Protein AF-A0A936U7F1-F1 (afdb_monomer)

Secondary structure (DSSP, 8-state):
-TTHHHHHHHHTT-EEEEEEE-SS-EEEEEE--GGGHHHHHHHHHHHHH----TTHHHHHHHHHHHHHHHHT-HHHHHHHHHHHHHSTTSGGGS-TT--HHHHHH--HHHHHHHHHHHSSGGG------SS--HHHHHHHHHHTTTT------PPPPPPPPPPPPPSEEEEEEEESSS-EEEEEEEEPPTT-TTHHHHHHHHHHH--SSS-TTHHHHHTTSSSEEEEEEEEETTEEEEEEEEEPPTT--HHHHHHHHHHHHHHHHHT-S-HHHHHHHHHHHHHHHHHHTTSHHHHHHHHHHHHHHT--HHHHHTHHHHHHT--HHHHHHHHHHHHTSPEEEEEEEES----------PPPPP---SS--HHHHHHHTS--PPPPP----BTTTBEEEEETTEEEEE---SS-TTEEEEEEEES--TTT-TTHHHHHHHHHT-EETTB-HHHHHHHHHHTT-EEEEEE-SS-EEEEEEEEGGGHHHHHHHHHHHHHSEE--HHHHHHHHHHHHHHHHHHHHHHHTT-PPP-----S----PPPPPP-PPP---PPPP-----------

Foldseek 3Di:
DPPLLVVLQVLQPKDPFDWDDDLQDIDTDIDGDQLCLLVVLQSVLVVLQDDPCPQVLVVLLVLLVVVVVLLQDPVSVLVLLLQCQQFPPWSSSADRSGDSVVSVVDDDVVVRVVSLAQSDPVNDDDFFFDPDPPVVSVVSNCVRNVPDPSDDYDPDDDIDPGDAHDQEAEAEFAHDDAKKKKKKFKAAAFPDPCPLLVVLLQLLQDVVQDHLVVVCCVVVQFVDKGWDWAHALRTTMIMIMTGGDPPDDPVNVVCSRCVSLVCLLVLVDDQLSSQLSLQLVVLVLLVQCVDRVSVSVLVVSCVRNVHDVCCSVCSSVVSNVDGSVSSSVSSCVGVSGRMYMYIYDHDHGDDDPDDDDRDDRDDDDPDDDPSSVVSSPDDRDDDDDDDDDDPPQWDWDQDPLGIDIGGDDPRDDFKDKDKDKAQDACQVPVCVVVVVLQLCQWAFDPGGNSNLSNVCSSQSKDWDWDGDNGIIMIMIIGGPVCVVVNVVRSVRSVVGTHDDPVSVVVSVVVVVVVVVVVVVCVVVVPDDPPDDDPDDDDDDDDDDDDDDDDDDDDDDDDDDDDDDDDD

Sequence (567 aa):
MPNELKQALAAVGARGVNALTSHDLTAYVADLPSRALPVWAELEADRLTGPSFRAMSTELDTITEEKLRAMDNGDRCLAQATTAALYPDHPYGRDVLGSLEDVLRLHAEPIEAFHSRWYRPPHLAVILAGDVAVGPTIRLLERTIGALELGPSDPRPEPPPPAPLPPLTEVTLAHHGDPEQRIAWRGVPWGHPDHEAILLADMALNNRGGGLLDRLVQRQALRAAGSSPSFRAFGGAFLVWARPRPDQDAEALTRLLLEPIEALCAGDFTEDDLAAAALNFELGERARLERNDAQVQAMSTAFLSGRGWEFSAGWLNRLRQLSKADVVAAAQRLFAGPQVRVQRISGEPTRATLSF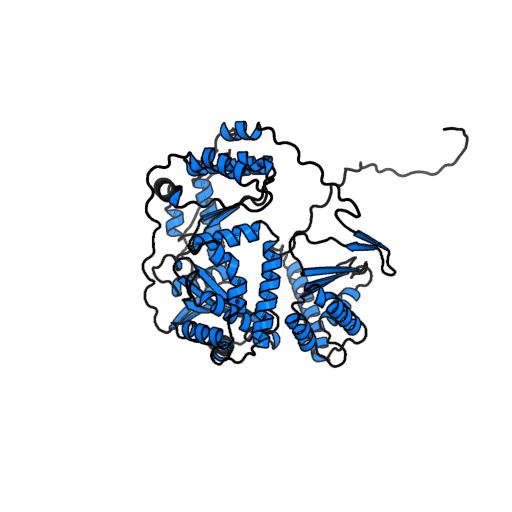TKGEPTANGAGHSPLFESLAALPLEEAPLQVLVEGVHYQRAEGLSGVHYAVPSPYNNGLSRLTLNLERGGGHDPTFGLAIRLWERSGVGEKRLEDVEDALYRKGVSFGVSSGRWATRLTWAGPEEAIPWAVDLARERLRRPTLDDTTHRQVIEDVITRRRERRRRRSAGWRPCAARRSGDRDLPRAHRAPQRRGSARPDLSRPALKARRAR

Radius of gyration: 28.77 Å; Cα contacts (8 Å, |Δi|>4): 712; chains: 1; bounding box: 74×72×75 Å

Mean predicted aligned error: 9.95 Å

Solvent-accessible surface area (backbone atoms only — not comparable to full-atom values): 33562 Å² total; per-residue (Å²): 76,83,67,51,69,63,51,55,42,42,76,60,59,34,40,77,74,45,74,52,76,54,93,86,51,75,50,79,45,68,48,60,51,63,89,38,48,68,61,51,41,50,55,54,29,53,60,56,75,63,72,80,65,84,58,45,72,61,49,50,47,48,52,48,53,49,51,52,55,44,68,73,29,42,70,55,45,52,50,46,52,44,36,25,69,71,21,55,98,31,78,72,22,54,58,85,81,54,51,75,69,55,60,75,65,66,58,68,67,68,53,54,51,48,44,72,50,56,60,33,75,97,71,61,82,90,75,83,59,71,83,68,62,61,70,65,50,50,57,49,42,46,68,38,55,63,58,57,86,68,74,86,66,76,77,85,84,77,78,76,81,69,66,88,73,60,69,67,43,81,45,80,43,46,22,59,61,80,48,35,43,35,42,34,28,71,41,55,25,46,86,42,90,52,48,55,28,47,54,50,45,30,35,51,30,40,59,92,69,68,13,54,48,41,46,38,37,76,71,58,71,27,71,41,64,50,56,45,74,44,68,35,72,92,28,31,31,36,39,38,38,40,26,64,43,90,95,56,53,73,68,60,49,51,51,65,62,44,50,39,51,51,35,45,50,70,52,77,68,53,63,66,59,50,52,26,41,53,47,38,52,50,56,50,47,59,62,44,53,74,36,43,70,44,42,34,48,53,53,48,51,20,60,59,40,76,48,58,64,66,62,60,70,44,44,68,63,54,49,72,70,60,49,64,67,52,24,24,53,36,42,44,61,43,68,70,46,42,38,34,37,35,33,42,41,67,38,75,62,89,69,86,91,74,89,83,78,79,74,81,81,77,84,65,60,94,55,80,54,72,66,51,55,55,56,71,66,53,89,72,80,78,78,78,83,84,76,84,42,78,81,77,59,32,43,77,46,84,52,100,88,46,81,44,76,49,65,82,66,94,82,50,90,59,58,39,74,51,75,49,78,41,87,46,19,32,70,80,38,74,59,47,56,50,52,52,55,52,54,76,63,25,10,38,68,90,40,49,39,66,58,52,50,46,55,30,39,64,54,36,38,48,75,50,78,49,73,40,51,60,34,25,37,40,38,39,38,26,40,45,86,44,47,65,59,53,53,50,51,51,53,46,27,72,75,37,59,28,73,55,74,64,61,53,50,50,55,52,51,51,52,52,50,54,50,51,51,53,50,51,39,62,75,65,70,60,70,78,73,83,71,80,76,78,88,83,83,83,77,84,82,78,86,78,80,88,80,80,89,80,90,80,85,88,82,90,78,87,86,86,84,88,79,82,87,85,133

Structure (mmCIF, N/CA/C/O backbone):
data_AF-A0A936U7F1-F1
#
_entry.id   AF-A0A936U7F1-F1
#
loop_
_atom_site.group_PDB
_atom_site.id
_atom_site.type_symbol
_atom_site.label_atom_id
_atom_site.label_alt_id
_atom_site.label_comp_id
_atom_site.label_asym_id
_atom_site.label_entity_id
_atom_site.label_seq_id
_atom_site.pdbx_PDB_ins_code
_atom_site.Cartn_x
_atom_site.Cartn_y
_atom_site.Cartn_z
_atom_site.occupancy
_atom_site.B_iso_or_equiv
_atom_site.auth_seq_id
_atom_site.auth_comp_id
_atom_site.auth_asym_id
_atom_site.auth_atom_id
_atom_site.pdbx_PDB_model_num
ATOM 1 N N . MET A 1 1 ? 18.452 12.760 -28.807 1.00 73.69 1 MET A N 1
ATOM 2 C CA . MET A 1 1 ? 17.212 13.237 -28.144 1.00 73.69 1 MET A CA 1
ATOM 3 C C . MET A 1 1 ? 17.017 12.607 -26.756 1.00 73.69 1 MET A C 1
ATOM 5 O O . MET A 1 1 ? 17.160 11.396 -26.649 1.00 73.69 1 MET A O 1
ATOM 9 N N . PRO A 1 2 ? 16.710 13.374 -25.687 1.00 76.50 2 PRO A N 1
ATOM 10 C CA . PRO A 1 2 ? 16.395 12.826 -24.356 1.00 76.50 2 PRO A CA 1
ATOM 11 C C . PRO A 1 2 ? 15.019 12.144 -24.280 1.00 76.50 2 PRO A C 1
ATOM 13 O O . PRO A 1 2 ? 14.084 12.552 -24.969 1.00 76.50 2 PRO A O 1
ATOM 16 N N . ASN A 1 3 ? 14.855 11.175 -23.370 1.00 81.88 3 ASN A N 1
ATOM 17 C CA . ASN A 1 3 ? 13.569 10.521 -23.060 1.00 81.88 3 ASN A CA 1
ATOM 18 C C . ASN A 1 3 ? 12.845 9.894 -24.265 1.00 81.88 3 ASN A C 1
ATOM 20 O O . ASN A 1 3 ? 11.616 9.829 -24.290 1.00 81.88 3 ASN A O 1
ATOM 24 N N . GLU A 1 4 ? 13.596 9.431 -25.261 1.00 86.94 4 GLU A N 1
ATOM 25 C CA . GLU A 1 4 ? 13.049 8.943 -26.527 1.00 86.94 4 GLU A CA 1
ATOM 26 C C . GLU A 1 4 ? 12.088 7.758 -26.359 1.00 86.94 4 GLU A C 1
ATOM 28 O O . GLU A 1 4 ? 10.986 7.789 -26.900 1.00 86.94 4 GLU A O 1
ATOM 33 N N . LEU A 1 5 ? 12.429 6.784 -25.510 1.00 89.00 5 LEU A N 1
ATOM 34 C CA . LEU A 1 5 ? 11.556 5.646 -25.198 1.00 89.00 5 LEU A CA 1
ATOM 35 C C . LEU A 1 5 ? 10.181 6.094 -24.682 1.00 89.00 5 LEU A C 1
ATOM 37 O O . LEU A 1 5 ? 9.143 5.582 -25.098 1.00 89.00 5 LEU A O 1
ATOM 41 N N . LYS A 1 6 ? 10.150 7.093 -23.791 1.00 89.56 6 LYS A N 1
ATOM 42 C CA . LYS A 1 6 ? 8.894 7.627 -23.248 1.00 89.56 6 LYS A CA 1
ATOM 43 C C . LYS A 1 6 ? 8.084 8.356 -24.319 1.00 89.56 6 LYS A C 1
ATOM 45 O O . LYS A 1 6 ? 6.858 8.296 -24.282 1.00 89.56 6 LYS A O 1
ATOM 50 N N . GLN A 1 7 ? 8.750 9.037 -25.251 1.00 89.69 7 GLN A N 1
ATOM 51 C CA . GLN A 1 7 ? 8.095 9.691 -26.385 1.00 89.69 7 GLN A CA 1
ATOM 52 C C . GLN A 1 7 ? 7.493 8.660 -27.349 1.00 89.69 7 GLN A C 1
ATOM 54 O O . GLN A 1 7 ? 6.334 8.814 -27.725 1.00 89.69 7 GLN A O 1
ATOM 59 N N . ALA A 1 8 ? 8.226 7.588 -27.671 1.00 90.25 8 ALA A N 1
ATOM 60 C CA . ALA A 1 8 ? 7.745 6.503 -28.528 1.00 90.25 8 ALA A CA 1
ATOM 61 C C . ALA A 1 8 ? 6.510 5.817 -27.923 1.00 90.25 8 ALA A C 1
ATOM 63 O O . ALA A 1 8 ? 5.475 5.701 -28.576 1.00 90.25 8 ALA A O 1
ATOM 64 N N . LEU A 1 9 ? 6.569 5.463 -26.634 1.00 90.94 9 LEU A N 1
ATOM 65 C CA . LEU A 1 9 ? 5.426 4.889 -25.920 1.00 90.94 9 LEU A CA 1
ATOM 66 C C . LEU A 1 9 ? 4.231 5.859 -25.863 1.00 90.94 9 LEU A C 1
ATOM 68 O O . LEU A 1 9 ? 3.085 5.456 -26.062 1.00 90.94 9 LEU A O 1
ATOM 72 N N . ALA A 1 10 ? 4.466 7.153 -25.630 1.00 90.19 10 ALA A N 1
ATOM 73 C CA . ALA A 1 10 ? 3.390 8.144 -25.614 1.00 90.19 10 ALA A CA 1
ATOM 74 C C . ALA A 1 10 ? 2.721 8.313 -26.990 1.00 90.19 10 ALA A C 1
ATOM 76 O O . ALA A 1 10 ? 1.499 8.467 -27.049 1.00 90.19 10 ALA A O 1
ATOM 77 N N . ALA A 1 11 ? 3.489 8.247 -28.083 1.00 88.12 11 ALA A N 1
ATOM 78 C CA . ALA A 1 11 ? 2.973 8.346 -29.450 1.00 88.12 11 ALA A CA 1
ATOM 79 C C . ALA A 1 11 ? 1.988 7.214 -29.786 1.00 88.12 11 ALA A C 1
ATOM 81 O O . ALA A 1 11 ? 1.005 7.438 -30.489 1.00 88.12 11 ALA A O 1
ATOM 82 N N . VAL A 1 12 ? 2.187 6.028 -29.203 1.00 88.19 12 VAL A N 1
ATOM 83 C CA . VAL A 1 12 ? 1.289 4.871 -29.364 1.00 88.19 12 VAL A CA 1
ATOM 84 C C . VAL A 1 12 ? 0.140 4.827 -28.346 1.00 88.19 12 VAL A C 1
ATOM 86 O O . VAL A 1 12 ? -0.649 3.881 -28.310 1.00 88.19 12 VAL A O 1
ATOM 89 N N . GLY A 1 13 ? -0.005 5.883 -27.541 1.00 88.88 13 GLY A N 1
ATOM 90 C CA . GLY A 1 13 ? -1.090 6.046 -26.576 1.00 88.88 13 GLY A CA 1
ATOM 91 C C . GLY A 1 13 ? -0.807 5.464 -25.194 1.00 88.88 13 GLY A C 1
ATOM 92 O O . GLY A 1 13 ? -1.730 5.416 -24.377 1.00 88.88 13 GLY A O 1
ATOM 93 N N . ALA A 1 14 ? 0.433 5.054 -24.905 1.00 92.00 14 ALA A N 1
ATOM 94 C CA . ALA A 1 14 ? 0.791 4.585 -23.576 1.00 92.00 14 ALA A CA 1
ATOM 95 C C . ALA A 1 14 ? 0.696 5.715 -22.541 1.00 92.00 14 ALA A C 1
ATOM 97 O O . ALA A 1 14 ? 1.005 6.887 -22.786 1.00 92.00 14 ALA A O 1
ATOM 98 N N . ARG A 1 15 ? 0.279 5.343 -21.339 1.00 93.56 15 ARG A N 1
ATOM 99 C CA . ARG A 1 15 ? 0.124 6.197 -20.167 1.00 93.56 15 ARG A CA 1
ATOM 100 C C . ARG A 1 15 ? 0.820 5.543 -18.986 1.00 93.56 15 ARG A C 1
ATOM 102 O O . ARG A 1 15 ? 1.178 4.374 -19.009 1.00 93.56 15 ARG A O 1
ATOM 109 N N . GLY A 1 16 ? 1.066 6.334 -17.946 1.00 91.69 16 GLY A N 1
ATOM 110 C CA . GLY A 1 16 ? 1.665 5.808 -16.719 1.00 91.69 16 GLY A CA 1
ATOM 111 C C . GLY A 1 16 ? 3.085 5.249 -16.877 1.00 91.69 16 GLY A C 1
ATOM 112 O O . GLY A 1 16 ? 3.539 4.590 -15.952 1.00 91.69 16 GLY A O 1
ATOM 113 N N . VAL A 1 17 ? 3.779 5.534 -17.993 1.00 93.81 17 VAL A N 1
ATOM 114 C CA . VAL A 1 17 ? 5.163 5.096 -18.241 1.00 93.81 17 VAL A CA 1
ATOM 115 C C . VAL A 1 17 ? 6.063 5.571 -17.104 1.00 93.81 17 VAL A C 1
ATOM 117 O O . VAL A 1 17 ? 6.264 6.782 -16.928 1.00 93.81 17 VAL A O 1
ATOM 120 N N . ASN A 1 18 ? 6.572 4.623 -16.323 1.00 93.31 18 ASN A N 1
ATOM 121 C CA . ASN A 1 18 ? 7.365 4.884 -15.134 1.00 93.31 18 ASN A CA 1
ATOM 122 C C . ASN A 1 18 ? 8.311 3.715 -14.821 1.00 93.31 18 ASN A C 1
ATOM 124 O O . ASN A 1 18 ? 8.156 2.618 -15.353 1.00 93.31 18 ASN A O 1
ATOM 128 N N . ALA A 1 19 ? 9.257 3.951 -13.919 1.00 93.00 19 ALA A N 1
ATOM 129 C CA . ALA A 1 19 ? 10.081 2.915 -13.318 1.00 93.00 19 ALA A CA 1
ATOM 130 C C . ALA A 1 19 ? 10.057 3.046 -11.791 1.00 93.00 19 ALA A C 1
ATOM 132 O O . ALA A 1 19 ? 9.794 4.125 -11.250 1.00 93.00 19 ALA A O 1
ATOM 133 N N . LEU A 1 20 ? 10.308 1.945 -11.093 1.00 92.94 20 LEU A N 1
ATOM 134 C CA . LEU A 1 20 ? 10.499 1.934 -9.649 1.00 92.94 20 LEU A CA 1
ATOM 135 C C . LEU A 1 20 ? 11.573 0.927 -9.261 1.00 92.94 20 LEU A C 1
ATOM 137 O O . LEU A 1 20 ? 11.697 -0.128 -9.881 1.00 92.94 20 LEU A O 1
ATOM 141 N N . THR A 1 21 ? 12.283 1.248 -8.188 1.00 93.62 21 THR A N 1
ATOM 142 C CA . THR A 1 21 ? 13.265 0.367 -7.560 1.00 93.62 21 THR A CA 1
ATOM 143 C C . THR A 1 21 ? 12.833 0.119 -6.124 1.00 93.62 21 THR A C 1
ATOM 145 O O . THR A 1 21 ? 12.362 1.024 -5.430 1.00 93.62 21 THR A O 1
ATOM 148 N N . SER A 1 22 ? 12.963 -1.123 -5.682 1.00 91.81 22 SER A N 1
ATOM 149 C CA . SER A 1 22 ? 12.740 -1.550 -4.305 1.00 91.81 22 SER A CA 1
ATOM 150 C C . SER A 1 22 ? 13.911 -2.418 -3.842 1.00 91.81 22 SER A C 1
ATOM 152 O O . SER A 1 22 ? 14.907 -2.553 -4.545 1.00 91.81 22 SER A O 1
ATOM 154 N N . HIS A 1 23 ? 13.794 -3.022 -2.662 1.00 91.12 23 HIS A N 1
ATOM 155 C CA . HIS A 1 23 ? 14.835 -3.901 -2.136 1.00 91.12 23 HIS A CA 1
ATOM 156 C C . HIS A 1 23 ? 14.986 -5.210 -2.924 1.00 91.12 23 HIS A C 1
ATOM 158 O O . HIS A 1 23 ? 16.073 -5.775 -2.930 1.00 91.12 23 HIS A O 1
ATOM 164 N N . ASP A 1 24 ? 13.909 -5.688 -3.561 1.00 90.31 24 ASP A N 1
ATOM 165 C CA . ASP A 1 24 ? 13.875 -7.012 -4.198 1.00 90.31 24 ASP A CA 1
ATOM 166 C C . ASP A 1 24 ? 13.690 -6.957 -5.722 1.00 90.31 24 ASP A C 1
ATOM 168 O O . ASP A 1 24 ? 13.796 -7.992 -6.378 1.00 90.31 24 ASP A O 1
ATOM 172 N N . LEU A 1 25 ? 13.382 -5.786 -6.297 1.00 90.88 25 LEU A N 1
ATOM 173 C CA . LEU A 1 25 ? 13.138 -5.649 -7.737 1.00 90.88 25 LEU A CA 1
ATOM 174 C C . LEU A 1 25 ? 13.332 -4.228 -8.265 1.00 90.88 25 LEU A C 1
ATOM 176 O O . LEU A 1 25 ? 13.103 -3.249 -7.545 1.00 90.88 25 LEU A O 1
ATOM 180 N N . THR A 1 26 ? 13.598 -4.156 -9.569 1.00 93.94 26 THR A N 1
ATOM 181 C CA . THR A 1 26 ? 13.377 -2.980 -10.418 1.00 93.94 26 THR A CA 1
ATOM 182 C C . THR A 1 26 ? 12.254 -3.304 -11.402 1.00 93.94 26 THR A C 1
ATOM 184 O O . THR A 1 26 ? 12.302 -4.341 -12.058 1.00 93.94 26 THR A O 1
ATOM 187 N N . ALA A 1 27 ? 11.239 -2.445 -11.503 1.00 94.62 27 ALA A N 1
ATOM 188 C CA . ALA A 1 27 ? 10.113 -2.627 -12.420 1.00 94.62 27 ALA A CA 1
ATOM 189 C C . ALA A 1 27 ? 9.959 -1.432 -13.356 1.00 94.62 27 ALA A C 1
ATOM 191 O O . ALA A 1 27 ? 10.000 -0.279 -12.922 1.00 94.62 27 ALA A O 1
ATOM 192 N N . TYR A 1 28 ? 9.695 -1.733 -14.625 1.00 94.81 28 TYR A N 1
ATOM 193 C CA . TYR A 1 28 ? 9.276 -0.783 -15.650 1.00 94.81 28 TYR A CA 1
ATOM 194 C C . TYR A 1 28 ? 7.800 -1.024 -15.932 1.00 94.81 28 TYR A C 1
ATOM 196 O O . TYR A 1 28 ? 7.389 -2.152 -16.193 1.00 94.81 28 TYR A O 1
ATOM 204 N N . VAL A 1 29 ? 6.991 0.026 -15.824 1.00 95.25 29 VAL A N 1
ATOM 205 C CA . VAL A 1 29 ? 5.534 -0.076 -15.923 1.00 95.25 29 VAL A CA 1
ATOM 206 C C . VAL A 1 29 ? 5.008 0.878 -16.978 1.00 95.25 29 VAL A C 1
ATOM 208 O O . VAL A 1 29 ? 5.451 2.024 -17.080 1.00 95.25 29 VAL A O 1
ATOM 211 N N . ALA A 1 30 ? 4.035 0.407 -17.745 1.00 95.12 30 ALA A N 1
ATOM 212 C CA . ALA A 1 30 ? 3.279 1.199 -18.698 1.00 95.12 30 ALA A CA 1
ATOM 213 C C . ALA A 1 30 ? 1.861 0.627 -18.805 1.00 95.12 30 ALA A C 1
ATOM 215 O O . ALA A 1 30 ? 1.666 -0.582 -18.733 1.00 95.12 30 ALA A O 1
ATOM 216 N N . ASP A 1 31 ? 0.885 1.509 -18.981 1.00 95.56 31 ASP A N 1
ATOM 217 C CA . ASP A 1 31 ? -0.474 1.164 -19.389 1.00 95.56 31 ASP A CA 1
ATOM 218 C C . ASP A 1 31 ? -0.608 1.530 -20.865 1.00 95.56 31 ASP A C 1
ATOM 220 O O . ASP A 1 31 ? -0.348 2.676 -21.236 1.00 95.56 31 ASP A O 1
ATOM 224 N N . LEU A 1 32 ? -0.932 0.572 -21.726 1.00 92.50 32 LEU A N 1
ATOM 225 C CA . LEU A 1 32 ? -0.925 0.771 -23.173 1.00 92.50 32 LEU A CA 1
ATOM 226 C C . LEU A 1 32 ? -2.094 0.045 -23.847 1.00 92.50 32 LEU A C 1
ATOM 228 O O . LEU A 1 32 ? -2.488 -1.029 -23.395 1.00 92.50 32 LEU A O 1
ATOM 232 N N . PRO A 1 33 ? -2.649 0.599 -24.943 1.00 91.31 33 PRO A N 1
ATOM 233 C CA . PRO A 1 33 ? -3.622 -0.120 -25.763 1.00 91.31 33 PRO A CA 1
ATOM 234 C C . PRO A 1 33 ? -3.030 -1.445 -26.259 1.00 91.31 33 PRO A C 1
ATOM 236 O O . PRO A 1 33 ? -1.904 -1.435 -26.743 1.00 91.31 33 PRO A O 1
ATOM 239 N N . SER A 1 34 ? -3.773 -2.556 -26.226 1.00 90.75 34 SER A N 1
ATOM 240 C CA . SER A 1 34 ? -3.274 -3.897 -26.604 1.00 90.75 34 SER A CA 1
ATOM 241 C C . SER A 1 34 ? -2.592 -3.940 -27.984 1.00 90.75 34 SER A C 1
ATOM 243 O O . SER A 1 34 ? -1.557 -4.582 -28.151 1.00 90.75 34 SER A O 1
ATOM 245 N N . ARG A 1 35 ? -3.084 -3.152 -28.950 1.00 88.31 35 ARG A N 1
ATOM 246 C CA . ARG A 1 35 ? -2.468 -2.949 -30.280 1.00 88.31 35 ARG A CA 1
ATOM 247 C C . ARG A 1 35 ? -1.031 -2.398 -30.265 1.00 88.31 35 ARG A C 1
ATOM 249 O O . ARG A 1 35 ? -0.309 -2.567 -31.238 1.00 88.31 35 ARG A O 1
ATOM 256 N N . ALA A 1 36 ? -0.617 -1.721 -29.195 1.00 91.81 36 ALA A N 1
ATOM 257 C CA . ALA A 1 36 ? 0.716 -1.139 -29.039 1.00 91.81 36 ALA A CA 1
ATOM 258 C C . ALA A 1 36 ? 1.732 -2.126 -28.433 1.00 91.81 36 ALA A C 1
ATOM 260 O O . ALA A 1 36 ? 2.901 -1.777 -28.271 1.00 91.81 36 ALA A O 1
ATOM 261 N N . LEU A 1 37 ? 1.310 -3.356 -28.113 1.00 92.69 37 LEU A N 1
ATOM 262 C CA . LEU A 1 37 ? 2.172 -4.376 -27.524 1.00 92.69 37 LEU A CA 1
ATOM 263 C C . LEU A 1 37 ? 3.417 -4.702 -28.374 1.00 92.69 37 LEU A C 1
ATOM 265 O O . LEU A 1 37 ? 4.482 -4.834 -27.775 1.00 92.69 37 LEU A O 1
ATOM 269 N N . PRO A 1 38 ? 3.357 -4.766 -29.724 1.00 91.81 38 PRO A N 1
ATOM 270 C CA . PRO A 1 38 ? 4.557 -4.948 -30.544 1.00 91.81 38 PRO A CA 1
ATOM 271 C C . PRO A 1 38 ? 5.587 -3.833 -30.352 1.00 91.81 38 PRO A C 1
ATOM 273 O O . PRO A 1 38 ? 6.752 -4.116 -30.106 1.00 91.81 38 PRO A O 1
ATOM 276 N N . VAL A 1 39 ? 5.145 -2.570 -30.368 1.00 92.44 39 VAL A N 1
ATOM 277 C CA . VAL A 1 39 ? 6.021 -1.404 -30.157 1.00 92.44 39 VAL A CA 1
ATOM 278 C C . VAL A 1 39 ? 6.656 -1.440 -28.771 1.00 92.44 39 VAL A C 1
ATOM 280 O O . VAL A 1 39 ? 7.848 -1.189 -28.625 1.00 92.44 39 VAL A O 1
ATOM 283 N N . TRP A 1 40 ? 5.866 -1.770 -27.749 1.00 94.06 40 TRP A N 1
ATOM 284 C CA . TRP A 1 40 ? 6.373 -1.920 -26.390 1.00 94.06 40 TRP A CA 1
ATOM 285 C C . TRP A 1 40 ? 7.421 -3.037 -26.292 1.00 94.06 40 TRP A C 1
ATOM 287 O O . TRP A 1 40 ? 8.477 -2.814 -25.709 1.00 94.06 40 TRP A O 1
ATOM 297 N N . ALA A 1 41 ? 7.172 -4.201 -26.896 1.00 93.94 41 ALA A N 1
ATOM 298 C CA . ALA A 1 41 ? 8.082 -5.339 -26.817 1.00 93.94 41 ALA A CA 1
ATOM 299 C C . ALA A 1 41 ? 9.437 -5.053 -27.490 1.00 93.94 41 ALA A C 1
ATOM 301 O O . ALA A 1 41 ? 10.467 -5.432 -26.942 1.00 93.94 41 ALA A O 1
ATOM 302 N N . GLU A 1 42 ? 9.444 -4.346 -28.624 1.00 92.44 42 GLU A N 1
ATOM 303 C CA . GLU A 1 42 ? 10.674 -3.893 -29.297 1.00 92.44 42 GLU A CA 1
ATOM 304 C C . GLU A 1 42 ? 11.457 -2.880 -28.443 1.00 92.44 42 GLU A C 1
ATOM 306 O O . GLU A 1 42 ? 12.669 -3.000 -28.277 1.00 92.44 42 GLU A O 1
ATOM 311 N N . LEU A 1 43 ? 10.770 -1.905 -27.834 1.00 92.56 43 LEU A N 1
ATOM 312 C CA . LEU A 1 43 ? 11.410 -0.907 -26.966 1.00 92.56 43 LEU A CA 1
ATOM 313 C C . LEU A 1 43 ? 11.985 -1.515 -25.684 1.00 92.56 43 LEU A C 1
ATOM 315 O O . LEU A 1 43 ? 13.039 -1.091 -25.213 1.00 92.56 43 LEU A O 1
ATOM 319 N N . GLU A 1 44 ? 11.291 -2.484 -25.091 1.00 93.06 44 GLU A N 1
ATOM 320 C CA . GLU A 1 44 ? 11.802 -3.186 -23.916 1.00 93.06 44 GLU A CA 1
ATOM 321 C C . GLU A 1 44 ? 12.939 -4.147 -24.284 1.00 93.06 44 GLU A C 1
ATOM 323 O O . GLU A 1 44 ? 13.879 -4.280 -23.505 1.00 93.06 44 GLU A O 1
ATOM 328 N N . ALA A 1 45 ? 12.928 -4.744 -25.481 1.00 91.88 45 ALA A N 1
ATOM 329 C CA . ALA A 1 45 ? 14.069 -5.505 -25.979 1.00 91.88 45 ALA A CA 1
ATOM 330 C C . ALA A 1 45 ? 15.316 -4.612 -26.149 1.00 91.88 45 ALA A C 1
ATOM 332 O O . ALA A 1 45 ? 16.387 -4.968 -25.659 1.00 91.88 45 ALA A O 1
ATOM 333 N N . ASP A 1 46 ? 15.173 -3.417 -26.735 1.00 90.81 46 ASP A N 1
ATOM 334 C CA . ASP A 1 46 ? 16.258 -2.426 -26.864 1.00 90.81 46 ASP A CA 1
ATOM 335 C C . ASP A 1 46 ? 16.816 -1.975 -25.499 1.00 90.81 46 ASP A C 1
ATOM 337 O O . ASP A 1 46 ? 18.029 -1.867 -25.306 1.00 90.81 46 ASP A O 1
ATOM 341 N N . ARG A 1 47 ? 15.952 -1.806 -24.487 1.00 90.94 47 ARG A N 1
ATOM 342 C CA . ARG A 1 47 ? 16.387 -1.486 -23.113 1.00 90.94 47 ARG A CA 1
ATOM 343 C C . ARG A 1 47 ? 17.326 -2.553 -22.530 1.00 90.94 47 ARG A C 1
ATOM 345 O O . ARG A 1 47 ? 18.196 -2.227 -21.714 1.00 90.94 47 ARG A O 1
ATOM 352 N N . LEU A 1 48 ? 17.126 -3.819 -22.889 1.00 89.75 48 LEU A N 1
ATOM 353 C CA . LEU A 1 48 ? 17.869 -4.952 -22.335 1.00 89.75 48 LEU A CA 1
ATOM 354 C C . LEU A 1 48 ? 19.215 -5.197 -23.028 1.00 89.75 48 LEU A C 1
ATOM 356 O O . LEU A 1 48 ? 20.103 -5.775 -22.407 1.00 89.75 48 LEU A O 1
ATOM 360 N N . THR A 1 49 ? 19.398 -4.767 -24.278 1.00 86.44 49 THR A N 1
ATOM 361 C CA . THR A 1 49 ? 20.595 -5.101 -25.072 1.00 86.44 49 THR A CA 1
ATOM 362 C C . THR A 1 49 ? 21.777 -4.163 -24.852 1.00 86.44 49 THR A C 1
ATOM 364 O O . THR A 1 49 ? 22.919 -4.610 -24.950 1.00 86.44 49 THR A O 1
ATOM 367 N N . GLY A 1 50 ? 21.548 -2.887 -24.534 1.00 76.56 50 GLY A N 1
ATOM 368 C CA . GLY A 1 50 ? 22.656 -1.948 -24.339 1.00 76.56 50 GLY A CA 1
ATOM 369 C C . GLY A 1 50 ? 22.230 -0.485 -24.238 1.00 76.56 50 GLY A C 1
ATOM 370 O O . GLY A 1 50 ? 22.319 0.246 -25.227 1.00 76.56 50 GLY A O 1
ATOM 371 N N . PRO A 1 51 ? 21.800 -0.005 -23.058 1.00 82.88 51 PRO A N 1
ATOM 372 C CA . PRO A 1 51 ? 21.528 1.412 -22.855 1.00 82.88 51 PRO A CA 1
ATOM 373 C C . PRO A 1 51 ? 22.786 2.248 -23.120 1.00 82.88 51 PRO A C 1
ATOM 375 O O . PRO A 1 51 ? 23.866 1.963 -22.624 1.00 82.88 51 PRO A O 1
ATOM 378 N N . SER A 1 52 ? 22.643 3.326 -23.891 1.00 80.94 52 SER A N 1
ATOM 379 C CA . SER A 1 52 ? 23.802 4.106 -24.357 1.00 80.94 52 SER A CA 1
ATOM 380 C C . SER A 1 52 ? 24.406 5.082 -23.336 1.00 80.94 52 SER A C 1
ATOM 382 O O . SER A 1 52 ? 25.364 5.772 -23.671 1.00 80.94 52 SER A O 1
ATOM 384 N N . PHE A 1 53 ? 23.804 5.221 -22.147 1.00 80.12 53 PHE A N 1
ATOM 385 C CA . PHE A 1 53 ? 24.219 6.097 -21.032 1.00 80.12 53 PHE A CA 1
ATOM 386 C C . PHE A 1 53 ? 24.610 7.555 -21.389 1.00 80.12 53 PHE A C 1
ATOM 388 O O . PHE A 1 53 ? 25.188 8.271 -20.575 1.00 80.12 53 PHE A O 1
ATOM 395 N N . ARG A 1 54 ? 24.220 8.064 -22.568 1.00 78.75 54 ARG A N 1
ATOM 396 C CA . ARG A 1 54 ? 24.643 9.381 -23.099 1.00 78.75 54 ARG A CA 1
ATOM 397 C C . ARG A 1 54 ? 24.239 10.572 -22.224 1.00 78.75 54 ARG A C 1
ATOM 399 O O . ARG A 1 54 ? 24.910 11.594 -22.236 1.00 78.75 54 ARG A O 1
ATOM 406 N N . ALA A 1 55 ? 23.149 10.441 -21.466 1.00 80.00 55 ALA A N 1
ATOM 407 C CA . ALA A 1 55 ? 22.633 11.475 -20.567 1.00 80.00 55 ALA A CA 1
ATOM 408 C C . ALA A 1 55 ? 23.050 11.273 -19.096 1.00 80.00 55 ALA A C 1
ATOM 410 O O . ALA A 1 55 ? 22.459 11.885 -18.207 1.00 80.00 55 ALA A O 1
ATOM 411 N N . MET A 1 56 ? 24.047 10.422 -18.824 1.00 82.62 56 MET A N 1
ATOM 412 C CA . MET A 1 56 ? 24.392 9.999 -17.466 1.00 82.62 56 MET A CA 1
ATOM 413 C C . MET A 1 56 ? 24.674 11.162 -16.512 1.00 82.62 56 MET A C 1
ATOM 415 O O . MET A 1 56 ? 24.174 11.139 -15.396 1.00 82.62 56 MET A O 1
ATOM 419 N N . SER A 1 57 ? 25.416 12.191 -16.930 1.00 81.19 57 SER A N 1
ATOM 420 C CA . SER A 1 57 ? 25.708 13.334 -16.051 1.00 81.19 57 SER A CA 1
ATOM 421 C C . SER A 1 57 ? 24.440 14.068 -15.606 1.00 81.19 57 SER A C 1
ATOM 423 O O . SER A 1 57 ? 24.288 14.397 -14.436 1.00 81.19 57 SER A O 1
ATOM 425 N N . THR A 1 58 ? 23.478 14.248 -16.514 1.00 84.44 58 THR A N 1
ATOM 426 C CA . THR A 1 58 ? 22.184 14.872 -16.192 1.00 84.44 58 THR A CA 1
ATOM 427 C C . THR A 1 58 ? 21.321 13.982 -15.290 1.00 84.44 58 THR A C 1
ATOM 429 O O . THR A 1 58 ? 20.608 14.486 -14.416 1.00 84.44 58 THR A O 1
ATOM 432 N N . GLU A 1 59 ? 21.382 12.662 -15.473 1.00 86.38 59 GLU A N 1
ATOM 433 C CA . GLU A 1 59 ? 20.685 11.708 -14.603 1.00 86.38 59 GLU A CA 1
ATOM 434 C C . GLU A 1 59 ? 21.310 11.658 -13.202 1.00 86.38 59 GLU A C 1
ATOM 436 O O . GLU A 1 59 ? 20.578 11.693 -12.217 1.00 86.38 59 GLU A O 1
ATOM 441 N N . LEU A 1 60 ? 22.641 11.679 -13.080 1.00 87.50 60 LEU A N 1
ATOM 442 C CA . LEU A 1 60 ? 23.331 11.758 -11.787 1.00 87.50 60 LEU A CA 1
ATOM 443 C C . LEU A 1 60 ? 22.984 13.043 -11.030 1.00 87.50 60 LEU A C 1
ATOM 445 O O . LEU A 1 60 ? 22.728 12.990 -9.825 1.00 87.50 60 LEU A O 1
ATOM 449 N N . ASP A 1 61 ? 22.895 14.178 -11.726 1.00 87.56 61 ASP A N 1
ATOM 450 C CA . ASP A 1 61 ? 22.432 15.434 -11.131 1.00 87.56 61 ASP A CA 1
ATOM 451 C C . ASP A 1 61 ? 20.998 15.300 -10.592 1.00 87.56 61 ASP A C 1
ATOM 453 O O . ASP A 1 61 ? 20.683 15.750 -9.488 1.00 87.56 61 ASP A O 1
ATOM 457 N N . THR A 1 62 ? 20.125 14.633 -11.351 1.00 89.44 62 THR A N 1
ATOM 458 C CA . THR A 1 62 ? 18.723 14.406 -10.974 1.00 89.44 62 THR A CA 1
ATOM 459 C C . THR A 1 62 ? 18.599 13.460 -9.776 1.00 89.44 62 THR A C 1
ATOM 461 O O . THR A 1 62 ? 17.850 13.758 -8.844 1.00 89.44 62 THR A O 1
ATOM 464 N N . ILE A 1 63 ? 19.361 12.362 -9.755 1.00 90.19 63 ILE A N 1
ATOM 465 C CA . ILE A 1 63 ? 19.417 11.404 -8.639 1.00 90.19 63 ILE A CA 1
ATOM 466 C C . ILE A 1 63 ? 19.987 12.079 -7.390 1.00 90.19 63 ILE A C 1
ATOM 468 O O . ILE A 1 63 ? 19.473 11.879 -6.290 1.00 90.19 63 ILE A O 1
ATOM 472 N N . THR A 1 64 ? 21.002 12.932 -7.548 1.00 90.50 64 THR A N 1
ATOM 473 C CA . THR A 1 64 ? 21.558 13.712 -6.439 1.00 90.50 64 THR A CA 1
ATOM 474 C C . THR A 1 64 ? 20.496 14.651 -5.871 1.00 90.50 64 THR A C 1
ATOM 476 O O . THR A 1 64 ? 20.230 14.605 -4.673 1.00 90.50 64 THR A O 1
ATOM 479 N N . GLU A 1 65 ? 19.802 15.436 -6.703 1.00 90.62 65 GLU A N 1
ATOM 480 C CA . GLU A 1 65 ? 18.670 16.263 -6.257 1.00 90.62 65 GLU A CA 1
ATOM 481 C C . GLU A 1 65 ? 17.572 15.439 -5.560 1.00 90.62 65 GLU A C 1
ATOM 483 O O . GLU A 1 65 ? 17.003 15.884 -4.560 1.00 90.62 65 GLU A O 1
ATOM 488 N N . GLU A 1 66 ? 17.257 14.242 -6.061 1.00 91.31 66 GLU A N 1
ATOM 489 C CA . GLU A 1 66 ? 16.293 13.341 -5.428 1.00 91.31 66 GLU A CA 1
ATOM 490 C C . GLU A 1 66 ? 16.772 12.874 -4.050 1.00 91.31 66 GLU A C 1
ATOM 492 O O . GLU A 1 66 ? 16.003 12.949 -3.088 1.00 91.31 66 GLU A O 1
ATOM 497 N N . LYS A 1 67 ? 18.038 12.459 -3.925 1.00 91.94 67 LYS A N 1
ATOM 498 C CA . LYS A 1 67 ? 18.637 12.056 -2.649 1.00 91.94 67 LYS A CA 1
ATOM 499 C C . LYS A 1 67 ? 18.611 13.200 -1.642 1.00 91.94 67 LYS A C 1
ATOM 501 O O . LYS A 1 67 ? 18.220 12.987 -0.498 1.00 91.94 67 LYS A O 1
ATOM 506 N N . LEU A 1 68 ? 18.956 14.412 -2.071 1.00 90.12 68 LEU A N 1
ATOM 507 C CA . LEU A 1 68 ? 18.894 15.619 -1.245 1.00 90.12 68 LEU A CA 1
ATOM 508 C C . LEU A 1 68 ? 17.469 15.870 -0.733 1.00 90.12 68 LEU A C 1
ATOM 510 O O . LEU A 1 68 ? 17.256 15.972 0.472 1.00 90.12 68 LEU A O 1
ATOM 514 N N . ARG A 1 69 ? 16.472 15.859 -1.627 1.00 89.94 69 ARG A N 1
ATOM 515 C CA . ARG A 1 69 ? 15.056 16.012 -1.247 1.00 89.94 69 ARG A CA 1
ATOM 516 C C . ARG A 1 69 ? 14.565 14.890 -0.334 1.00 89.94 69 ARG A C 1
ATOM 518 O O . ARG A 1 69 ? 13.690 15.121 0.498 1.00 89.94 69 ARG A O 1
ATOM 525 N N . ALA A 1 70 ? 15.070 13.670 -0.511 1.00 90.50 70 ALA A N 1
ATOM 526 C CA . ALA A 1 70 ? 14.740 12.542 0.350 1.00 90.50 70 ALA A CA 1
ATOM 527 C C . ALA A 1 70 ? 15.318 12.722 1.760 1.00 90.50 70 ALA A C 1
ATOM 529 O O . ALA A 1 70 ? 14.619 12.421 2.724 1.00 90.50 70 ALA A O 1
ATOM 530 N N . MET A 1 71 ? 16.539 13.255 1.872 1.00 90.44 71 MET A N 1
ATOM 531 C CA . MET A 1 71 ? 17.182 13.594 3.146 1.00 90.44 71 MET A CA 1
ATOM 532 C C . MET A 1 71 ? 16.505 14.766 3.864 1.00 90.44 71 MET A C 1
ATOM 534 O O . MET A 1 71 ? 16.518 14.794 5.086 1.00 90.44 71 MET A O 1
ATOM 538 N N . ASP A 1 72 ? 15.872 15.684 3.130 1.00 89.06 72 ASP A N 1
ATOM 539 C CA . ASP A 1 72 ? 15.086 16.786 3.707 1.00 89.06 72 ASP A CA 1
ATOM 540 C C . ASP A 1 72 ? 13.658 16.351 4.109 1.00 89.06 72 ASP A C 1
ATOM 542 O O . ASP A 1 72 ? 12.866 17.143 4.631 1.00 89.06 72 ASP A O 1
ATOM 546 N N . ASN A 1 73 ? 13.284 15.089 3.865 1.00 91.38 73 ASN A N 1
ATOM 547 C CA . ASN A 1 73 ? 11.976 14.544 4.210 1.00 91.38 73 ASN A CA 1
ATOM 548 C C . ASN A 1 73 ? 12.051 13.706 5.493 1.00 91.38 73 ASN A C 1
ATOM 550 O O . ASN A 1 73 ? 12.430 12.534 5.474 1.00 91.38 73 ASN A O 1
ATOM 554 N N . GLY A 1 74 ? 11.574 14.280 6.599 1.00 91.69 74 GLY A N 1
ATOM 555 C CA . GLY A 1 74 ? 11.626 13.639 7.911 1.00 91.69 74 GLY A CA 1
ATOM 556 C C . GLY A 1 74 ? 10.885 12.304 8.008 1.00 91.69 74 GLY A C 1
ATOM 557 O O . GLY A 1 74 ? 11.269 11.473 8.826 1.00 91.69 74 GLY A O 1
ATOM 558 N N . ASP A 1 75 ? 9.835 12.064 7.212 1.00 92.56 75 ASP A N 1
ATOM 559 C CA . ASP A 1 75 ? 9.123 10.775 7.209 1.00 92.56 75 ASP A CA 1
ATOM 560 C C . ASP A 1 75 ? 9.952 9.691 6.498 1.00 92.56 75 ASP A C 1
ATOM 562 O O . ASP A 1 75 ? 9.949 8.533 6.929 1.00 92.56 75 ASP A O 1
ATOM 566 N N . ARG A 1 76 ? 10.694 10.061 5.440 1.00 93.31 76 ARG A N 1
ATOM 567 C CA . ARG A 1 76 ? 11.632 9.160 4.747 1.00 93.31 76 ARG A CA 1
ATOM 568 C C . ARG A 1 76 ? 12.849 8.856 5.613 1.00 93.31 76 ARG A C 1
ATOM 570 O O . ARG A 1 76 ? 13.207 7.689 5.727 1.00 93.31 76 ARG A O 1
ATOM 577 N N . CYS A 1 77 ? 13.429 9.859 6.270 1.00 94.50 77 CYS A N 1
ATOM 578 C CA . CYS A 1 77 ? 14.544 9.668 7.203 1.00 94.50 77 CYS A CA 1
ATOM 579 C C . CYS A 1 77 ? 14.150 8.768 8.382 1.00 94.50 77 CYS A C 1
ATOM 581 O O . CYS A 1 77 ? 14.885 7.846 8.725 1.00 94.50 77 CYS A O 1
ATOM 583 N N . LEU A 1 78 ? 12.953 8.965 8.946 1.00 95.75 78 LEU A N 1
ATOM 584 C CA . LEU A 1 78 ? 12.413 8.103 9.998 1.00 95.75 78 LEU A CA 1
ATOM 585 C C . LEU A 1 78 ? 12.192 6.658 9.506 1.00 95.75 78 LEU A C 1
ATOM 587 O O . LEU A 1 78 ? 12.518 5.708 10.217 1.00 95.75 78 LEU A O 1
ATOM 591 N N . ALA A 1 79 ? 11.687 6.470 8.279 1.00 95.38 79 ALA A N 1
ATOM 592 C CA . ALA A 1 79 ? 11.550 5.142 7.672 1.00 95.38 79 ALA A CA 1
ATOM 593 C C . ALA A 1 79 ? 12.902 4.454 7.472 1.00 95.38 79 ALA A C 1
ATOM 595 O O . ALA A 1 79 ? 13.054 3.302 7.872 1.00 95.38 79 ALA A O 1
ATOM 596 N N . GLN A 1 80 ? 13.880 5.179 6.932 1.00 95.50 80 GLN A N 1
ATOM 597 C CA . GLN A 1 80 ? 15.224 4.669 6.692 1.00 95.50 80 GLN A CA 1
ATOM 598 C C . GLN A 1 80 ? 15.938 4.299 7.995 1.00 95.50 80 GLN A C 1
ATOM 600 O O . GLN A 1 80 ? 16.552 3.240 8.072 1.00 95.50 80 GLN A O 1
ATOM 605 N N . ALA A 1 81 ? 15.831 5.132 9.035 1.00 96.88 81 ALA A N 1
ATOM 606 C CA . ALA A 1 81 ? 16.385 4.830 10.353 1.00 96.88 81 ALA A CA 1
ATOM 607 C C . ALA A 1 81 ? 15.757 3.560 10.954 1.00 96.88 81 ALA A C 1
ATOM 609 O O . ALA A 1 81 ? 16.465 2.733 11.521 1.00 96.88 81 ALA A O 1
ATOM 610 N N . THR A 1 82 ? 14.447 3.364 10.759 1.00 97.56 82 THR A N 1
ATOM 611 C CA . THR A 1 82 ? 13.738 2.152 11.206 1.00 97.56 82 THR A CA 1
ATOM 612 C C . THR A 1 82 ? 14.247 0.903 10.488 1.00 97.56 82 THR A C 1
ATOM 614 O O . THR A 1 82 ? 14.578 -0.088 11.135 1.00 97.56 82 THR A O 1
ATOM 617 N N . THR A 1 83 ? 14.351 0.929 9.155 1.00 96.12 83 THR A N 1
ATOM 618 C CA . THR A 1 83 ? 14.826 -0.233 8.387 1.00 96.12 83 THR A CA 1
ATOM 619 C C . THR A 1 83 ? 16.306 -0.517 8.619 1.00 96.12 83 THR A C 1
ATOM 621 O O . THR A 1 83 ? 16.672 -1.683 8.738 1.00 96.12 83 THR A O 1
ATOM 624 N N . ALA A 1 84 ? 17.144 0.515 8.741 1.00 96.62 84 ALA A N 1
ATOM 625 C CA . ALA A 1 84 ? 18.567 0.369 9.046 1.00 96.62 84 ALA A CA 1
ATOM 626 C C . ALA A 1 84 ? 18.795 -0.276 10.420 1.00 96.62 84 ALA A C 1
ATOM 628 O O . ALA A 1 84 ? 19.605 -1.191 10.534 1.00 96.62 84 ALA A O 1
ATOM 629 N N . ALA A 1 85 ? 18.038 0.140 11.440 1.00 97.69 85 ALA A N 1
ATOM 630 C CA . ALA A 1 85 ? 18.117 -0.451 12.774 1.00 97.69 85 ALA A CA 1
ATOM 631 C C . ALA A 1 85 ? 17.559 -1.887 12.826 1.00 97.69 85 ALA A C 1
ATOM 633 O O . ALA A 1 85 ? 18.081 -2.721 13.559 1.00 97.69 85 ALA A O 1
ATOM 634 N N . LEU A 1 86 ? 16.540 -2.214 12.019 1.00 97.44 86 LEU A N 1
ATOM 635 C CA . LEU A 1 86 ? 16.044 -3.591 11.891 1.00 97.44 86 LEU A CA 1
ATOM 636 C C . LEU A 1 86 ? 17.029 -4.516 11.170 1.00 97.44 86 LEU A C 1
ATOM 638 O O . LEU A 1 86 ? 17.086 -5.706 11.475 1.00 97.44 86 LEU A O 1
ATOM 642 N N . TYR A 1 87 ? 17.782 -4.007 10.201 1.00 97.06 87 TYR A N 1
ATOM 643 C CA . TYR A 1 87 ? 18.607 -4.800 9.289 1.00 97.06 87 TYR A CA 1
ATOM 644 C C . TYR A 1 87 ? 20.039 -4.244 9.184 1.00 97.06 87 TYR A C 1
ATOM 646 O O . TYR A 1 87 ? 20.458 -3.880 8.082 1.00 97.06 87 TYR A O 1
ATOM 654 N N . PRO A 1 88 ? 20.806 -4.189 10.293 1.00 95.12 88 PRO A N 1
ATOM 655 C CA . PRO A 1 88 ? 22.187 -3.715 10.265 1.00 95.12 88 PRO A CA 1
ATOM 656 C C . PRO A 1 88 ? 23.024 -4.577 9.314 1.00 95.12 88 PRO A C 1
ATOM 658 O O . PRO A 1 88 ? 22.876 -5.800 9.285 1.00 95.12 88 PRO A O 1
ATOM 661 N N . ASP A 1 89 ? 23.839 -3.916 8.489 1.00 89.94 89 ASP A N 1
ATOM 662 C CA . ASP A 1 89 ? 24.738 -4.489 7.470 1.00 89.94 89 ASP A CA 1
ATOM 663 C C . ASP A 1 89 ? 24.083 -5.351 6.369 1.00 89.94 89 ASP A C 1
ATOM 665 O O . ASP A 1 89 ? 24.730 -5.743 5.393 1.00 89.94 89 ASP A O 1
ATOM 669 N N . HIS A 1 90 ? 22.772 -5.572 6.446 1.00 94.56 90 HIS A N 1
ATOM 670 C CA . HIS A 1 90 ? 21.989 -6.337 5.485 1.00 94.56 90 HIS A CA 1
ATOM 671 C C . HIS A 1 90 ? 21.434 -5.422 4.371 1.00 94.56 90 HIS A C 1
ATOM 673 O O . HIS A 1 90 ? 21.091 -4.268 4.644 1.00 94.56 90 HIS A O 1
ATOM 679 N N . PRO A 1 91 ? 21.265 -5.895 3.115 1.00 93.50 91 PRO A N 1
ATOM 680 C CA . PRO A 1 91 ? 20.714 -5.078 2.023 1.00 93.50 91 PRO A CA 1
ATOM 681 C C . PRO A 1 91 ? 19.372 -4.401 2.342 1.00 93.50 91 PRO A C 1
ATOM 683 O O . PRO A 1 91 ? 19.107 -3.296 1.885 1.00 93.50 91 PRO A O 1
ATOM 686 N N . TYR A 1 92 ? 18.548 -5.022 3.187 1.00 94.75 92 TYR A N 1
ATOM 687 C CA . TYR A 1 92 ? 17.273 -4.462 3.662 1.00 94.75 92 TYR A CA 1
ATOM 688 C C . TYR A 1 92 ? 17.377 -3.260 4.602 1.00 94.75 92 TYR A C 1
ATOM 690 O O . TYR A 1 92 ? 16.368 -2.575 4.781 1.00 94.75 92 TYR A O 1
ATOM 698 N N . GLY A 1 93 ? 18.551 -3.006 5.180 1.00 94.88 93 GLY A N 1
ATOM 699 C CA . GLY A 1 93 ? 18.830 -1.805 5.962 1.00 94.88 93 GLY A CA 1
ATOM 700 C C . GLY A 1 93 ? 19.395 -0.653 5.132 1.00 94.88 93 GLY A C 1
ATOM 701 O O . GLY A 1 93 ? 19.526 0.455 5.648 1.00 94.88 93 GLY A O 1
ATOM 702 N N . ARG A 1 94 ? 19.723 -0.879 3.853 1.00 92.56 94 ARG A N 1
ATOM 703 C CA . ARG A 1 94 ? 20.299 0.137 2.962 1.00 92.56 94 ARG A CA 1
ATOM 704 C C . ARG A 1 94 ? 19.197 0.977 2.321 1.00 92.56 94 ARG A C 1
ATOM 706 O O . ARG A 1 94 ? 18.127 0.469 2.007 1.00 92.56 94 ARG A O 1
ATOM 713 N N . ASP A 1 95 ? 19.470 2.264 2.122 1.00 92.81 95 ASP A N 1
ATOM 714 C CA . ASP A 1 95 ? 18.574 3.127 1.350 1.00 92.81 95 ASP A CA 1
ATOM 715 C C . ASP A 1 95 ? 18.603 2.683 -0.114 1.00 92.81 95 ASP A C 1
ATOM 717 O O . ASP A 1 95 ? 19.677 2.530 -0.697 1.00 92.81 95 ASP A O 1
ATOM 721 N N . VAL A 1 96 ? 17.428 2.508 -0.717 1.00 92.38 96 VAL A N 1
ATOM 722 C CA . VAL A 1 96 ? 17.285 2.172 -2.140 1.00 92.38 96 VAL A CA 1
ATOM 723 C C . VAL A 1 96 ? 17.927 3.243 -3.033 1.00 92.38 96 VAL A C 1
ATOM 725 O O . VAL A 1 96 ? 18.437 2.915 -4.099 1.00 92.38 96 VAL A O 1
ATOM 728 N N . LEU A 1 97 ? 17.954 4.508 -2.595 1.00 91.56 97 LEU A N 1
ATOM 729 C CA . LEU A 1 97 ? 18.649 5.594 -3.301 1.00 91.56 97 LEU A CA 1
ATOM 730 C C . LEU A 1 97 ? 20.179 5.567 -3.129 1.00 91.56 97 LEU A C 1
ATOM 732 O O . LEU A 1 97 ? 20.865 6.401 -3.713 1.00 91.56 97 LEU A O 1
ATOM 736 N N . GLY A 1 98 ? 20.719 4.658 -2.315 1.00 91.38 98 GLY A N 1
ATOM 737 C CA . GLY A 1 98 ? 22.134 4.631 -1.948 1.00 91.38 98 GLY A CA 1
ATOM 738 C C . GLY A 1 98 ? 22.523 5.733 -0.958 1.00 91.38 98 GLY A C 1
ATOM 739 O O . GLY A 1 98 ? 21.690 6.522 -0.490 1.00 91.38 98 GLY A O 1
ATOM 740 N N . SER A 1 99 ? 23.804 5.782 -0.589 1.00 89.88 99 SER A N 1
ATOM 741 C CA . SER A 1 99 ? 24.346 6.888 0.203 1.00 89.88 99 SER A CA 1
ATOM 742 C C . SER A 1 99 ? 24.639 8.099 -0.692 1.00 89.88 99 SER A C 1
ATOM 744 O O . SER A 1 99 ? 24.849 7.960 -1.894 1.00 89.88 99 SER A O 1
ATOM 746 N N . LEU A 1 100 ? 24.655 9.307 -0.118 1.00 89.38 100 LEU A N 1
ATOM 747 C CA . LEU A 1 100 ? 25.019 10.504 -0.888 1.00 89.38 100 LEU A CA 1
ATOM 748 C C . LEU A 1 100 ? 26.465 10.417 -1.410 1.00 89.38 100 LEU A C 1
ATOM 750 O O . LEU A 1 100 ? 26.747 10.880 -2.508 1.00 89.38 100 LEU A O 1
ATOM 754 N N . GLU A 1 101 ? 27.364 9.798 -0.643 1.00 89.06 101 GLU A N 1
ATOM 755 C CA . GLU A 1 101 ? 28.757 9.578 -1.037 1.00 89.06 101 GLU A CA 1
ATOM 756 C C . GLU A 1 101 ? 28.872 8.632 -2.237 1.00 89.06 101 GLU A C 1
ATOM 758 O O . GLU A 1 101 ? 29.598 8.939 -3.181 1.00 89.06 101 GLU A O 1
ATOM 763 N N . ASP A 1 102 ? 28.114 7.532 -2.240 1.00 89.81 102 ASP A N 1
ATOM 764 C CA . ASP A 1 102 ? 28.101 6.588 -3.359 1.00 89.81 102 ASP A CA 1
ATOM 765 C C . ASP A 1 102 ? 27.534 7.244 -4.618 1.00 89.81 102 ASP A C 1
ATOM 767 O O . ASP A 1 102 ? 28.149 7.154 -5.677 1.00 89.81 102 ASP A O 1
ATOM 771 N N . VAL A 1 103 ? 26.412 7.969 -4.499 1.00 89.69 103 VAL A N 1
ATOM 772 C CA . VAL A 1 103 ? 25.781 8.672 -5.631 1.00 89.69 103 VAL A CA 1
ATOM 773 C C . VAL A 1 103 ? 26.753 9.654 -6.288 1.00 89.69 103 VAL A C 1
ATOM 775 O O . VAL A 1 103 ? 26.837 9.695 -7.513 1.00 89.69 103 VAL A O 1
ATOM 778 N N . LEU A 1 104 ? 27.531 10.396 -5.495 1.00 87.62 104 LEU A N 1
ATOM 779 C CA . LEU A 1 104 ? 28.522 11.352 -6.004 1.00 87.62 104 LEU A CA 1
ATOM 780 C C . LEU A 1 104 ? 29.759 10.685 -6.638 1.00 87.62 104 LEU A C 1
ATOM 782 O O . LEU A 1 104 ? 30.508 11.360 -7.342 1.00 87.62 104 LEU A O 1
ATOM 786 N N . ARG A 1 105 ? 29.994 9.388 -6.396 1.00 88.44 105 ARG A N 1
ATOM 787 C CA . ARG A 1 105 ? 31.117 8.609 -6.958 1.00 88.44 105 ARG A CA 1
ATOM 788 C C . ARG A 1 105 ? 30.727 7.717 -8.140 1.00 88.44 105 ARG A C 1
ATOM 790 O O . ARG A 1 105 ? 31.609 7.110 -8.759 1.00 88.44 105 ARG A O 1
ATOM 797 N N . LEU A 1 1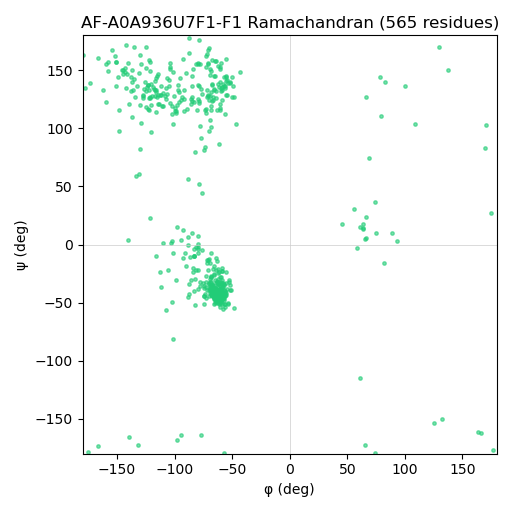06 ? 29.435 7.609 -8.454 1.00 88.00 106 LEU A N 1
ATOM 798 C CA . LEU A 1 106 ? 28.952 6.798 -9.570 1.00 88.00 106 LEU A CA 1
ATOM 799 C C . LEU A 1 106 ? 29.510 7.302 -10.909 1.00 88.00 106 LEU A C 1
ATOM 801 O O . LEU A 1 106 ? 29.499 8.492 -11.212 1.00 88.00 106 LEU A O 1
ATOM 805 N N . HIS A 1 107 ? 29.962 6.362 -11.732 1.00 85.62 107 HIS A N 1
ATOM 806 C CA . HIS A 1 107 ? 30.434 6.566 -13.102 1.00 85.62 107 HIS A CA 1
ATOM 807 C C . HIS A 1 107 ? 29.982 5.379 -13.970 1.00 85.62 107 HIS A C 1
ATOM 809 O O . HIS A 1 107 ? 29.387 4.432 -13.452 1.00 85.62 107 HIS A O 1
ATOM 815 N N . ALA A 1 108 ? 30.167 5.464 -15.290 1.00 86.06 108 ALA A N 1
ATOM 816 C CA . ALA A 1 108 ? 29.503 4.570 -16.245 1.00 86.06 108 ALA A CA 1
ATOM 817 C C . ALA A 1 108 ? 29.836 3.084 -16.033 1.00 86.06 108 ALA A C 1
ATOM 819 O O . ALA A 1 108 ? 28.930 2.256 -16.005 1.00 86.06 108 ALA A O 1
ATOM 820 N N . GLU A 1 109 ? 31.110 2.760 -15.803 1.00 89.62 109 GLU A N 1
ATOM 821 C CA . GLU A 1 109 ? 31.608 1.380 -15.755 1.00 89.62 109 GLU A CA 1
ATOM 822 C C . GLU A 1 109 ? 30.880 0.489 -14.716 1.00 89.62 109 GLU A C 1
ATOM 824 O O . GLU A 1 109 ? 30.348 -0.552 -15.110 1.00 89.62 109 GLU A O 1
ATOM 829 N N . PRO A 1 110 ? 30.729 0.871 -13.428 1.00 89.62 110 PRO A N 1
ATOM 830 C CA . PRO A 1 110 ? 29.935 0.092 -12.474 1.00 89.62 110 PRO A CA 1
ATOM 831 C C . PRO A 1 110 ? 28.463 -0.092 -12.865 1.00 89.62 110 PRO A C 1
ATOM 833 O O . PRO A 1 110 ? 27.869 -1.121 -12.540 1.00 89.62 110 PRO A O 1
ATOM 836 N N . ILE A 1 111 ? 27.858 0.888 -13.545 1.00 89.50 111 ILE A N 1
ATOM 837 C CA . ILE A 1 111 ? 26.451 0.826 -13.970 1.00 89.50 111 ILE A CA 1
ATOM 838 C C . ILE A 1 111 ? 26.296 -0.123 -15.158 1.00 89.50 111 ILE A C 1
ATOM 840 O O . ILE A 1 111 ? 25.393 -0.959 -15.158 1.00 89.50 111 ILE A O 1
ATOM 844 N N . GLU A 1 112 ? 27.189 -0.030 -16.141 1.00 89.31 112 GLU A N 1
ATOM 845 C CA . GLU A 1 112 ? 27.260 -0.938 -17.288 1.00 89.31 112 GLU A CA 1
ATOM 846 C C . GLU A 1 112 ? 27.498 -2.380 -16.837 1.00 89.31 112 GLU A C 1
ATOM 848 O O . GLU A 1 112 ? 26.810 -3.295 -17.298 1.00 89.31 112 GLU A O 1
ATOM 853 N N . ALA A 1 113 ? 28.405 -2.582 -15.876 1.00 89.62 113 ALA A N 1
ATOM 854 C CA . ALA A 1 113 ? 28.657 -3.883 -15.270 1.00 89.62 113 ALA A CA 1
ATOM 855 C C . ALA A 1 113 ? 27.426 -4.410 -14.516 1.00 89.62 113 ALA A C 1
ATOM 857 O O . ALA A 1 113 ? 27.073 -5.581 -14.653 1.00 89.62 113 ALA A O 1
ATOM 858 N N . PHE A 1 114 ? 26.733 -3.557 -13.753 1.00 90.31 114 PHE A N 1
ATOM 859 C CA . PHE A 1 114 ? 25.502 -3.936 -13.056 1.00 90.31 114 PHE A CA 1
ATOM 860 C C . PHE A 1 114 ? 24.386 -4.324 -14.036 1.00 90.31 114 PHE A C 1
ATOM 862 O O . PHE A 1 114 ? 23.746 -5.361 -13.853 1.00 90.31 114 PHE A O 1
ATOM 869 N N . HIS A 1 115 ? 24.165 -3.527 -15.086 1.00 90.50 115 HIS A N 1
ATOM 870 C CA . HIS A 1 115 ? 23.169 -3.809 -16.126 1.00 90.50 115 HIS A CA 1
ATOM 871 C C . HIS A 1 115 ? 23.491 -5.125 -16.842 1.00 90.50 115 HIS A C 1
ATOM 873 O O . HIS A 1 115 ? 22.668 -6.039 -16.839 1.00 90.50 115 HIS A O 1
ATOM 879 N N . SER A 1 116 ? 24.732 -5.280 -17.305 1.00 87.94 116 SER A N 1
ATOM 880 C CA . SER A 1 116 ? 25.220 -6.492 -17.975 1.00 87.94 116 SER A CA 1
ATOM 881 C C . SER A 1 116 ? 25.183 -7.740 -17.095 1.00 87.94 116 SER A C 1
ATOM 883 O O . SER A 1 116 ? 25.215 -8.854 -17.610 1.00 87.94 116 SER A O 1
ATOM 885 N N . ARG A 1 117 ? 25.153 -7.598 -15.772 1.00 88.19 117 ARG A N 1
ATOM 886 C CA . ARG A 1 117 ? 25.069 -8.735 -14.855 1.00 88.19 117 ARG A CA 1
ATOM 887 C C . ARG A 1 117 ? 23.626 -9.136 -14.566 1.00 88.19 117 ARG A C 1
ATOM 889 O O . ARG A 1 117 ? 23.310 -10.320 -14.595 1.00 88.19 117 ARG A O 1
ATOM 896 N N . TRP A 1 118 ? 22.756 -8.161 -14.299 1.00 88.38 118 TRP A N 1
ATOM 897 C CA . TRP A 1 118 ? 21.434 -8.421 -13.716 1.00 88.38 118 TRP A CA 1
ATOM 898 C C . TRP A 1 118 ? 20.259 -8.290 -14.687 1.00 88.38 118 TRP A C 1
ATOM 900 O O . TRP A 1 118 ? 19.218 -8.897 -14.450 1.00 88.38 118 TRP A O 1
ATOM 910 N N . TYR A 1 119 ? 20.398 -7.557 -15.795 1.00 90.00 119 TYR A N 1
ATOM 911 C CA . TYR A 1 119 ? 19.329 -7.379 -16.788 1.00 90.00 119 TYR A CA 1
ATOM 912 C C . TYR A 1 119 ? 19.380 -8.496 -17.836 1.00 90.00 119 TYR A C 1
ATOM 914 O O . TYR A 1 119 ? 19.522 -8.261 -19.033 1.00 90.00 119 TYR A O 1
ATOM 922 N N . ARG A 1 120 ? 19.301 -9.744 -17.360 1.00 86.00 120 ARG A N 1
ATOM 923 C CA . ARG A 1 120 ? 19.422 -10.973 -18.160 1.00 86.00 120 ARG A CA 1
ATOM 924 C C . ARG A 1 120 ? 18.164 -11.838 -18.025 1.00 86.00 120 ARG A C 1
ATOM 926 O O . ARG A 1 120 ? 17.571 -11.834 -16.946 1.00 86.00 120 ARG A O 1
ATOM 933 N N . PRO A 1 121 ? 17.769 -12.623 -19.048 1.00 81.75 121 PRO A N 1
ATOM 934 C CA . PRO A 1 121 ? 16.477 -13.318 -19.079 1.00 81.75 121 PRO A CA 1
ATOM 935 C C . PRO A 1 121 ? 16.144 -14.162 -17.835 1.00 81.75 121 PRO A C 1
ATOM 937 O O . PRO A 1 121 ? 15.006 -14.079 -17.378 1.00 81.75 121 PRO A O 1
ATOM 940 N N . PRO A 1 122 ? 17.093 -14.886 -17.201 1.00 81.50 122 PRO A N 1
ATOM 941 C CA . PRO A 1 122 ? 16.805 -15.655 -15.982 1.00 81.50 122 PRO A CA 1
ATOM 942 C C . PRO A 1 122 ? 16.390 -14.821 -14.755 1.00 81.50 122 PRO A C 1
ATOM 944 O O . PRO A 1 122 ? 15.918 -15.379 -13.766 1.00 81.50 122 PRO A O 1
ATOM 947 N N . HIS A 1 123 ? 16.550 -13.496 -14.800 1.00 84.50 123 HIS A N 1
ATOM 948 C CA . HIS A 1 123 ? 16.155 -12.560 -13.741 1.00 84.50 123 HIS A CA 1
ATOM 949 C C . HIS A 1 123 ? 14.966 -11.670 -14.124 1.00 84.50 123 HIS A C 1
ATOM 951 O O . HIS A 1 123 ? 14.569 -10.809 -13.337 1.00 84.50 123 HIS A O 1
ATOM 957 N N . LEU A 1 124 ? 14.404 -11.849 -15.322 1.00 87.50 124 LEU A N 1
ATOM 958 C CA . LEU A 1 124 ? 13.340 -11.006 -15.851 1.00 87.50 124 LEU A CA 1
ATOM 959 C C . LEU A 1 124 ? 11.994 -11.722 -15.787 1.00 87.50 124 LEU A C 1
ATOM 961 O O . LEU A 1 124 ? 11.877 -12.910 -16.077 1.00 87.50 124 LEU A O 1
ATOM 965 N N . ALA A 1 125 ? 10.957 -10.958 -15.464 1.00 90.62 125 ALA A N 1
ATOM 966 C CA . ALA A 1 125 ? 9.574 -11.379 -15.602 1.00 90.62 125 ALA A CA 1
ATOM 967 C C . ALA A 1 125 ? 8.816 -10.327 -16.412 1.00 90.62 125 ALA A C 1
ATOM 969 O O . ALA A 1 125 ? 8.839 -9.141 -16.083 1.00 90.62 125 ALA A O 1
ATOM 970 N N . VAL A 1 126 ? 8.126 -10.774 -17.460 1.00 93.75 126 VAL A N 1
ATOM 971 C CA . VAL A 1 126 ? 7.153 -9.959 -18.190 1.00 93.75 126 VAL A CA 1
ATOM 972 C C . VAL A 1 126 ? 5.770 -10.303 -17.660 1.00 93.75 126 VAL A C 1
ATOM 974 O O . VAL A 1 126 ? 5.344 -11.454 -17.728 1.00 93.75 126 VAL A O 1
ATOM 977 N N . ILE A 1 127 ? 5.074 -9.305 -17.123 1.00 94.62 127 ILE A N 1
ATOM 978 C CA . ILE A 1 127 ? 3.768 -9.483 -16.489 1.00 94.62 127 ILE A CA 1
ATOM 979 C C . ILE A 1 127 ? 2.783 -8.536 -17.163 1.00 94.62 127 ILE A C 1
ATOM 981 O O . ILE A 1 127 ? 2.949 -7.319 -17.121 1.00 94.62 127 ILE A O 1
ATOM 985 N N . LEU A 1 128 ? 1.757 -9.109 -17.787 1.00 95.81 128 LEU A N 1
ATOM 986 C CA . LEU A 1 128 ? 0.755 -8.389 -18.566 1.00 95.81 128 LEU A CA 1
ATOM 987 C C . LEU A 1 128 ? -0.635 -8.714 -18.012 1.00 95.81 128 LEU A C 1
ATOM 989 O O . LEU A 1 128 ? -0.935 -9.877 -17.756 1.00 95.81 128 LEU A O 1
ATOM 993 N N . ALA A 1 129 ? -1.484 -7.699 -17.851 1.00 94.31 129 ALA A N 1
ATOM 994 C CA . ALA A 1 129 ? -2.892 -7.866 -17.491 1.00 94.31 129 ALA A CA 1
ATOM 995 C C . ALA A 1 129 ? -3.767 -6.924 -18.324 1.00 94.31 129 ALA A C 1
ATOM 997 O O . ALA A 1 129 ? -3.400 -5.769 -18.547 1.00 94.31 129 ALA A O 1
ATOM 998 N N . GLY A 1 130 ? -4.922 -7.418 -18.764 1.00 92.81 130 GLY A N 1
ATOM 999 C CA . GLY A 1 130 ? -5.871 -6.691 -19.602 1.00 92.81 130 GLY A CA 1
ATOM 1000 C C . GLY A 1 130 ? -6.334 -7.530 -20.789 1.00 92.81 130 GLY A C 1
ATOM 1001 O O . GLY A 1 130 ? -6.381 -8.757 -20.715 1.00 92.81 130 GLY A O 1
ATOM 1002 N N . ASP A 1 131 ? -6.655 -6.861 -21.892 1.00 90.88 131 ASP A N 1
ATOM 1003 C CA . ASP A 1 131 ? -7.044 -7.494 -23.155 1.00 90.88 131 ASP A CA 1
ATOM 1004 C C . ASP A 1 131 ? -5.818 -8.098 -23.867 1.00 90.88 131 ASP A C 1
ATOM 1006 O O . ASP A 1 131 ? -5.190 -7.470 -24.723 1.00 90.88 131 ASP A O 1
ATOM 1010 N N . VAL A 1 132 ? -5.410 -9.296 -23.433 1.00 92.50 132 VAL A N 1
ATOM 1011 C CA . VAL A 1 132 ? -4.193 -9.979 -23.896 1.00 92.50 132 VAL A CA 1
ATOM 1012 C C . VAL A 1 132 ? -4.548 -11.276 -24.622 1.00 92.50 132 VAL A C 1
ATOM 1014 O O . VAL A 1 132 ? -4.968 -12.262 -24.017 1.00 92.50 132 VAL A O 1
ATOM 1017 N N . ALA A 1 133 ? -4.275 -11.320 -25.927 1.00 94.62 133 ALA A N 1
ATOM 1018 C CA . ALA A 1 133 ? -4.333 -12.553 -26.706 1.00 94.62 133 ALA A CA 1
ATOM 1019 C C . ALA A 1 133 ? -3.089 -13.419 -26.426 1.00 94.62 133 ALA A C 1
ATOM 1021 O O . ALA A 1 133 ? -2.060 -13.275 -27.084 1.00 94.62 133 ALA A O 1
ATOM 1022 N N . VAL A 1 134 ? -3.185 -14.328 -25.447 1.00 95.38 134 VAL A N 1
ATOM 1023 C CA . VAL A 1 134 ? -2.050 -15.088 -24.877 1.00 95.38 134 VAL A CA 1
ATOM 1024 C C . VAL A 1 134 ? -1.134 -15.717 -25.936 1.00 95.38 134 VAL A C 1
ATOM 1026 O O . VAL A 1 134 ? 0.064 -15.455 -25.937 1.00 95.38 134 VAL A O 1
ATOM 1029 N N . GLY A 1 135 ? -1.675 -16.510 -26.867 1.00 97.50 135 GLY A N 1
ATOM 1030 C CA . GLY A 1 135 ? -0.870 -17.201 -27.885 1.00 97.50 135 GLY A CA 1
ATOM 1031 C C . GLY A 1 135 ? -0.075 -16.251 -28.799 1.00 97.50 135 GLY A C 1
ATOM 1032 O O . GLY A 1 135 ? 1.141 -16.408 -28.924 1.00 97.50 135 GLY A O 1
ATOM 1033 N N . PRO A 1 136 ? -0.723 -15.266 -29.452 1.00 96.38 136 PRO A N 1
ATOM 1034 C CA . PRO A 1 136 ? -0.028 -14.215 -30.198 1.00 96.38 136 PRO A CA 1
ATOM 1035 C C . PRO A 1 136 ? 1.001 -13.436 -29.372 1.00 96.38 136 PRO A C 1
ATOM 1037 O O . PRO A 1 136 ? 2.099 -13.191 -29.871 1.00 96.38 136 PRO A O 1
ATOM 1040 N N . THR A 1 137 ? 0.674 -13.089 -28.125 1.00 96.69 137 THR A N 1
ATOM 1041 C CA . THR A 1 137 ? 1.569 -12.357 -27.221 1.00 96.69 137 THR A CA 1
ATOM 1042 C C . THR A 1 137 ? 2.827 -13.152 -26.896 1.00 96.69 137 THR A C 1
ATOM 1044 O O . THR A 1 137 ? 3.918 -12.609 -27.015 1.00 96.69 137 THR A O 1
ATOM 1047 N N . ILE A 1 138 ? 2.710 -14.441 -26.564 1.00 96.81 138 ILE A N 1
ATOM 1048 C CA . ILE A 1 138 ? 3.878 -15.302 -26.313 1.00 96.81 138 ILE A CA 1
ATOM 1049 C C . ILE A 1 138 ? 4.794 -15.318 -27.539 1.00 96.81 138 ILE A C 1
ATOM 1051 O O . ILE A 1 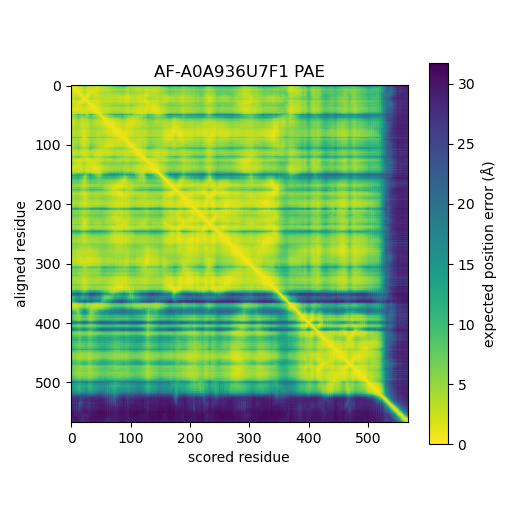138 ? 5.978 -15.028 -27.416 1.00 96.81 138 ILE A O 1
ATOM 1055 N N . ARG A 1 139 ? 4.239 -15.527 -28.740 1.00 97.38 139 ARG A N 1
ATOM 1056 C CA . ARG A 1 139 ? 5.026 -15.520 -29.984 1.00 97.38 139 ARG A CA 1
ATOM 1057 C C . ARG A 1 139 ? 5.707 -14.181 -30.271 1.00 97.38 139 ARG A C 1
ATOM 1059 O O . ARG A 1 139 ? 6.758 -14.157 -30.904 1.00 97.38 139 ARG A O 1
ATOM 1066 N N . LEU A 1 140 ? 5.080 -13.066 -29.895 1.00 95.81 140 LEU A N 1
ATOM 1067 C CA . LEU A 1 140 ? 5.695 -11.744 -29.993 1.00 95.81 140 LEU A CA 1
ATOM 1068 C C . LEU A 1 140 ? 6.893 -11.651 -29.043 1.00 95.81 140 LEU A C 1
ATOM 1070 O O . LEU A 1 140 ? 7.978 -11.310 -29.496 1.00 95.81 140 LEU A O 1
ATOM 1074 N N . LEU A 1 141 ? 6.702 -12.003 -27.768 1.00 95.56 141 LEU A N 1
ATOM 1075 C CA . LEU A 1 141 ? 7.751 -11.956 -26.748 1.00 95.56 141 LEU A CA 1
ATOM 1076 C C . LEU A 1 141 ? 8.923 -12.888 -27.071 1.00 95.56 141 LEU A C 1
ATOM 1078 O O . LEU A 1 141 ? 10.066 -12.491 -26.886 1.00 95.56 141 LEU A O 1
ATOM 1082 N N . GLU A 1 142 ? 8.660 -14.091 -27.585 1.00 94.81 142 GLU A N 1
ATOM 1083 C CA . GLU A 1 142 ? 9.691 -15.041 -28.028 1.00 94.81 142 GLU A CA 1
ATOM 1084 C C . GLU A 1 142 ? 10.573 -14.457 -29.134 1.00 94.81 142 GLU A C 1
ATOM 1086 O O . GLU A 1 142 ? 11.783 -14.655 -29.117 1.00 94.81 142 GLU A O 1
ATOM 1091 N N . ARG A 1 143 ? 9.984 -13.719 -30.084 1.00 95.00 143 ARG A N 1
ATOM 1092 C CA . ARG A 1 143 ? 10.723 -13.112 -31.202 1.00 95.00 143 ARG A CA 1
ATOM 1093 C C . ARG A 1 143 ? 11.453 -11.821 -30.840 1.00 95.00 143 ARG A C 1
ATOM 1095 O O . ARG A 1 143 ? 12.377 -11.465 -31.560 1.00 95.00 143 ARG A O 1
ATOM 1102 N N . THR A 1 144 ? 11.038 -11.125 -29.783 1.00 93.19 144 THR A N 1
ATOM 1103 C CA . THR A 1 144 ? 11.658 -9.866 -29.349 1.00 93.19 144 THR A CA 1
ATOM 1104 C C . THR A 1 144 ? 12.584 -10.099 -28.159 1.00 93.19 144 THR A C 1
ATOM 1106 O O . THR A 1 144 ? 13.788 -10.250 -28.327 1.00 93.19 144 THR A O 1
ATOM 1109 N N . ILE A 1 145 ? 12.027 -10.189 -26.953 1.00 91.69 145 ILE A N 1
ATOM 1110 C CA . ILE A 1 145 ? 12.768 -10.307 -25.691 1.00 91.69 145 ILE A CA 1
ATOM 1111 C C . ILE A 1 145 ? 13.414 -11.694 -25.554 1.00 91.69 145 ILE A C 1
ATOM 1113 O O . ILE A 1 145 ? 14.544 -11.811 -25.085 1.00 91.69 145 ILE A O 1
ATOM 1117 N N . GLY A 1 146 ? 12.712 -12.751 -25.968 1.00 89.81 146 GLY A N 1
ATOM 1118 C CA . GLY A 1 146 ? 13.189 -14.133 -25.887 1.00 89.81 146 GLY A CA 1
ATOM 1119 C C . GLY A 1 146 ? 14.311 -14.462 -26.873 1.00 89.81 146 GLY A C 1
ATOM 1120 O O . GLY A 1 146 ? 15.083 -15.383 -26.620 1.00 89.81 146 GLY A O 1
ATOM 1121 N N . ALA A 1 147 ? 14.434 -13.694 -27.958 1.00 90.12 147 ALA A N 1
ATOM 1122 C CA . ALA A 1 147 ? 15.475 -13.858 -28.970 1.00 90.12 147 ALA A CA 1
ATOM 1123 C C . ALA A 1 147 ? 16.802 -13.176 -28.589 1.00 90.12 147 ALA A C 1
ATOM 1125 O O . ALA A 1 147 ? 17.778 -13.275 -29.330 1.00 90.12 147 ALA A O 1
ATOM 1126 N N . LEU A 1 148 ? 16.849 -12.462 -27.459 1.00 88.50 148 LEU A N 1
ATOM 1127 C CA . LEU A 1 148 ? 18.037 -11.724 -27.050 1.00 88.50 148 LEU A CA 1
ATOM 1128 C C . LEU A 1 148 ? 19.144 -12.668 -26.557 1.00 88.50 148 LEU A C 1
ATOM 1130 O O . LEU A 1 148 ? 19.026 -13.316 -25.515 1.00 88.50 148 LEU A O 1
ATOM 1134 N N . GLU A 1 149 ? 20.272 -12.675 -27.264 1.00 85.44 149 GLU A N 1
ATOM 1135 C CA . GLU A 1 149 ? 21.481 -13.408 -26.875 1.00 85.44 149 GLU A CA 1
ATOM 1136 C C . GLU A 1 149 ? 22.296 -12.607 -25.853 1.00 85.44 149 GLU A C 1
ATOM 1138 O O . GLU A 1 149 ? 23.281 -11.939 -26.159 1.00 85.44 149 GLU A O 1
ATOM 1143 N N . LEU A 1 150 ? 21.857 -12.656 -24.597 1.00 80.00 150 LEU A N 1
ATOM 1144 C CA . LEU A 1 150 ? 22.426 -11.862 -23.507 1.00 80.00 150 LEU A CA 1
ATOM 1145 C C . LEU A 1 150 ? 23.542 -12.594 -22.725 1.00 80.00 150 LEU A C 1
ATOM 1147 O O . LEU A 1 150 ? 23.965 -12.129 -21.676 1.00 80.00 150 LEU A O 1
ATOM 1151 N N . GLY A 1 151 ? 24.073 -13.714 -23.218 1.00 73.44 151 GLY A N 1
ATOM 1152 C CA . GLY A 1 151 ? 25.158 -14.439 -22.541 1.00 73.44 151 GLY A CA 1
ATOM 1153 C C . GLY A 1 151 ? 24.760 -15.051 -21.181 1.00 73.44 151 GLY A C 1
ATOM 1154 O O . GLY A 1 151 ? 23.577 -15.086 -20.834 1.00 73.44 151 GLY A O 1
ATOM 1155 N N . PRO A 1 152 ? 25.725 -15.601 -20.418 1.00 75.75 152 PRO A N 1
ATOM 1156 C CA . PRO A 1 152 ? 25.445 -16.267 -19.147 1.00 75.75 152 PRO A CA 1
ATOM 1157 C C . PRO A 1 152 ? 24.972 -15.278 -18.072 1.00 75.75 152 PRO A C 1
ATOM 1159 O O . PRO A 1 152 ? 25.399 -14.124 -18.041 1.00 75.75 152 PRO A O 1
ATOM 1162 N N . SER A 1 153 ? 24.122 -15.753 -17.160 1.00 78.56 153 SER A N 1
ATOM 1163 C CA . SER A 1 153 ? 23.683 -15.009 -15.977 1.00 78.56 153 SER A CA 1
ATOM 1164 C C . SER A 1 153 ? 24.179 -15.680 -14.702 1.00 78.56 153 SER A C 1
ATOM 1166 O O . SER A 1 153 ? 24.216 -16.910 -14.612 1.00 78.56 153 SER A O 1
ATOM 1168 N N . ASP A 1 154 ? 24.477 -14.875 -13.691 1.00 82.44 154 ASP A N 1
ATOM 1169 C CA . ASP A 1 154 ? 24.732 -15.385 -12.349 1.00 82.44 154 ASP A CA 1
ATOM 1170 C C . ASP A 1 154 ? 23.452 -15.979 -11.733 1.00 82.44 154 ASP A C 1
ATOM 1172 O O . ASP A 1 154 ? 22.342 -15.655 -12.158 1.00 82.44 154 ASP A O 1
ATOM 1176 N N . PRO A 1 155 ? 23.550 -16.855 -10.719 1.00 81.88 155 PR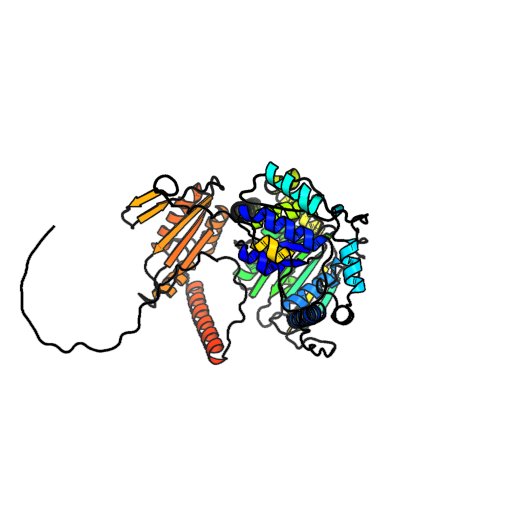O A N 1
ATOM 1177 C CA . PRO A 1 155 ? 22.383 -17.211 -9.923 1.00 81.88 155 PRO A CA 1
ATOM 1178 C C . PRO A 1 155 ? 21.832 -15.975 -9.196 1.00 81.88 155 PRO A C 1
ATOM 1180 O O . PRO A 1 155 ? 22.562 -15.029 -8.887 1.00 81.88 155 PRO A O 1
ATOM 1183 N N . ARG A 1 156 ? 20.528 -15.993 -8.885 1.00 78.12 156 ARG A N 1
ATOM 1184 C CA . ARG A 1 156 ? 19.904 -14.938 -8.075 1.00 78.12 156 ARG A CA 1
ATOM 1185 C C . ARG A 1 156 ? 20.662 -14.820 -6.741 1.00 78.12 156 ARG A C 1
ATOM 1187 O O . ARG A 1 156 ? 20.838 -15.837 -6.073 1.00 78.12 156 ARG A O 1
ATOM 1194 N N . PRO A 1 157 ? 21.096 -13.615 -6.334 1.00 77.31 157 PRO A N 1
ATOM 1195 C CA . PRO A 1 157 ? 21.850 -13.449 -5.106 1.00 77.31 157 PRO A CA 1
ATOM 1196 C C . PRO A 1 157 ? 20.923 -13.657 -3.909 1.00 77.31 157 PRO A C 1
ATOM 1198 O O . PRO A 1 157 ? 19.876 -13.013 -3.802 1.00 77.31 157 PRO A O 1
ATOM 1201 N N . GLU A 1 158 ? 21.328 -14.538 -3.002 1.00 86.50 158 GLU A N 1
ATOM 1202 C CA . GLU A 1 158 ? 20.708 -14.681 -1.689 1.00 86.50 158 GLU A CA 1
ATOM 1203 C C . GLU A 1 158 ? 21.526 -13.870 -0.677 1.00 86.50 158 GLU A C 1
ATOM 1205 O O . GLU A 1 158 ? 22.742 -14.067 -0.571 1.00 86.50 158 GLU A O 1
ATOM 1210 N N . PRO A 1 159 ? 20.916 -12.910 0.038 1.00 88.69 159 PRO A N 1
ATOM 1211 C CA . PRO A 1 159 ? 21.636 -12.166 1.053 1.00 88.69 159 PRO A CA 1
ATOM 1212 C C . PRO A 1 159 ? 21.968 -13.080 2.245 1.00 88.69 159 PRO A C 1
ATOM 1214 O O . PRO A 1 159 ? 21.221 -14.018 2.534 1.00 88.69 159 PRO A O 1
ATOM 1217 N N . PRO A 1 160 ? 23.064 -12.808 2.977 1.00 88.62 160 PRO A N 1
ATOM 1218 C CA . PRO A 1 160 ? 23.351 -13.537 4.205 1.00 88.62 160 PRO A CA 1
ATOM 1219 C C . PRO A 1 160 ? 22.221 -13.326 5.226 1.00 88.62 160 PRO A C 1
ATOM 1221 O O . PRO A 1 160 ? 21.584 -12.268 5.212 1.00 88.62 160 PRO A O 1
ATOM 1224 N N . PRO A 1 161 ? 21.991 -14.274 6.154 1.00 90.94 161 PRO A N 1
ATOM 1225 C CA . PRO A 1 161 ? 21.036 -14.076 7.235 1.00 90.94 161 PRO A CA 1
ATOM 1226 C C . PRO A 1 161 ? 21.300 -12.760 7.989 1.00 90.94 161 PRO A C 1
ATOM 1228 O O . PRO A 1 161 ? 22.461 -12.432 8.254 1.00 90.94 161 PRO A O 1
ATOM 1231 N N . PRO A 1 162 ? 20.256 -11.998 8.361 1.00 93.31 162 PRO A N 1
ATOM 1232 C CA . PRO A 1 162 ? 20.427 -10.761 9.115 1.00 93.31 162 PRO A CA 1
ATOM 1233 C C . PRO A 1 162 ? 21.149 -10.997 10.447 1.00 93.31 162 PRO A C 1
ATOM 1235 O O . PRO A 1 162 ? 20.812 -11.930 11.179 1.00 93.31 162 PRO A O 1
ATOM 1238 N N . ALA A 1 163 ? 22.077 -10.108 10.811 1.00 92.94 163 ALA A N 1
ATOM 1239 C CA . ALA A 1 163 ? 22.775 -10.179 12.095 1.00 92.94 163 ALA A CA 1
ATOM 1240 C C . ALA A 1 163 ? 21.782 -10.154 13.279 1.00 92.94 163 ALA A C 1
ATOM 1242 O O . ALA A 1 163 ? 20.758 -9.465 13.186 1.00 92.94 163 ALA A O 1
ATOM 1243 N N . PRO A 1 164 ? 22.030 -10.873 14.390 1.00 94.06 164 PRO A N 1
ATOM 1244 C CA . PRO A 1 164 ? 21.182 -10.804 15.581 1.00 94.06 164 PRO A CA 1
ATOM 1245 C C . PRO A 1 164 ? 21.032 -9.368 16.105 1.00 94.06 164 PRO A C 1
ATOM 1247 O O . PRO A 1 164 ? 21.971 -8.579 16.033 1.00 94.06 164 PRO A O 1
ATOM 1250 N N . LEU A 1 165 ? 19.856 -9.036 16.643 1.00 96.50 165 LEU A N 1
ATOM 1251 C CA . LEU A 1 165 ? 19.603 -7.750 17.301 1.00 96.50 165 LEU A CA 1
ATOM 1252 C C . LEU A 1 165 ? 19.645 -7.914 18.827 1.00 96.50 165 LEU A C 1
ATOM 1254 O O . LEU A 1 165 ? 19.244 -8.971 19.325 1.00 96.50 165 LEU A O 1
ATOM 1258 N N . PRO A 1 166 ? 20.068 -6.883 19.584 1.00 96.88 166 PRO A N 1
ATOM 1259 C CA . PRO A 1 166 ? 19.831 -6.849 21.025 1.00 96.88 166 PRO A CA 1
ATOM 1260 C C . PRO A 1 166 ? 18.319 -6.788 21.309 1.00 96.88 166 PRO A C 1
ATOM 1262 O O . PRO A 1 166 ? 17.576 -6.323 20.445 1.00 96.88 166 PRO A O 1
ATOM 1265 N N . PRO A 1 167 ? 17.842 -7.182 22.509 1.00 97.50 167 PRO A N 1
ATOM 1266 C CA . PRO A 1 167 ? 16.408 -7.204 22.828 1.00 97.50 167 PRO A CA 1
ATOM 1267 C C . PRO A 1 167 ? 15.672 -5.886 22.553 1.00 97.50 167 PRO A C 1
ATOM 1269 O O . PRO A 1 167 ? 14.502 -5.900 22.173 1.00 97.50 167 PRO A O 1
ATOM 1272 N N . LEU A 1 168 ? 16.367 -4.758 22.715 1.00 98.06 168 LEU A N 1
ATOM 1273 C CA . LEU A 1 168 ? 15.877 -3.422 22.411 1.00 98.06 168 LEU A CA 1
ATOM 1274 C C . LEU A 1 168 ? 16.978 -2.608 21.717 1.00 98.06 168 LEU A C 1
ATOM 1276 O O . LEU A 1 168 ? 18.112 -2.558 22.190 1.00 98.06 168 LEU A O 1
ATOM 1280 N N . THR A 1 169 ? 16.627 -1.954 20.613 1.00 98.31 169 THR A N 1
ATOM 1281 C CA . THR A 1 169 ? 17.439 -0.934 19.934 1.00 98.31 169 THR A CA 1
ATOM 1282 C C . THR A 1 169 ? 16.649 0.366 19.886 1.00 98.31 169 THR A C 1
ATOM 1284 O O . THR A 1 169 ? 15.525 0.370 19.386 1.00 98.31 169 THR A O 1
ATOM 1287 N N . GLU A 1 170 ? 17.228 1.467 20.362 1.00 97.75 170 GLU A N 1
ATOM 1288 C CA . GLU A 1 170 ? 16.580 2.783 20.365 1.00 97.75 170 GLU A CA 1
ATOM 1289 C C . GLU A 1 170 ? 17.357 3.780 19.507 1.00 97.75 170 GLU A C 1
ATOM 1291 O O . GLU A 1 170 ? 18.582 3.875 19.587 1.00 97.75 170 GLU A O 1
ATOM 1296 N N . VAL A 1 171 ? 16.638 4.523 18.666 1.00 97.25 171 VAL A N 1
ATOM 1297 C CA . VAL A 1 171 ? 17.204 5.535 17.771 1.00 97.25 171 VAL A CA 1
ATOM 1298 C C . VAL A 1 171 ? 16.363 6.802 17.847 1.00 97.25 171 VAL A C 1
ATOM 1300 O O . VAL A 1 171 ? 15.161 6.775 17.594 1.00 97.25 171 VAL A O 1
ATOM 1303 N N . THR A 1 172 ? 17.008 7.935 18.111 1.00 96.25 172 THR A N 1
ATOM 1304 C CA . THR A 1 172 ? 16.361 9.253 18.089 1.00 96.25 172 THR A CA 1
ATOM 1305 C C . THR A 1 172 ? 16.959 10.097 16.976 1.00 96.25 172 THR A C 1
ATOM 1307 O O . THR A 1 172 ? 18.174 10.280 16.918 1.00 96.25 172 THR A O 1
ATOM 1310 N N . LEU A 1 173 ? 16.108 10.644 16.105 1.00 94.12 173 LEU A N 1
ATOM 1311 C CA . LEU A 1 173 ? 16.498 11.631 15.100 1.00 94.12 173 LEU A CA 1
ATOM 1312 C C . LEU A 1 173 ? 15.802 12.974 15.342 1.00 94.12 173 LEU A C 1
ATOM 1314 O O . LEU A 1 173 ? 14.588 13.040 15.531 1.00 94.12 173 LEU A O 1
ATOM 1318 N N . ALA A 1 174 ? 16.572 14.057 15.286 1.00 94.06 174 ALA A N 1
ATOM 1319 C CA . ALA A 1 174 ? 16.031 15.405 15.180 1.00 94.06 174 ALA A CA 1
ATOM 1320 C C . ALA A 1 174 ? 15.774 15.720 13.703 1.00 94.06 174 ALA A C 1
ATOM 1322 O O . ALA A 1 174 ? 16.666 15.557 12.872 1.00 94.06 174 ALA A O 1
ATOM 1323 N N . HIS A 1 175 ? 14.547 16.108 13.357 1.00 93.62 175 HIS A N 1
ATOM 1324 C CA . HIS A 1 175 ? 14.196 16.480 11.988 1.00 93.62 175 HIS A CA 1
ATOM 1325 C C . HIS A 1 175 ? 12.931 17.345 11.957 1.00 93.62 175 HIS A C 1
ATOM 1327 O O . HIS A 1 175 ? 12.066 17.245 12.829 1.00 93.62 175 HIS A O 1
ATOM 1333 N N . HIS A 1 176 ? 12.771 18.155 10.910 1.00 87.88 176 HIS A N 1
ATOM 1334 C CA . HIS A 1 176 ? 11.513 18.838 10.625 1.00 87.88 176 HIS A CA 1
ATOM 1335 C C . HIS A 1 176 ? 10.344 17.847 10.510 1.00 87.88 176 HIS A C 1
ATOM 1337 O O . HIS A 1 176 ? 10.479 16.789 9.885 1.00 87.88 176 HIS A O 1
ATOM 1343 N N . GLY A 1 177 ? 9.183 18.236 11.037 1.00 85.62 177 GLY A N 1
ATOM 1344 C CA . GLY A 1 177 ? 7.948 17.451 11.018 1.00 85.62 177 GLY A CA 1
ATOM 1345 C C . GLY A 1 177 ? 7.318 17.349 12.405 1.00 85.62 177 GLY A C 1
ATOM 1346 O O . GLY A 1 177 ? 7.925 17.741 13.397 1.00 85.62 177 GLY A O 1
ATOM 1347 N N . ASP A 1 178 ? 6.091 16.829 12.472 1.00 87.50 178 ASP A N 1
ATOM 1348 C CA . ASP A 1 178 ? 5.466 16.504 13.759 1.00 87.50 178 ASP A CA 1
ATOM 1349 C C . ASP A 1 178 ? 6.255 15.371 14.442 1.00 87.50 178 ASP A C 1
ATOM 1351 O O . ASP A 1 178 ? 6.720 14.467 13.739 1.00 87.50 178 ASP A O 1
ATOM 1355 N N . PRO A 1 179 ? 6.392 15.352 15.777 1.00 92.38 179 PRO A N 1
ATOM 1356 C CA . PRO A 1 179 ? 6.972 14.205 16.462 1.00 92.38 179 PRO A CA 1
ATOM 1357 C C . PRO A 1 179 ? 6.239 12.905 16.102 1.00 92.38 179 PRO A C 1
ATOM 1359 O O . PRO A 1 179 ? 5.018 12.890 15.927 1.00 92.38 179 PRO A O 1
ATOM 1362 N N . GLU A 1 180 ? 6.984 11.816 15.956 1.00 95.69 180 GLU A N 1
ATOM 1363 C CA . GLU A 1 180 ? 6.442 10.498 15.610 1.00 95.69 180 GLU A CA 1
ATOM 1364 C C . GLU A 1 180 ? 7.347 9.423 16.207 1.00 95.69 180 GLU A C 1
ATOM 1366 O O . GLU A 1 180 ? 8.571 9.534 16.127 1.00 95.69 180 GLU A O 1
ATOM 1371 N N . GLN A 1 181 ? 6.753 8.388 16.793 1.00 97.75 181 GLN A N 1
ATOM 1372 C CA . GLN A 1 181 ? 7.478 7.213 17.265 1.00 97.75 181 GLN A CA 1
ATOM 1373 C C . GLN A 1 181 ? 7.035 5.983 16.484 1.00 97.75 181 GLN A C 1
ATOM 1375 O O . GLN A 1 181 ? 5.860 5.837 16.141 1.00 97.75 181 GLN A O 1
ATOM 1380 N N . ARG A 1 182 ? 7.998 5.108 16.210 1.00 98.19 182 ARG A N 1
ATOM 1381 C CA . ARG A 1 182 ? 7.845 3.833 15.520 1.00 98.19 182 ARG A CA 1
ATOM 1382 C C . ARG A 1 182 ? 8.400 2.722 16.393 1.00 98.19 182 ARG A C 1
ATOM 1384 O O . ARG A 1 182 ? 9.521 2.853 16.876 1.00 98.19 182 ARG A O 1
ATOM 1391 N N . ILE A 1 183 ? 7.648 1.641 16.559 1.00 98.62 183 ILE A N 1
ATOM 1392 C CA . ILE A 1 183 ? 8.137 0.385 17.133 1.00 98.62 183 ILE A CA 1
ATOM 1393 C C . ILE A 1 183 ? 8.018 -0.675 16.050 1.00 98.62 183 ILE A C 1
ATOM 1395 O O . ILE A 1 183 ? 6.963 -0.814 15.428 1.00 98.62 183 ILE A O 1
ATOM 1399 N N . ALA A 1 184 ? 9.107 -1.384 15.788 1.00 98.50 184 ALA A N 1
ATOM 1400 C CA . ALA A 1 184 ? 9.151 -2.370 14.732 1.00 98.50 184 ALA A CA 1
ATOM 1401 C C . ALA A 1 184 ? 9.851 -3.660 15.156 1.00 98.50 184 ALA A C 1
ATOM 1403 O O . ALA A 1 184 ? 10.781 -3.655 15.965 1.00 98.50 184 ALA A O 1
ATOM 1404 N N . TRP A 1 185 ? 9.412 -4.752 14.538 1.00 98.56 185 TRP A N 1
ATOM 1405 C CA . TRP A 1 185 ? 9.941 -6.102 14.702 1.00 98.56 185 TRP A CA 1
ATOM 1406 C C . TRP A 1 185 ? 10.324 -6.661 13.338 1.00 98.56 185 TRP A C 1
ATOM 1408 O O . TRP A 1 185 ? 9.723 -6.303 12.319 1.00 98.56 185 TRP A O 1
ATOM 1418 N N . ARG A 1 186 ? 11.299 -7.573 13.306 1.00 97.81 186 ARG A N 1
ATOM 1419 C CA . ARG A 1 186 ? 11.550 -8.374 12.102 1.00 97.81 186 ARG A CA 1
ATOM 1420 C C . ARG A 1 186 ? 10.359 -9.298 11.867 1.00 97.81 186 ARG A C 1
ATOM 1422 O O . ARG A 1 186 ? 9.977 -10.057 12.748 1.00 97.81 186 ARG A O 1
ATOM 1429 N N . GLY A 1 187 ? 9.785 -9.197 10.678 1.00 96.06 187 GLY A N 1
ATOM 1430 C CA . GLY A 1 187 ? 8.693 -10.035 10.204 1.00 96.06 187 GLY A CA 1
ATOM 1431 C C . GLY A 1 187 ? 9.197 -11.223 9.391 1.00 96.06 187 GLY A C 1
ATOM 1432 O O . GLY A 1 187 ? 10.382 -11.558 9.391 1.00 96.06 187 GLY A O 1
ATOM 1433 N N . VAL A 1 188 ? 8.274 -11.837 8.661 1.00 95.12 188 VAL A N 1
ATOM 1434 C CA . VAL A 1 188 ? 8.515 -13.056 7.879 1.00 95.12 188 VAL A CA 1
ATOM 1435 C C . VAL A 1 188 ? 8.636 -12.748 6.380 1.00 95.12 188 VAL A C 1
ATOM 1437 O O . VAL A 1 188 ? 8.114 -11.724 5.934 1.00 95.12 188 VAL A O 1
ATOM 1440 N N . PRO A 1 189 ? 9.312 -13.598 5.585 1.00 92.81 189 PRO A N 1
ATOM 1441 C CA . PRO A 1 189 ? 9.326 -13.466 4.131 1.00 92.81 189 PRO A CA 1
ATOM 1442 C C . PRO A 1 189 ? 7.972 -13.802 3.498 1.00 92.81 189 PRO A C 1
ATOM 1444 O O . PRO A 1 189 ? 7.082 -14.384 4.127 1.00 92.81 189 PRO A O 1
ATOM 1447 N N . TRP A 1 190 ? 7.840 -13.482 2.211 1.00 88.88 190 TRP A N 1
ATOM 1448 C CA . TRP A 1 190 ? 6.732 -13.975 1.393 1.00 88.88 190 TRP A CA 1
ATOM 1449 C C . TRP A 1 190 ? 6.620 -15.506 1.453 1.00 88.88 190 TRP A C 1
ATOM 1451 O O . TRP A 1 190 ? 7.615 -16.225 1.403 1.00 88.88 190 TRP A O 1
ATOM 1461 N N . GLY A 1 191 ? 5.388 -16.015 1.537 1.00 85.56 191 GLY A N 1
ATOM 1462 C CA . GLY A 1 191 ? 5.113 -17.455 1.522 1.00 85.56 191 GLY A CA 1
ATOM 1463 C C . GLY A 1 191 ? 5.454 -18.207 2.815 1.00 85.56 191 GLY A C 1
ATOM 1464 O O . GLY A 1 191 ? 5.426 -19.441 2.801 1.00 85.56 191 GLY A O 1
ATOM 1465 N N . HIS A 1 192 ? 5.781 -17.503 3.902 1.00 91.94 192 HIS A N 1
ATOM 1466 C CA . HIS A 1 192 ? 5.906 -18.078 5.243 1.00 91.94 192 HIS A CA 1
ATOM 1467 C C . HIS A 1 192 ? 4.527 -18.505 5.799 1.00 91.94 192 HIS A C 1
ATOM 1469 O O . HIS A 1 192 ? 3.556 -17.796 5.545 1.00 91.94 192 HIS A O 1
ATOM 1475 N N . PRO A 1 193 ? 4.408 -19.594 6.590 1.00 91.62 193 PRO A N 1
ATOM 1476 C CA . PRO A 1 193 ? 3.120 -20.050 7.137 1.00 91.62 193 PRO A CA 1
ATOM 1477 C C . PRO A 1 193 ? 2.362 -19.007 7.976 1.00 91.62 193 PRO A C 1
ATOM 1479 O O . PRO A 1 193 ? 1.140 -18.951 7.929 1.00 91.62 193 PRO A O 1
ATOM 1482 N N . ASP A 1 194 ? 3.087 -18.152 8.702 1.00 95.25 194 ASP A N 1
ATOM 1483 C CA . ASP A 1 194 ? 2.491 -17.079 9.519 1.00 95.25 194 ASP A CA 1
ATOM 1484 C C . ASP A 1 194 ? 2.073 -15.835 8.712 1.00 95.25 194 ASP A C 1
ATOM 1486 O O . ASP A 1 194 ? 1.551 -14.887 9.291 1.00 95.25 194 ASP A O 1
ATOM 1490 N N . HIS A 1 195 ? 2.311 -15.786 7.396 1.00 93.12 195 HIS A N 1
ATOM 1491 C CA . HIS A 1 195 ? 2.083 -14.588 6.580 1.00 93.12 195 HIS A CA 1
ATOM 1492 C C . HIS A 1 195 ? 0.635 -14.069 6.680 1.00 93.12 195 HIS A C 1
ATOM 1494 O O . HIS A 1 195 ? 0.409 -12.908 7.026 1.00 93.12 195 HIS A O 1
ATOM 1500 N N . GLU A 1 196 ? -0.354 -14.925 6.422 1.00 93.94 196 GLU A N 1
ATOM 1501 C CA . GLU A 1 196 ? -1.772 -14.568 6.491 1.00 93.94 196 GLU A CA 1
ATOM 1502 C C . GLU A 1 196 ? -2.223 -14.264 7.930 1.00 93.94 196 GLU A C 1
ATOM 1504 O O . GLU A 1 196 ? -3.016 -13.347 8.139 1.00 93.94 196 GLU A O 1
ATOM 1509 N N . ALA A 1 197 ? -1.675 -14.959 8.931 1.00 96.94 197 ALA A N 1
ATOM 1510 C CA . ALA A 1 197 ? -1.976 -14.693 10.338 1.00 96.94 197 ALA A CA 1
ATOM 1511 C C . ALA A 1 197 ? -1.433 -13.327 10.797 1.00 96.94 197 ALA A C 1
ATOM 1513 O O . ALA A 1 197 ? -2.102 -12.615 11.542 1.00 96.94 197 ALA A O 1
ATOM 1514 N N . ILE A 1 198 ? -0.263 -12.913 10.299 1.00 97.69 198 ILE A N 1
ATOM 1515 C CA . ILE A 1 198 ? 0.317 -11.585 10.547 1.00 97.69 198 ILE A CA 1
ATOM 1516 C C . ILE A 1 198 ? -0.488 -10.483 9.842 1.00 97.69 198 ILE A C 1
ATOM 1518 O O . ILE A 1 198 ? -0.674 -9.406 10.408 1.00 97.69 198 ILE A O 1
ATOM 1522 N N . LEU A 1 199 ? -0.997 -10.738 8.632 1.00 95.56 199 LEU A N 1
ATOM 1523 C CA . LEU A 1 199 ? -1.929 -9.822 7.961 1.00 95.56 199 LEU A CA 1
ATOM 1524 C C . LEU A 1 199 ? -3.212 -9.631 8.778 1.00 95.56 199 LEU A C 1
ATOM 1526 O O . LEU A 1 199 ? -3.672 -8.509 8.949 1.00 95.56 199 LEU A O 1
ATOM 1530 N N . LEU A 1 200 ? -3.775 -10.709 9.317 1.00 96.06 200 LEU A N 1
ATOM 1531 C CA . LEU A 1 200 ? -4.950 -10.625 10.181 1.00 96.06 200 LEU A CA 1
ATOM 1532 C C . LEU A 1 200 ? -4.660 -9.933 11.519 1.00 96.06 200 LEU A C 1
ATOM 1534 O O . LEU A 1 200 ? -5.494 -9.165 11.995 1.00 96.06 200 LEU A O 1
ATOM 1538 N N . ALA A 1 201 ? -3.477 -10.145 12.098 1.00 97.69 201 ALA A N 1
ATOM 1539 C CA . ALA A 1 201 ? -3.021 -9.422 13.284 1.00 97.69 201 ALA A CA 1
ATOM 1540 C C . ALA A 1 201 ? -2.971 -7.903 13.040 1.00 97.69 201 ALA A C 1
ATOM 1542 O O . ALA A 1 201 ? -3.419 -7.129 13.884 1.00 97.69 201 ALA A O 1
ATOM 1543 N N . ASP A 1 202 ? -2.490 -7.473 11.870 1.00 97.50 202 ASP A N 1
ATOM 1544 C CA . ASP A 1 202 ? -2.544 -6.067 11.457 1.00 97.50 202 ASP A CA 1
ATOM 1545 C C . ASP A 1 202 ? -3.976 -5.547 11.390 1.00 97.50 202 ASP A C 1
ATOM 1547 O O . ASP A 1 202 ? -4.269 -4.504 11.958 1.00 97.50 202 ASP A O 1
ATOM 1551 N N . MET A 1 203 ? -4.895 -6.297 10.784 1.00 95.06 203 MET A N 1
ATOM 1552 C CA . MET A 1 203 ? -6.294 -5.873 10.690 1.00 95.06 203 MET A CA 1
ATOM 1553 C C . MET A 1 203 ? -7.016 -5.874 12.046 1.00 95.06 203 MET A C 1
ATOM 1555 O O . MET A 1 203 ? -7.950 -5.099 12.249 1.00 95.06 203 MET A O 1
ATOM 1559 N N . ALA A 1 204 ? -6.603 -6.709 12.998 1.00 95.69 204 ALA A N 1
ATOM 1560 C CA . ALA A 1 204 ? -7.106 -6.651 14.369 1.00 95.69 204 ALA A CA 1
ATOM 1561 C C . ALA A 1 204 ? -6.620 -5.384 15.104 1.00 95.69 204 ALA A C 1
ATOM 1563 O O . ALA A 1 204 ? -7.330 -4.842 15.956 1.00 95.69 204 ALA A O 1
ATOM 1564 N N . LEU A 1 205 ? -5.437 -4.869 14.752 1.00 96.50 205 LEU A N 1
ATOM 1565 C CA . LEU A 1 205 ? -4.887 -3.623 15.291 1.00 96.50 205 LEU A CA 1
ATOM 1566 C C . LEU A 1 205 ? -5.450 -2.387 14.578 1.00 96.50 205 LEU A C 1
ATOM 1568 O O . LEU A 1 205 ? -5.931 -1.467 15.240 1.00 96.50 205 LEU A O 1
ATOM 1572 N N . ASN A 1 206 ? -5.392 -2.349 13.249 1.00 94.00 206 ASN A N 1
ATOM 1573 C CA . ASN A 1 206 ? -5.719 -1.200 12.415 1.00 94.00 206 ASN A CA 1
ATOM 1574 C C . ASN A 1 206 ? -6.541 -1.620 11.187 1.00 94.00 206 ASN A C 1
ATOM 1576 O O . ASN A 1 206 ? -6.037 -2.230 10.249 1.00 94.00 206 ASN A O 1
ATOM 1580 N N . ASN A 1 207 ? -7.823 -1.258 11.167 1.00 88.62 207 ASN A N 1
ATOM 1581 C CA . ASN A 1 207 ? -8.739 -1.596 10.074 1.00 88.62 207 ASN A CA 1
ATOM 1582 C C . ASN A 1 207 ? -9.707 -0.475 9.687 1.00 88.62 207 ASN A C 1
ATOM 1584 O O . ASN A 1 207 ? -10.552 -0.669 8.810 1.00 88.62 207 ASN A O 1
ATOM 1588 N N . ARG A 1 208 ? -9.575 0.704 10.308 1.00 76.81 208 ARG A N 1
ATOM 1589 C CA . ARG A 1 208 ? -10.415 1.894 10.099 1.00 76.81 208 ARG A CA 1
ATOM 1590 C C . ARG A 1 208 ? -11.883 1.742 10.518 1.00 76.81 208 ARG A C 1
ATOM 1592 O O . ARG A 1 208 ? -12.644 2.675 10.284 1.00 76.81 208 ARG A O 1
ATOM 1599 N N . GLY A 1 209 ? -12.271 0.613 11.109 1.00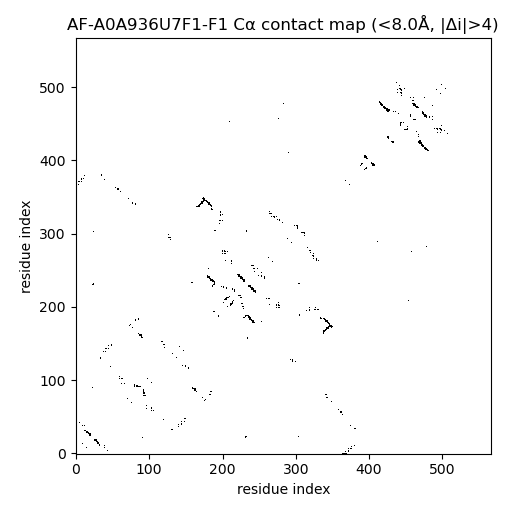 70.06 209 GLY A N 1
ATOM 1600 C CA . GLY A 1 209 ? -13.586 0.384 11.714 1.00 70.06 209 GLY A CA 1
ATOM 1601 C C . GLY A 1 209 ? -13.533 0.483 13.239 1.00 70.06 209 GLY A C 1
ATOM 1602 O O . GLY A 1 209 ? -14.287 1.240 13.835 1.00 70.06 209 GLY A O 1
ATOM 1603 N N . GLY A 1 210 ? -12.579 -0.205 13.875 1.00 80.25 210 GLY A N 1
ATOM 1604 C CA . GLY A 1 210 ? -12.494 -0.256 15.341 1.00 80.25 210 GLY A CA 1
ATOM 1605 C C . GLY A 1 210 ? -11.412 -1.180 15.900 1.00 80.25 210 GLY A C 1
ATOM 1606 O O . GLY A 1 210 ? -11.575 -1.698 17.011 1.00 80.25 210 GLY A O 1
ATOM 1607 N N . GLY A 1 211 ? -10.335 -1.408 15.138 1.00 91.25 211 GLY A N 1
ATOM 1608 C CA . GLY A 1 211 ? -9.181 -2.187 15.591 1.00 91.25 211 GLY A CA 1
ATOM 1609 C C . GLY A 1 211 ? -8.579 -1.648 16.895 1.00 91.25 211 GLY A C 1
ATOM 1610 O O . GLY A 1 211 ? -8.793 -0.492 17.273 1.00 91.25 211 GLY A O 1
ATOM 1611 N N . LEU A 1 212 ? -7.827 -2.485 17.608 1.00 94.56 212 LEU A N 1
ATOM 1612 C CA . LEU A 1 212 ? -7.303 -2.170 18.945 1.00 94.56 212 LEU A CA 1
ATOM 1613 C C . LEU A 1 212 ? -6.506 -0.855 18.984 1.00 94.56 212 LEU A C 1
ATOM 1615 O O . LEU A 1 212 ? -6.658 -0.066 19.917 1.00 94.56 212 LEU A O 1
ATOM 1619 N N . LEU A 1 213 ? -5.720 -0.577 17.941 1.00 95.25 213 LEU A N 1
ATOM 1620 C CA . LEU A 1 213 ? -4.966 0.667 17.790 1.00 95.25 213 LEU A CA 1
ATOM 1621 C C . LEU A 1 213 ? -5.854 1.835 17.326 1.00 95.25 213 LEU A C 1
ATOM 1623 O O . LEU A 1 213 ? -5.669 2.965 17.782 1.00 95.25 213 LEU A O 1
ATOM 1627 N N . ASP A 1 214 ? -6.844 1.581 16.463 1.00 91.62 214 ASP A N 1
ATOM 1628 C CA . ASP A 1 214 ? -7.800 2.606 16.008 1.00 91.62 214 ASP A CA 1
ATOM 1629 C C . ASP A 1 214 ? -8.573 3.222 17.184 1.00 91.62 214 ASP A C 1
ATOM 1631 O O . ASP A 1 214 ? -8.784 4.440 17.222 1.00 91.62 214 ASP A O 1
ATOM 1635 N N . ARG A 1 215 ? -8.922 2.413 18.194 1.00 88.88 215 ARG A N 1
ATOM 1636 C CA . ARG A 1 215 ? -9.624 2.863 19.411 1.00 88.88 215 ARG A CA 1
ATOM 1637 C C . ARG A 1 215 ? -8.859 3.951 20.168 1.00 88.88 215 ARG A C 1
ATOM 1639 O O . ARG A 1 215 ? -9.486 4.848 20.736 1.00 88.88 215 ARG A O 1
ATOM 1646 N N . LEU A 1 216 ? -7.522 3.930 20.147 1.00 91.25 216 LEU A N 1
ATOM 1647 C CA . LEU A 1 216 ? -6.699 4.974 20.773 1.00 91.25 216 LEU A CA 1
ATOM 1648 C C . LEU A 1 216 ? -6.813 6.316 20.041 1.00 91.25 216 LEU A C 1
ATOM 1650 O O . LEU A 1 216 ? -6.809 7.377 20.669 1.00 91.25 216 LEU A O 1
ATOM 1654 N N . VAL A 1 217 ? -6.957 6.292 18.715 1.00 89.94 217 VAL A N 1
ATOM 1655 C CA . VAL A 1 217 ? -7.173 7.503 17.912 1.00 89.94 217 VAL A CA 1
ATOM 1656 C C . VAL A 1 217 ? -8.606 8.010 18.086 1.00 89.94 217 VAL A C 1
ATOM 1658 O O . VAL A 1 217 ? -8.807 9.207 18.303 1.00 89.94 217 VAL A O 1
ATOM 1661 N N . GLN A 1 218 ? -9.597 7.113 18.055 1.00 84.31 218 GLN A N 1
ATOM 1662 C CA . GLN A 1 218 ? -11.020 7.437 18.233 1.00 84.31 218 GLN A CA 1
ATOM 1663 C C . GLN A 1 218 ? -11.292 8.091 19.597 1.00 84.31 218 GLN A C 1
ATOM 1665 O O . GLN A 1 218 ? -11.961 9.121 19.667 1.00 84.31 218 GLN A O 1
ATOM 1670 N N . ARG A 1 219 ? -10.689 7.568 20.674 1.00 85.00 219 ARG A N 1
ATOM 1671 C CA . ARG A 1 219 ? -10.761 8.138 22.036 1.00 85.00 219 ARG A CA 1
ATOM 1672 C C . ARG A 1 219 ? -9.818 9.323 22.262 1.00 85.00 219 ARG A C 1
ATOM 1674 O O . ARG A 1 219 ? -9.682 9.797 23.384 1.00 85.00 219 ARG A O 1
ATOM 1681 N N . GLN A 1 220 ? -9.168 9.808 21.205 1.00 83.81 220 GLN A N 1
ATOM 1682 C CA . GLN A 1 220 ? -8.270 10.962 21.213 1.00 83.81 220 GLN A CA 1
ATOM 1683 C C . GLN A 1 220 ? -6.994 10.816 22.065 1.00 83.81 220 GLN A C 1
ATOM 1685 O O . GLN A 1 220 ? -6.285 11.812 22.232 1.00 83.81 220 GLN A O 1
ATOM 1690 N N . ALA A 1 221 ? -6.638 9.607 22.516 1.00 89.06 221 ALA A N 1
ATOM 1691 C CA . ALA A 1 221 ? -5.393 9.340 23.245 1.00 89.06 221 ALA A CA 1
ATOM 1692 C C . ALA A 1 221 ? -4.145 9.623 22.389 1.00 89.06 221 ALA A C 1
ATOM 1694 O O . ALA A 1 221 ? -3.126 10.078 22.905 1.00 89.06 221 ALA A O 1
ATOM 1695 N N . LEU A 1 222 ? -4.254 9.428 21.069 1.00 90.50 222 LEU A N 1
ATOM 1696 C CA . LEU A 1 222 ? -3.237 9.765 20.068 1.00 90.50 222 LEU A CA 1
ATOM 1697 C C . LEU A 1 222 ? -3.811 10.729 19.015 1.00 90.50 222 LEU A C 1
ATOM 1699 O O . LEU A 1 222 ? -5.030 10.837 18.839 1.00 90.50 222 LEU A O 1
ATOM 1703 N N . ARG A 1 223 ? -2.945 11.468 18.303 1.00 90.25 223 ARG A N 1
ATOM 1704 C CA . ARG A 1 223 ? -3.381 12.290 17.151 1.00 90.25 223 ARG A CA 1
ATOM 1705 C C . ARG A 1 223 ? -3.562 11.451 15.894 1.00 90.25 223 ARG A C 1
ATOM 1707 O O . ARG A 1 223 ? -4.458 11.724 15.101 1.00 90.25 223 ARG A O 1
ATOM 1714 N N . ALA A 1 224 ? -2.680 10.478 15.709 1.00 91.88 224 ALA A N 1
ATOM 1715 C CA . ALA A 1 224 ? -2.719 9.497 14.641 1.00 91.88 224 ALA A CA 1
ATOM 1716 C C . ALA A 1 224 ? -1.916 8.275 15.083 1.00 91.88 224 ALA A C 1
ATOM 1718 O O . ALA A 1 224 ? -0.940 8.423 15.820 1.00 91.88 224 ALA A O 1
ATOM 1719 N N . ALA A 1 225 ? -2.315 7.103 14.613 1.00 95.69 225 ALA A N 1
ATOM 1720 C CA . ALA A 1 225 ? -1.578 5.869 14.788 1.00 95.69 225 ALA A CA 1
ATOM 1721 C C . ALA A 1 225 ? -1.871 4.931 13.618 1.00 95.69 225 ALA A C 1
ATOM 1723 O O . ALA A 1 225 ? -2.852 5.129 12.896 1.00 95.69 225 ALA A O 1
ATOM 1724 N N . GLY A 1 226 ? -1.023 3.930 13.438 1.00 96.50 226 GLY A N 1
ATOM 1725 C CA . GLY A 1 226 ? -1.247 2.871 12.468 1.00 96.50 226 GLY A CA 1
ATOM 1726 C C . GLY A 1 226 ? -0.310 1.696 12.684 1.00 96.50 226 GLY A C 1
ATOM 1727 O O . GLY A 1 226 ? 0.736 1.824 13.323 1.00 96.50 226 GLY A O 1
ATOM 1728 N N . SER A 1 227 ? -0.696 0.559 12.126 1.00 97.75 227 SER A N 1
ATOM 1729 C CA . SER A 1 227 ? 0.142 -0.625 12.000 1.00 97.75 227 SER A CA 1
ATOM 1730 C C . SER A 1 227 ? 0.274 -1.002 10.528 1.00 97.75 227 SER A C 1
ATOM 1732 O O . SER A 1 227 ? -0.517 -0.560 9.692 1.00 97.75 227 SER A O 1
ATOM 1734 N N . SER A 1 228 ? 1.339 -1.725 10.194 1.00 96.94 228 SER A N 1
ATOM 1735 C CA . SER A 1 228 ? 1.487 -2.333 8.877 1.00 96.94 228 SER A CA 1
ATOM 1736 C C . SER A 1 228 ? 2.549 -3.432 8.891 1.00 96.94 228 SER A C 1
ATOM 1738 O O . SER A 1 228 ? 3.676 -3.172 9.343 1.00 96.94 228 SER A O 1
ATOM 1740 N N . PRO A 1 229 ? 2.271 -4.611 8.318 1.00 97.00 229 PRO A N 1
ATOM 1741 C CA . PRO A 1 229 ? 3.291 -5.570 7.960 1.00 97.00 229 PRO A CA 1
ATOM 1742 C C . PRO A 1 229 ? 3.923 -5.190 6.617 1.00 97.00 229 PRO A C 1
ATOM 1744 O O . PRO A 1 229 ? 3.329 -4.536 5.759 1.00 97.00 229 PRO A O 1
ATOM 1747 N N . SER A 1 230 ? 5.151 -5.640 6.415 1.00 94.56 230 SER A N 1
ATOM 1748 C CA . SER A 1 230 ? 5.846 -5.611 5.138 1.00 94.56 230 SER A CA 1
ATOM 1749 C C . SER A 1 230 ? 6.544 -6.945 4.935 1.00 94.56 230 SER A C 1
ATOM 1751 O O . SER A 1 230 ? 7.229 -7.437 5.830 1.00 94.56 230 SER A O 1
ATOM 1753 N N . PHE A 1 231 ? 6.377 -7.515 3.750 1.00 93.12 231 PHE A N 1
ATOM 1754 C CA . PHE A 1 231 ? 6.951 -8.800 3.380 1.00 93.12 231 PHE A CA 1
ATOM 1755 C C . PHE A 1 231 ? 7.923 -8.589 2.223 1.00 93.12 231 PHE A C 1
ATOM 1757 O O . PHE A 1 231 ? 7.702 -7.749 1.344 1.00 93.12 231 PHE A O 1
ATOM 1764 N N . ARG A 1 232 ? 9.037 -9.310 2.260 1.00 92.06 232 ARG A N 1
ATOM 1765 C CA . ARG A 1 232 ? 10.134 -9.245 1.291 1.00 92.06 232 ARG A CA 1
ATOM 1766 C C . ARG A 1 232 ? 10.573 -10.662 0.936 1.00 92.06 232 ARG A C 1
ATOM 1768 O O . ARG A 1 232 ? 10.136 -11.629 1.561 1.00 92.06 232 ARG A O 1
ATOM 1775 N N . ALA A 1 233 ? 11.418 -10.805 -0.079 1.00 89.62 233 ALA A N 1
ATOM 1776 C CA . ALA A 1 233 ? 11.877 -12.122 -0.524 1.00 89.62 233 ALA A CA 1
ATOM 1777 C C . ALA A 1 233 ? 12.620 -12.898 0.584 1.00 89.62 233 ALA A C 1
ATOM 1779 O O . ALA A 1 233 ? 12.390 -14.089 0.760 1.00 89.62 233 ALA A O 1
ATOM 1780 N N . PHE A 1 234 ? 13.453 -12.211 1.371 1.00 89.81 234 PHE A N 1
ATOM 1781 C CA . PHE A 1 234 ? 14.337 -12.810 2.381 1.00 89.81 234 PHE A CA 1
ATOM 1782 C C . PHE A 1 234 ? 14.077 -12.286 3.806 1.00 89.81 234 PHE A C 1
ATOM 1784 O O . PHE A 1 234 ? 14.963 -12.284 4.658 1.00 89.81 234 PHE A O 1
ATOM 1791 N N . GLY A 1 235 ? 12.876 -11.767 4.080 1.00 92.62 235 GLY A N 1
ATOM 1792 C CA . GLY A 1 235 ? 12.507 -11.250 5.401 1.00 92.62 235 GLY A CA 1
ATOM 1793 C C . GLY A 1 235 ? 11.265 -10.367 5.370 1.00 92.62 235 GLY A C 1
ATOM 1794 O O . GLY A 1 235 ? 10.505 -10.380 4.411 1.00 92.62 235 GLY A O 1
ATOM 1795 N N . GLY A 1 236 ? 11.072 -9.556 6.402 1.00 95.12 236 GLY A N 1
ATOM 1796 C CA . GLY A 1 236 ? 9.937 -8.650 6.502 1.00 95.12 236 GLY A CA 1
ATOM 1797 C C . GLY A 1 236 ? 10.036 -7.763 7.734 1.00 95.12 236 GLY A C 1
ATOM 1798 O O . GLY A 1 236 ? 10.981 -7.841 8.513 1.00 95.12 236 GLY A O 1
ATOM 1799 N N . ALA A 1 237 ? 9.043 -6.921 7.952 1.00 97.50 237 ALA A N 1
ATOM 1800 C CA . ALA A 1 237 ? 8.932 -6.145 9.179 1.00 97.50 237 ALA A CA 1
ATOM 1801 C C . ALA A 1 237 ? 7.473 -5.991 9.573 1.00 97.50 237 ALA A C 1
ATOM 1803 O O . ALA A 1 237 ? 6.610 -5.914 8.702 1.00 97.50 237 ALA A O 1
ATOM 1804 N N . PHE A 1 238 ? 7.214 -5.883 10.867 1.00 98.62 238 PHE A N 1
ATOM 1805 C CA . PHE A 1 238 ? 5.949 -5.379 11.381 1.00 98.62 238 PHE A CA 1
ATOM 1806 C C . PHE A 1 238 ? 6.212 -4.050 12.066 1.00 98.62 238 PHE A C 1
ATOM 1808 O O . PHE A 1 238 ? 7.122 -3.961 12.887 1.00 98.62 238 PHE A O 1
ATOM 1815 N N . LEU A 1 239 ? 5.455 -3.020 11.708 1.00 98.31 239 LEU A N 1
ATOM 1816 C CA . LEU A 1 239 ? 5.625 -1.666 12.216 1.00 98.31 239 LEU A CA 1
ATOM 1817 C C . LEU A 1 239 ? 4.331 -1.209 12.881 1.00 98.31 239 LEU A C 1
ATOM 1819 O O . LEU A 1 239 ? 3.274 -1.292 12.265 1.00 98.31 239 LEU A O 1
ATOM 1823 N N . VAL A 1 240 ? 4.441 -0.635 14.076 1.00 98.50 240 VAL A N 1
ATOM 1824 C CA . VAL A 1 240 ? 3.428 0.255 14.650 1.00 98.50 240 VAL A CA 1
ATOM 1825 C C . VAL A 1 240 ? 4.004 1.653 14.813 1.00 98.50 240 VAL A C 1
ATOM 1827 O O . VAL A 1 240 ? 5.191 1.824 15.097 1.00 98.50 240 VAL A O 1
ATOM 1830 N N . TRP A 1 241 ? 3.180 2.672 14.612 1.00 97.75 241 TRP A N 1
ATOM 1831 C CA . TRP A 1 241 ? 3.604 4.061 14.732 1.00 97.75 241 TRP A CA 1
ATOM 1832 C C . TRP A 1 241 ? 2.508 4.932 15.330 1.00 97.75 241 TRP A C 1
ATOM 1834 O O . TRP A 1 241 ? 1.319 4.654 15.172 1.00 97.75 241 TRP A O 1
ATOM 1844 N N . ALA A 1 242 ? 2.914 6.006 16.004 1.00 96.88 242 ALA A N 1
ATOM 1845 C CA . ALA A 1 242 ? 2.003 6.980 16.586 1.00 96.88 242 ALA A CA 1
ATOM 1846 C C . ALA A 1 242 ? 2.561 8.403 16.540 1.00 96.88 242 ALA A C 1
ATOM 1848 O O . ALA A 1 242 ? 3.770 8.634 16.624 1.00 96.88 242 ALA A O 1
ATOM 1849 N N . ARG A 1 243 ? 1.642 9.370 16.458 1.00 94.19 243 ARG A N 1
ATOM 1850 C CA . ARG A 1 243 ? 1.907 10.798 16.653 1.00 94.19 243 ARG A CA 1
ATOM 1851 C C . ARG A 1 243 ? 1.298 11.270 17.976 1.00 94.19 243 ARG A C 1
ATOM 1853 O O . ARG A 1 243 ? 0.089 11.076 18.179 1.00 94.19 243 ARG A O 1
ATOM 1860 N N . PRO A 1 244 ? 2.094 11.925 18.838 1.00 91.94 244 PRO A N 1
ATOM 1861 C CA . PRO A 1 244 ? 1.673 12.311 20.175 1.00 91.94 244 PRO A CA 1
ATOM 1862 C C . PRO A 1 244 ? 0.652 13.451 20.139 1.00 91.94 244 PRO A C 1
ATOM 1864 O O . PRO A 1 244 ? 0.604 14.263 19.207 1.00 91.94 244 PRO A O 1
ATOM 1867 N N . ARG A 1 245 ? -0.150 13.543 21.197 1.00 88.31 245 ARG A N 1
ATOM 1868 C CA . ARG A 1 245 ? -0.805 14.780 21.641 1.00 88.31 245 ARG A CA 1
ATOM 1869 C C . ARG A 1 245 ? 0.238 15.728 22.261 1.00 88.31 245 ARG A C 1
ATOM 1871 O O . ARG A 1 245 ? 1.342 15.291 22.576 1.00 88.31 245 ARG A O 1
ATOM 1878 N N . PRO A 1 246 ? -0.081 17.027 22.423 1.00 81.38 246 PRO A N 1
ATOM 1879 C CA . PRO A 1 246 ? 0.766 17.925 23.208 1.00 81.38 246 PRO A CA 1
ATOM 1880 C C . PRO A 1 246 ? 1.095 17.317 24.580 1.00 81.38 246 PRO A C 1
ATOM 1882 O O . PRO A 1 246 ? 0.255 16.624 25.150 1.00 81.38 246 PRO A O 1
ATOM 1885 N N . ASP A 1 247 ? 2.311 17.561 25.064 1.00 82.69 247 ASP A N 1
ATOM 1886 C CA . ASP A 1 247 ? 2.803 17.154 26.390 1.00 82.69 247 ASP A CA 1
ATOM 1887 C C . ASP A 1 247 ? 2.954 15.637 26.632 1.00 82.69 247 ASP A C 1
ATOM 1889 O O . ASP A 1 247 ? 3.317 15.227 27.732 1.00 82.69 247 ASP A O 1
ATOM 1893 N N . GLN A 1 248 ? 2.740 14.790 25.616 1.00 88.75 248 GLN A N 1
ATOM 1894 C CA . GLN A 1 248 ? 3.106 13.371 25.682 1.00 88.75 248 GLN A CA 1
ATOM 1895 C C . GLN A 1 248 ? 4.579 13.173 25.304 1.00 88.75 248 GLN A C 1
ATOM 1897 O O . GLN A 1 248 ? 5.015 13.602 24.231 1.00 88.75 248 GLN A O 1
ATOM 1902 N N . ASP A 1 249 ? 5.330 12.497 26.172 1.00 90.12 249 ASP A N 1
ATOM 1903 C CA . ASP A 1 249 ? 6.721 12.120 25.925 1.00 90.12 249 ASP A CA 1
ATOM 1904 C C . ASP A 1 249 ? 6.849 10.772 25.189 1.00 90.12 249 ASP A C 1
ATOM 1906 O O . ASP A 1 249 ? 5.864 10.102 24.864 1.00 90.12 249 ASP A O 1
ATOM 1910 N N . ALA A 1 250 ? 8.092 10.390 24.884 1.00 88.81 250 ALA A N 1
ATOM 1911 C CA . ALA A 1 250 ? 8.405 9.154 24.171 1.00 88.81 250 ALA A CA 1
ATOM 1912 C C . ALA A 1 250 ? 7.944 7.901 24.930 1.00 88.81 250 ALA A C 1
ATOM 1914 O O . ALA A 1 250 ? 7.447 6.958 24.326 1.00 88.81 250 ALA A O 1
ATOM 1915 N N . GLU A 1 251 ? 8.082 7.892 26.255 1.00 92.62 251 GLU A N 1
ATOM 1916 C CA . GLU A 1 251 ? 7.771 6.721 27.073 1.00 92.62 251 GLU A CA 1
ATOM 1917 C C . GLU A 1 251 ? 6.258 6.513 27.206 1.00 92.62 251 GLU A C 1
ATOM 1919 O O . GLU A 1 251 ? 5.755 5.387 27.162 1.00 92.62 251 GLU A O 1
ATOM 1924 N N . ALA A 1 252 ? 5.492 7.600 27.308 1.00 93.69 252 ALA A N 1
ATOM 1925 C CA . ALA A 1 252 ? 4.041 7.558 27.216 1.00 93.69 252 ALA A CA 1
ATOM 1926 C C . ALA A 1 252 ? 3.578 6.988 25.867 1.00 93.69 252 ALA A C 1
ATOM 1928 O O . ALA A 1 252 ? 2.664 6.164 25.840 1.00 93.69 252 ALA A O 1
ATOM 1929 N N . LEU A 1 253 ? 4.220 7.378 24.760 1.00 94.50 253 LEU A N 1
ATOM 1930 C CA . LEU A 1 253 ? 3.893 6.842 23.436 1.00 94.50 253 LEU A CA 1
ATOM 1931 C C . LEU A 1 253 ? 4.261 5.369 23.297 1.00 94.50 253 LEU A C 1
ATOM 1933 O O . LEU A 1 253 ? 3.455 4.613 22.758 1.00 94.50 253 LEU A O 1
ATOM 1937 N N . THR A 1 254 ? 5.416 4.951 23.820 1.00 96.69 254 THR A N 1
ATOM 1938 C CA . THR A 1 254 ? 5.810 3.539 23.863 1.00 96.69 254 THR A CA 1
ATOM 1939 C C . THR A 1 254 ? 4.720 2.707 24.529 1.00 96.69 254 THR A C 1
ATOM 1941 O O . THR A 1 254 ? 4.256 1.731 23.946 1.00 96.69 254 THR A O 1
ATOM 1944 N N . ARG A 1 255 ? 4.260 3.115 25.718 1.00 96.81 255 ARG A N 1
ATOM 1945 C CA . ARG A 1 255 ? 3.206 2.392 26.446 1.00 96.81 255 ARG A CA 1
ATOM 1946 C C . ARG A 1 255 ? 1.897 2.332 25.660 1.00 96.81 255 ARG A C 1
ATOM 1948 O O . ARG A 1 255 ? 1.329 1.255 25.527 1.00 96.81 255 ARG A O 1
ATOM 1955 N N . LEU A 1 256 ? 1.467 3.452 25.076 1.00 96.50 256 LEU A N 1
ATOM 1956 C CA . LEU A 1 256 ? 0.256 3.502 24.246 1.00 96.50 256 LEU A CA 1
ATOM 1957 C C . LEU A 1 256 ? 0.360 2.636 22.981 1.00 96.50 256 LEU A C 1
ATOM 1959 O O . LEU A 1 256 ? -0.646 2.115 22.519 1.00 96.50 256 LEU A O 1
ATOM 1963 N N . LEU A 1 257 ? 1.550 2.486 22.397 1.00 97.19 257 LEU A N 1
ATOM 1964 C CA . LEU A 1 257 ? 1.761 1.626 21.230 1.00 97.19 257 LEU A CA 1
ATOM 1965 C C . LEU A 1 257 ? 1.831 0.139 21.589 1.00 97.19 257 LEU A C 1
ATOM 1967 O O . LEU A 1 257 ? 1.431 -0.690 20.773 1.00 97.19 257 LEU A O 1
ATOM 1971 N N . LEU A 1 258 ? 2.339 -0.201 22.775 1.00 97.88 258 LEU A N 1
ATOM 1972 C CA . LEU A 1 258 ? 2.460 -1.588 23.229 1.00 97.88 258 LEU A CA 1
ATOM 1973 C C . LEU A 1 258 ? 1.155 -2.140 23.815 1.00 97.88 258 LEU A C 1
ATOM 1975 O O . LEU A 1 258 ? 0.892 -3.323 23.632 1.00 97.88 258 LEU A O 1
ATOM 1979 N N . GLU A 1 259 ? 0.299 -1.311 24.418 1.00 97.81 259 GLU A N 1
ATOM 1980 C CA . GLU A 1 259 ? -0.989 -1.750 24.983 1.00 97.81 259 GLU A CA 1
ATOM 1981 C C . GLU A 1 259 ? -1.868 -2.517 23.959 1.00 97.81 259 GLU A C 1
ATOM 1983 O O . GLU A 1 259 ? -2.272 -3.643 24.256 1.00 97.81 259 GLU A O 1
ATOM 1988 N N . PRO A 1 260 ? -2.116 -2.023 22.725 1.00 97.88 260 PRO A N 1
ATOM 1989 C CA . PRO A 1 260 ? -2.847 -2.784 21.706 1.00 97.88 260 PRO A CA 1
ATOM 1990 C C . PRO A 1 260 ? -2.163 -4.089 21.281 1.00 97.88 260 PRO A C 1
ATOM 1992 O O . PRO A 1 260 ? -2.841 -5.036 20.888 1.00 97.88 260 PRO A O 1
ATOM 1995 N N . ILE A 1 261 ? -0.830 -4.145 21.340 1.00 98.38 261 ILE A N 1
ATOM 1996 C CA . ILE A 1 261 ? -0.046 -5.335 20.984 1.00 98.38 261 ILE A CA 1
ATOM 1997 C C . ILE A 1 261 ? -0.176 -6.398 22.073 1.00 98.38 261 ILE A C 1
ATOM 1999 O O . ILE A 1 261 ? -0.383 -7.571 21.772 1.00 98.38 261 ILE A O 1
ATOM 2003 N N . GLU A 1 262 ? -0.119 -5.992 23.338 1.00 98.38 262 GLU A N 1
ATOM 2004 C CA . GLU A 1 262 ? -0.370 -6.862 24.486 1.00 98.38 262 GLU A CA 1
ATOM 2005 C C . GLU A 1 262 ? -1.809 -7.390 24.466 1.00 98.38 262 GLU A C 1
ATOM 2007 O O . GLU A 1 262 ? -2.020 -8.594 24.613 1.00 98.38 262 GLU A O 1
ATOM 2012 N N . ALA A 1 263 ? -2.786 -6.524 24.183 1.00 98.25 263 ALA A N 1
ATOM 2013 C CA . ALA A 1 263 ? -4.189 -6.895 24.014 1.00 98.25 263 ALA A CA 1
ATOM 2014 C C . ALA A 1 263 ? -4.385 -7.906 22.867 1.00 98.25 263 ALA A C 1
ATOM 2016 O O . ALA A 1 263 ? -5.059 -8.921 23.042 1.00 98.25 263 ALA A O 1
ATOM 2017 N N . LEU A 1 264 ? -3.735 -7.695 21.717 1.00 98.31 264 LEU A N 1
ATOM 2018 C CA . LEU A 1 264 ? -3.733 -8.646 20.602 1.00 98.31 264 LEU A CA 1
ATOM 2019 C C . LEU A 1 264 ? -3.143 -10.003 21.019 1.00 98.31 264 LEU A C 1
ATOM 2021 O O . LEU A 1 264 ? -3.763 -11.038 20.782 1.00 98.31 264 LEU A O 1
ATOM 2025 N N . CYS A 1 265 ? -1.979 -10.011 21.673 1.00 98.44 265 CYS A N 1
ATOM 2026 C CA . CYS A 1 265 ? -1.315 -11.227 22.155 1.00 98.44 265 CYS A CA 1
ATOM 2027 C C . CYS A 1 265 ? -2.098 -11.955 23.259 1.00 98.44 265 CYS A C 1
ATOM 2029 O O . CYS A 1 265 ? -1.949 -13.168 23.409 1.00 98.44 265 CYS A O 1
ATOM 2031 N N . ALA A 1 266 ? -2.924 -11.237 24.021 1.00 98.25 266 ALA A N 1
ATOM 2032 C CA . ALA A 1 266 ? -3.853 -11.795 25.002 1.00 98.25 266 ALA A CA 1
ATOM 2033 C C . ALA A 1 266 ? -5.177 -12.268 24.372 1.00 98.25 266 ALA A C 1
ATOM 2035 O O . ALA A 1 266 ? -5.975 -12.933 25.033 1.00 98.25 266 ALA A O 1
ATOM 2036 N N . GLY A 1 267 ? -5.421 -11.945 23.099 1.00 97.12 267 GLY A N 1
ATOM 2037 C CA . GLY A 1 267 ? -6.665 -12.262 22.412 1.00 97.12 267 GLY A CA 1
ATOM 2038 C C . GLY A 1 267 ? -7.840 -11.383 22.845 1.00 97.12 267 GLY A C 1
ATOM 2039 O O . GLY A 1 267 ? -8.962 -11.878 22.911 1.00 97.12 267 GLY A O 1
ATOM 2040 N N . ASP A 1 268 ? -7.633 -10.100 23.135 1.00 96.38 268 ASP A N 1
ATOM 2041 C CA . ASP A 1 268 ? -8.700 -9.149 23.490 1.00 96.38 268 ASP A CA 1
ATOM 2042 C C . ASP A 1 268 ? -9.471 -8.631 22.256 1.00 96.38 268 ASP A C 1
ATOM 2044 O O . ASP A 1 268 ? -9.605 -7.440 21.991 1.00 96.38 268 ASP A O 1
ATOM 2048 N N . PHE A 1 269 ? -9.945 -9.563 21.438 1.00 94.25 269 PHE A N 1
ATOM 2049 C CA . PHE A 1 269 ? -10.816 -9.327 20.288 1.00 94.25 269 PHE A CA 1
ATOM 2050 C C . PHE A 1 269 ? -11.691 -10.561 20.067 1.00 94.25 269 PHE A C 1
ATOM 2052 O O . PHE A 1 269 ? -11.366 -11.660 20.528 1.00 94.25 269 PHE A O 1
ATOM 2059 N N . THR A 1 270 ? -12.830 -10.408 19.404 1.00 92.88 270 THR A N 1
ATOM 2060 C CA . THR A 1 270 ? -13.746 -11.530 19.154 1.00 92.88 270 THR A CA 1
ATOM 2061 C C . THR A 1 270 ? -13.469 -12.195 17.805 1.00 92.88 270 THR A C 1
ATOM 2063 O O . THR A 1 270 ? -12.867 -11.593 16.918 1.00 92.88 270 THR A O 1
ATOM 2066 N N . GLU A 1 271 ? -13.926 -13.438 17.633 1.00 93.12 271 GLU A N 1
ATOM 2067 C CA . GLU A 1 271 ? -13.918 -14.095 16.314 1.00 93.12 271 GLU A CA 1
ATOM 2068 C C . GLU A 1 271 ? -14.753 -13.305 15.295 1.00 93.12 271 GLU A C 1
ATOM 2070 O O . GLU A 1 271 ? -14.375 -13.199 14.132 1.00 93.12 271 GLU A O 1
ATOM 2075 N N . ASP A 1 272 ? -15.843 -12.670 15.739 1.00 90.56 272 ASP A N 1
ATOM 2076 C CA . ASP A 1 272 ? -16.658 -11.796 14.891 1.00 90.56 272 ASP A CA 1
ATOM 2077 C C . ASP A 1 272 ? -15.877 -10.568 14.403 1.00 90.56 272 ASP A C 1
ATOM 2079 O O . ASP A 1 272 ? -16.035 -10.161 13.251 1.00 90.56 272 ASP A O 1
ATOM 2083 N N . ASP A 1 273 ? -15.032 -9.972 15.254 1.00 90.31 273 ASP A N 1
ATOM 2084 C CA . ASP A 1 273 ? -14.188 -8.836 14.861 1.00 90.31 273 ASP A CA 1
ATOM 2085 C C . ASP A 1 273 ? -13.179 -9.266 13.787 1.00 90.31 273 ASP A C 1
ATOM 2087 O O . ASP A 1 273 ? -12.981 -8.559 12.796 1.00 90.31 273 ASP A O 1
ATOM 2091 N N . LEU A 1 274 ? -12.592 -10.456 13.949 1.00 91.25 274 LEU A N 1
ATOM 2092 C CA . LEU A 1 274 ? -11.668 -11.037 12.980 1.00 91.25 274 LEU A CA 1
ATOM 2093 C C . LEU A 1 274 ? -12.365 -11.365 11.652 1.00 91.25 274 LEU A C 1
ATOM 2095 O O . LEU A 1 274 ? -11.864 -11.009 10.584 1.00 91.25 274 LEU A O 1
ATOM 2099 N N . ALA A 1 275 ? -13.542 -11.990 11.708 1.00 90.88 275 ALA A N 1
ATOM 2100 C CA . ALA A 1 275 ? -14.339 -12.325 10.534 1.00 90.88 275 ALA A CA 1
ATOM 2101 C C . ALA A 1 275 ? -14.783 -11.067 9.770 1.00 90.88 275 ALA A C 1
ATOM 2103 O O . ALA A 1 275 ? -14.696 -11.026 8.540 1.00 90.88 275 ALA A O 1
ATOM 2104 N N . ALA A 1 276 ? -15.203 -10.014 10.479 1.00 90.56 276 ALA A N 1
ATOM 2105 C CA . ALA A 1 276 ? -15.538 -8.729 9.873 1.00 90.56 276 ALA A CA 1
ATOM 2106 C C . ALA A 1 276 ? -14.315 -8.081 9.208 1.00 90.56 276 ALA A C 1
ATOM 2108 O O . ALA A 1 276 ? -14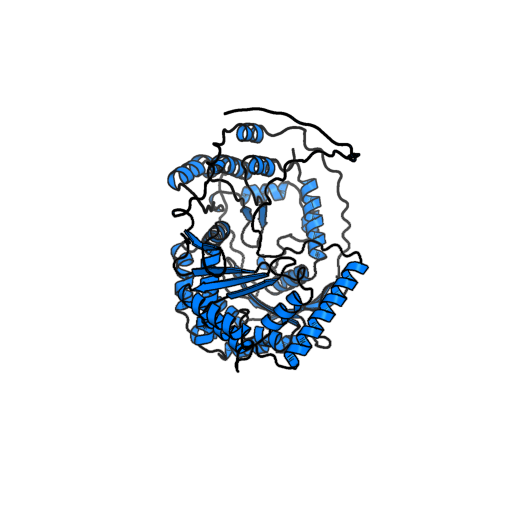.427 -7.545 8.102 1.00 90.56 276 ALA A O 1
ATOM 2109 N N . ALA A 1 277 ? -13.143 -8.155 9.841 1.00 90.88 277 ALA A N 1
ATOM 2110 C CA . ALA A 1 277 ? -11.904 -7.634 9.279 1.00 90.88 277 ALA A CA 1
ATOM 2111 C C . ALA A 1 277 ? -11.482 -8.374 8.003 1.00 90.88 277 ALA A C 1
ATOM 2113 O O . ALA A 1 277 ? -11.236 -7.737 6.974 1.00 90.88 277 ALA A O 1
ATOM 2114 N N . ALA A 1 278 ? -11.498 -9.709 8.038 1.00 90.38 278 ALA A N 1
ATOM 2115 C CA . ALA A 1 278 ? -11.239 -10.565 6.886 1.00 90.38 278 ALA A CA 1
ATOM 2116 C C . ALA A 1 278 ? -12.204 -10.275 5.727 1.00 90.38 278 ALA A C 1
ATOM 2118 O O . ALA A 1 278 ? -11.763 -10.108 4.589 1.00 90.38 278 ALA A O 1
ATOM 2119 N N . LEU A 1 279 ? -13.505 -10.146 6.018 1.00 90.44 279 LEU A N 1
ATOM 2120 C CA . LEU A 1 279 ? -14.523 -9.790 5.031 1.00 90.44 279 LEU A CA 1
ATOM 2121 C C . LEU A 1 279 ? -14.202 -8.446 4.370 1.00 90.44 279 LEU A C 1
ATOM 2123 O O . LEU A 1 279 ? -14.088 -8.379 3.152 1.00 90.44 279 LEU A O 1
ATOM 2127 N N . ASN A 1 280 ? -14.024 -7.372 5.144 1.00 90.69 280 ASN A N 1
ATOM 2128 C CA . ASN A 1 280 ? -13.767 -6.040 4.579 1.00 90.69 280 ASN A CA 1
ATOM 2129 C C . ASN A 1 280 ? -12.508 -6.008 3.715 1.00 90.69 280 ASN A C 1
ATOM 2131 O O . ASN A 1 280 ? -12.493 -5.385 2.650 1.00 90.69 280 ASN A O 1
ATOM 2135 N N . PHE A 1 281 ? -11.460 -6.692 4.161 1.00 89.75 281 PHE A N 1
ATOM 2136 C CA . PHE A 1 281 ? -10.227 -6.797 3.409 1.00 89.75 281 PHE A CA 1
ATOM 2137 C C . PHE A 1 281 ? -10.415 -7.561 2.094 1.00 89.75 281 PHE A C 1
ATOM 2139 O O . PHE A 1 281 ? -9.971 -7.093 1.047 1.00 89.75 281 PHE A O 1
ATOM 2146 N N . GLU A 1 282 ? -11.137 -8.680 2.114 1.00 89.12 282 GLU A N 1
ATOM 2147 C CA . GLU A 1 282 ? -11.466 -9.441 0.912 1.00 89.12 282 GLU A CA 1
ATOM 2148 C C . GLU A 1 282 ? -12.286 -8.616 -0.087 1.00 89.12 282 GLU A C 1
ATOM 2150 O O . GLU A 1 282 ? -11.970 -8.592 -1.276 1.00 89.12 282 GLU A O 1
ATOM 2155 N N . LEU A 1 283 ? -13.319 -7.910 0.380 1.00 89.19 283 LEU A N 1
ATOM 2156 C CA . LEU A 1 283 ? -14.131 -7.033 -0.468 1.00 89.19 283 LEU A CA 1
ATOM 2157 C C . LEU A 1 283 ? -13.258 -5.945 -1.111 1.00 89.19 283 LEU A C 1
ATOM 2159 O O . LEU A 1 283 ? -13.384 -5.666 -2.306 1.00 89.19 283 LEU A O 1
ATOM 2163 N N . GLY A 1 284 ? -12.339 -5.368 -0.331 1.00 89.12 284 GLY A N 1
ATOM 2164 C CA . GLY A 1 284 ? -11.351 -4.407 -0.811 1.00 89.12 284 GLY A CA 1
ATOM 2165 C C . GLY A 1 284 ? -10.421 -4.999 -1.868 1.00 89.12 284 GLY A C 1
ATOM 2166 O O . GLY A 1 284 ? -10.187 -4.366 -2.897 1.00 89.12 284 GLY A O 1
ATOM 2167 N N . GLU A 1 285 ? -9.936 -6.220 -1.658 1.00 88.69 285 GLU A N 1
ATOM 2168 C CA . GLU A 1 285 ? -9.045 -6.901 -2.592 1.00 88.69 285 GLU A CA 1
ATOM 2169 C C . GLU A 1 285 ? -9.751 -7.287 -3.893 1.00 88.69 285 GLU A C 1
ATOM 2171 O O . GLU A 1 285 ? -9.225 -7.049 -4.979 1.00 88.69 285 GLU A O 1
ATOM 2176 N N . ARG A 1 286 ? -10.976 -7.808 -3.811 1.00 87.31 286 ARG A N 1
ATOM 2177 C CA . ARG A 1 286 ? -11.801 -8.120 -4.983 1.00 87.31 286 ARG A CA 1
ATOM 2178 C C . ARG A 1 286 ? -12.079 -6.878 -5.820 1.00 87.31 286 ARG A C 1
ATOM 2180 O O . ARG A 1 286 ? -11.968 -6.929 -7.042 1.00 87.31 286 ARG A O 1
ATOM 2187 N N . ALA A 1 287 ? -12.390 -5.753 -5.177 1.00 86.88 287 ALA A N 1
ATOM 2188 C CA . ALA A 1 287 ? -12.545 -4.475 -5.864 1.00 86.88 287 ALA A CA 1
ATOM 2189 C C . ALA A 1 287 ? -11.215 -3.975 -6.459 1.00 86.88 287 ALA A C 1
ATOM 2191 O O . ALA A 1 287 ? -11.193 -3.409 -7.550 1.00 86.88 287 ALA A O 1
ATOM 2192 N N . ARG A 1 288 ? -10.088 -4.189 -5.766 1.00 89.31 288 ARG A N 1
ATOM 2193 C CA . ARG A 1 288 ? -8.749 -3.820 -6.249 1.00 89.31 288 ARG A CA 1
ATOM 2194 C C . ARG A 1 288 ? -8.393 -4.595 -7.519 1.00 89.31 288 ARG A C 1
ATOM 2196 O O . ARG A 1 288 ? -7.937 -3.978 -8.478 1.00 89.31 288 ARG A O 1
ATOM 2203 N N . LEU A 1 289 ? -8.630 -5.907 -7.535 1.00 89.00 289 LEU A N 1
ATOM 2204 C CA . LEU A 1 289 ? -8.289 -6.823 -8.630 1.00 89.00 289 LEU A CA 1
ATOM 2205 C C . LEU A 1 289 ? -9.102 -6.608 -9.919 1.00 89.00 289 LEU A C 1
ATOM 2207 O O . LEU A 1 289 ? -8.738 -7.169 -10.947 1.00 89.00 289 LEU A O 1
ATOM 2211 N N . GLU A 1 290 ? -10.130 -5.753 -9.924 1.00 87.56 290 GLU A N 1
ATOM 2212 C CA . GLU A 1 290 ? -10.777 -5.304 -11.171 1.00 87.56 290 GLU A CA 1
ATOM 2213 C C . GLU A 1 290 ? -9.843 -4.464 -12.055 1.00 87.56 290 GLU A C 1
ATOM 2215 O O . GLU A 1 290 ? -10.107 -4.271 -13.241 1.00 87.56 290 GLU A O 1
ATOM 2220 N N . ARG A 1 291 ? -8.756 -3.928 -11.491 1.00 90.75 291 ARG A N 1
ATOM 2221 C CA . ARG A 1 291 ? -7.820 -3.076 -12.223 1.00 90.75 291 ARG A CA 1
ATOM 2222 C C . ARG A 1 291 ? -6.617 -3.869 -12.726 1.00 90.75 291 ARG A C 1
ATOM 2224 O O . ARG A 1 291 ? -5.995 -4.616 -11.970 1.00 90.75 291 ARG A O 1
ATOM 2231 N N . ASN A 1 292 ? -6.204 -3.609 -13.965 1.00 92.94 292 ASN A N 1
ATOM 2232 C CA . ASN A 1 292 ? -5.033 -4.256 -14.569 1.00 92.94 292 ASN A CA 1
ATOM 2233 C C . ASN A 1 292 ? -3.753 -4.052 -13.740 1.00 92.94 292 ASN A C 1
ATOM 2235 O O . ASN A 1 292 ? -3.000 -5.000 -13.530 1.00 92.94 292 ASN A O 1
ATOM 2239 N N . ASP A 1 293 ? -3.525 -2.847 -13.200 1.00 92.94 293 ASP A N 1
ATOM 2240 C CA . ASP A 1 293 ? -2.354 -2.563 -12.357 1.00 92.94 293 ASP A CA 1
ATOM 2241 C C . ASP A 1 293 ? -2.326 -3.441 -11.099 1.00 92.94 293 ASP A C 1
ATOM 2243 O O . ASP A 1 293 ? -1.272 -3.916 -10.677 1.00 92.94 293 ASP A O 1
ATOM 2247 N N . ALA A 1 294 ? -3.496 -3.697 -10.515 1.00 92.25 294 ALA A N 1
ATOM 2248 C CA . ALA A 1 294 ? -3.623 -4.512 -9.323 1.00 92.25 294 ALA A CA 1
ATOM 2249 C C . ALA A 1 294 ? -3.345 -5.992 -9.594 1.00 92.25 294 ALA A C 1
ATOM 2251 O O . ALA A 1 294 ? -2.691 -6.641 -8.770 1.00 92.25 294 ALA A O 1
ATOM 2252 N N . GLN A 1 295 ? -3.806 -6.497 -10.741 1.00 91.69 295 GLN A N 1
ATOM 2253 C CA . GLN A 1 295 ? -3.539 -7.859 -11.202 1.00 91.69 295 GLN A CA 1
ATOM 2254 C C . GLN A 1 295 ? -2.053 -8.061 -11.518 1.00 91.69 295 GLN A C 1
ATOM 2256 O O . GLN A 1 295 ? -1.460 -9.031 -11.047 1.00 91.69 295 GLN A O 1
ATOM 2261 N N . VAL A 1 296 ? -1.420 -7.115 -12.228 1.00 93.44 296 VAL A N 1
ATOM 2262 C CA . VAL A 1 296 ? 0.035 -7.127 -12.470 1.00 93.44 296 VAL A CA 1
ATOM 2263 C C . VAL A 1 296 ? 0.802 -7.170 -11.153 1.00 93.44 296 VAL A C 1
ATOM 2265 O O . VAL A 1 296 ? 1.728 -7.968 -11.014 1.00 93.44 296 VAL A O 1
ATOM 2268 N N . GLN A 1 297 ? 0.411 -6.366 -10.159 1.00 90.19 297 GLN A N 1
ATOM 2269 C CA . GLN A 1 297 ? 1.059 -6.415 -8.849 1.00 90.19 297 GLN A CA 1
ATOM 2270 C C . GLN A 1 297 ? 0.850 -7.748 -8.124 1.00 90.19 297 GLN A C 1
ATOM 2272 O O . GLN A 1 297 ? 1.804 -8.260 -7.549 1.00 90.19 297 GLN A O 1
ATOM 2277 N N . ALA A 1 298 ? -0.344 -8.347 -8.178 1.00 88.75 298 ALA A N 1
ATOM 2278 C CA . ALA A 1 298 ? -0.585 -9.658 -7.571 1.00 88.75 298 ALA A CA 1
ATOM 2279 C C . ALA A 1 298 ? 0.295 -10.753 -8.206 1.00 88.75 298 ALA A C 1
ATOM 2281 O O . ALA A 1 298 ? 0.924 -11.534 -7.492 1.00 88.75 298 ALA A O 1
ATOM 2282 N N . MET A 1 299 ? 0.408 -10.760 -9.538 1.00 90.75 299 MET A N 1
ATOM 2283 C CA . MET A 1 299 ? 1.299 -11.666 -10.274 1.00 90.75 299 MET A CA 1
ATOM 2284 C C . MET A 1 299 ? 2.782 -11.387 -9.988 1.00 90.75 299 MET A C 1
ATOM 2286 O O . MET A 1 299 ? 3.575 -12.319 -9.870 1.00 90.75 299 MET A O 1
ATOM 2290 N N . SER A 1 300 ? 3.158 -10.119 -9.805 1.00 89.44 300 SER A N 1
ATOM 2291 C CA . SER A 1 300 ? 4.523 -9.734 -9.423 1.00 89.44 300 SER A CA 1
ATOM 2292 C C . SER A 1 300 ? 4.878 -10.272 -8.040 1.00 89.44 300 SER A C 1
ATOM 2294 O O . SER A 1 300 ? 5.934 -10.871 -7.865 1.00 89.44 300 SER A O 1
ATOM 2296 N N . THR A 1 301 ? 3.982 -10.130 -7.061 1.00 85.31 301 THR A N 1
ATOM 2297 C CA . THR A 1 301 ? 4.170 -10.702 -5.721 1.00 85.31 301 THR A CA 1
ATOM 2298 C C . THR A 1 301 ? 4.280 -12.226 -5.771 1.00 85.31 301 THR A C 1
ATOM 2300 O O . THR A 1 301 ? 5.131 -12.789 -5.084 1.00 85.31 301 THR A O 1
ATOM 2303 N N . ALA A 1 302 ? 3.486 -12.898 -6.614 1.00 87.38 302 ALA A N 1
ATOM 2304 C CA . ALA A 1 302 ? 3.601 -14.341 -6.832 1.00 87.38 302 ALA A CA 1
ATOM 2305 C C . ALA A 1 302 ? 5.013 -14.726 -7.300 1.00 87.38 302 ALA A C 1
ATOM 2307 O O . ALA A 1 302 ? 5.674 -15.541 -6.656 1.00 87.38 302 ALA A O 1
ATOM 2308 N N . PHE A 1 303 ? 5.521 -14.050 -8.334 1.00 85.94 303 PHE A N 1
ATOM 2309 C CA . PHE A 1 303 ? 6.880 -14.253 -8.837 1.00 85.94 303 PHE A CA 1
ATOM 2310 C C . PHE A 1 303 ? 7.950 -14.015 -7.757 1.00 85.94 303 PHE A C 1
ATOM 2312 O O . PHE A 1 303 ? 8.824 -14.855 -7.548 1.00 85.94 303 PHE A O 1
ATOM 2319 N N . LEU A 1 304 ? 7.853 -12.911 -7.008 1.00 84.00 304 LEU A N 1
ATOM 2320 C CA . LEU A 1 304 ? 8.815 -12.570 -5.951 1.00 84.00 304 LEU A CA 1
ATOM 2321 C C . LEU A 1 304 ? 8.822 -13.575 -4.800 1.00 84.00 304 LEU A C 1
ATOM 2323 O O . LEU A 1 304 ? 9.877 -13.807 -4.210 1.00 84.00 304 LEU A O 1
ATOM 2327 N N . SER A 1 305 ? 7.664 -14.161 -4.493 1.00 80.75 305 SER A N 1
ATOM 2328 C CA . SER A 1 305 ? 7.516 -15.157 -3.432 1.00 80.75 305 SER A CA 1
ATOM 2329 C C . SER A 1 305 ? 8.155 -16.508 -3.761 1.00 80.75 305 SER A C 1
ATOM 2331 O O . SER A 1 305 ? 8.280 -17.350 -2.875 1.00 80.75 305 SER A O 1
ATOM 2333 N N . GLY A 1 306 ? 8.523 -16.749 -5.026 1.00 80.25 306 GLY A N 1
ATOM 2334 C CA . GLY A 1 306 ? 8.989 -18.059 -5.485 1.00 80.25 306 GLY A CA 1
ATOM 2335 C C . GLY A 1 306 ? 7.916 -19.153 -5.389 1.00 80.25 306 GLY A C 1
ATOM 2336 O O . GLY A 1 306 ? 8.244 -20.338 -5.388 1.00 80.25 306 GLY A O 1
ATOM 2337 N N . ARG A 1 307 ? 6.636 -18.776 -5.267 1.00 81.94 307 ARG A N 1
ATOM 2338 C CA . ARG A 1 307 ? 5.491 -19.694 -5.209 1.00 81.94 307 ARG A CA 1
ATOM 2339 C C . ARG A 1 307 ? 4.745 -19.703 -6.545 1.00 81.94 307 ARG A C 1
ATOM 2341 O O . ARG A 1 307 ? 4.742 -18.716 -7.275 1.00 81.94 307 ARG A O 1
ATOM 2348 N N . GLY A 1 308 ? 4.088 -20.825 -6.845 1.00 83.12 308 GLY A N 1
ATOM 2349 C CA . GLY A 1 308 ? 3.200 -20.942 -8.004 1.00 83.12 308 GLY A CA 1
ATOM 2350 C C . GLY A 1 308 ? 1.971 -20.034 -7.893 1.00 83.12 308 GLY A C 1
ATOM 2351 O O . GLY A 1 308 ? 1.563 -19.655 -6.790 1.00 83.12 308 GLY A O 1
ATOM 2352 N N . TRP A 1 309 ? 1.362 -19.710 -9.035 1.00 86.06 309 TRP A N 1
ATOM 2353 C CA . TRP A 1 309 ? 0.186 -18.837 -9.099 1.00 86.06 309 TRP A CA 1
ATOM 2354 C C . TRP A 1 309 ? -0.974 -19.353 -8.243 1.00 86.06 309 TRP A C 1
ATOM 2356 O O . TRP A 1 309 ? -1.656 -18.562 -7.603 1.00 86.06 309 TRP A O 1
ATOM 2366 N N . GLU A 1 310 ? -1.161 -20.668 -8.146 1.00 88.12 310 GLU A N 1
ATOM 2367 C CA . GLU A 1 310 ? -2.220 -21.300 -7.355 1.00 88.12 310 GLU A CA 1
ATOM 2368 C C . GLU A 1 310 ? -2.104 -20.952 -5.866 1.00 88.12 310 GLU A C 1
ATOM 2370 O O . GLU A 1 310 ? -3.108 -20.689 -5.200 1.00 88.12 310 GLU A O 1
ATOM 2375 N N . PHE A 1 311 ? -0.876 -20.884 -5.341 1.00 86.38 311 PHE A N 1
ATOM 2376 C CA . PHE A 1 311 ? -0.639 -20.446 -3.969 1.00 86.38 311 PHE A CA 1
ATOM 2377 C C . PHE A 1 311 ? -1.041 -18.980 -3.799 1.00 86.38 311 PHE A C 1
ATOM 2379 O O . PHE A 1 311 ? -1.753 -18.638 -2.853 1.00 86.38 311 PHE A O 1
ATOM 2386 N N . SER A 1 312 ? -0.626 -18.112 -4.718 1.00 85.31 312 SER A N 1
ATOM 2387 C CA . SER A 1 312 ? -0.961 -16.690 -4.664 1.00 85.31 312 SER A CA 1
ATOM 2388 C C . SER A 1 312 ? -2.442 -16.420 -4.895 1.00 85.31 312 SER A C 1
ATOM 2390 O O . SER A 1 312 ? -2.969 -15.526 -4.259 1.00 85.31 312 SER A O 1
ATOM 2392 N N . ALA A 1 313 ? -3.138 -17.196 -5.724 1.00 86.19 313 ALA A N 1
ATOM 2393 C CA . ALA A 1 313 ? -4.571 -17.054 -5.975 1.00 86.19 313 ALA A CA 1
ATOM 2394 C C . ALA A 1 313 ? -5.426 -17.583 -4.809 1.00 86.19 313 ALA A C 1
ATOM 2396 O O . ALA A 1 313 ? -6.480 -17.028 -4.507 1.00 86.19 313 ALA A O 1
ATOM 2397 N N . GLY A 1 314 ? -4.966 -18.626 -4.110 1.00 87.94 314 GLY A N 1
ATOM 2398 C CA . GLY A 1 314 ? -5.688 -19.252 -2.996 1.00 87.94 314 GLY A CA 1
ATOM 2399 C C . GLY A 1 314 ? -5.594 -18.526 -1.648 1.00 87.94 314 GLY A C 1
ATOM 2400 O O . GLY A 1 314 ? -6.139 -19.010 -0.657 1.00 87.94 314 GLY A O 1
ATOM 2401 N N . TRP A 1 315 ? -4.897 -17.394 -1.569 1.00 86.62 315 TRP A N 1
ATOM 2402 C CA . TRP A 1 315 ? -4.571 -16.738 -0.299 1.00 86.62 315 TRP A CA 1
ATOM 2403 C C . TRP A 1 315 ? -5.780 -16.209 0.481 1.00 86.62 315 TRP A C 1
ATOM 2405 O O . TRP A 1 315 ? -5.816 -16.365 1.697 1.00 86.62 315 TRP A O 1
ATOM 2415 N N . LEU A 1 316 ? -6.805 -15.672 -0.195 1.00 88.44 316 LEU A N 1
ATOM 2416 C CA . LEU A 1 316 ? -8.040 -15.227 0.467 1.00 88.44 316 LEU A CA 1
ATOM 2417 C C . LEU A 1 316 ? -8.764 -16.403 1.139 1.00 88.44 316 LEU A C 1
ATOM 2419 O O . LEU A 1 316 ? -9.294 -16.257 2.236 1.00 88.44 316 LEU A O 1
ATOM 2423 N N . ASN A 1 317 ? -8.732 -17.593 0.529 1.00 89.62 317 ASN A N 1
ATOM 2424 C CA . ASN A 1 317 ? -9.300 -18.794 1.144 1.00 89.62 317 ASN A CA 1
ATOM 2425 C C . ASN A 1 317 ? -8.502 -19.233 2.374 1.00 89.62 317 ASN A C 1
ATOM 2427 O O . ASN A 1 317 ? -9.112 -19.601 3.372 1.00 89.62 317 ASN A O 1
ATOM 2431 N N . ARG A 1 318 ? -7.164 -19.159 2.327 1.00 90.50 318 ARG A N 1
ATOM 2432 C CA . ARG A 1 318 ? -6.325 -19.433 3.506 1.00 90.50 318 ARG A CA 1
ATOM 2433 C C . ARG A 1 318 ? -6.608 -18.447 4.633 1.00 90.50 318 ARG A C 1
ATOM 2435 O O . ARG A 1 318 ? -6.768 -18.866 5.769 1.00 90.50 318 ARG A O 1
ATOM 2442 N N . LEU A 1 319 ? -6.742 -17.162 4.308 1.00 90.69 319 LEU A N 1
ATOM 2443 C CA . LEU A 1 319 ? -7.046 -16.110 5.275 1.00 90.69 319 LEU A CA 1
ATOM 2444 C C . LEU A 1 319 ? -8.384 -16.362 5.994 1.00 90.69 319 LEU A C 1
ATOM 2446 O O . LEU A 1 319 ? -8.443 -16.228 7.209 1.00 90.69 319 LEU A O 1
ATOM 2450 N N . ARG A 1 320 ? -9.429 -16.812 5.283 1.00 88.25 320 ARG A N 1
ATOM 2451 C CA . ARG A 1 320 ? -10.734 -17.163 5.886 1.00 88.25 320 ARG A CA 1
ATOM 2452 C C . ARG A 1 320 ? -10.707 -18.385 6.810 1.00 88.25 320 ARG A C 1
ATOM 2454 O O . ARG A 1 320 ? -11.643 -18.569 7.579 1.00 88.25 320 ARG A O 1
ATOM 2461 N N . GLN A 1 321 ? -9.709 -19.257 6.682 1.00 91.38 321 GLN A N 1
ATOM 2462 C CA . GLN A 1 321 ? -9.612 -20.489 7.472 1.00 91.38 321 GLN A CA 1
ATOM 2463 C C . GLN A 1 321 ? -8.910 -20.286 8.817 1.00 91.38 321 GLN A C 1
ATOM 2465 O O . GLN A 1 321 ? -8.928 -21.196 9.642 1.00 91.38 321 GLN A O 1
ATOM 2470 N N . LEU A 1 322 ? -8.286 -19.126 9.032 1.00 94.50 322 LEU A N 1
ATOM 2471 C CA . LEU A 1 322 ? -7.563 -18.832 10.262 1.00 94.50 322 LEU A CA 1
ATOM 2472 C C . LEU A 1 322 ? -8.530 -18.491 11.396 1.00 94.50 322 LEU A C 1
ATOM 2474 O O . LEU A 1 322 ? -9.439 -17.680 11.234 1.00 94.50 322 LEU A O 1
ATOM 2478 N N . SER A 1 323 ? -8.289 -19.094 12.555 1.00 95.69 323 SER A N 1
ATOM 2479 C CA . SER A 1 323 ? -8.983 -18.782 13.802 1.00 95.69 323 SER A CA 1
ATOM 2480 C C . SER A 1 323 ? -8.304 -17.636 14.550 1.00 95.69 323 SER A C 1
ATOM 2482 O O . SER A 1 323 ? -7.123 -17.334 14.335 1.00 95.69 323 SER A O 1
ATOM 2484 N N . LYS A 1 324 ? -8.998 -17.053 15.531 1.00 96.94 324 LYS A N 1
ATOM 2485 C CA . LYS A 1 324 ? -8.380 -16.152 16.513 1.00 96.94 324 LYS A CA 1
ATOM 2486 C C . LYS A 1 324 ? -7.143 -16.767 17.166 1.00 96.94 324 LYS A C 1
ATOM 2488 O O . LYS A 1 324 ? -6.164 -16.058 17.385 1.00 96.94 324 LYS A O 1
ATOM 2493 N N . ALA A 1 325 ? -7.170 -18.063 17.479 1.00 98.06 325 ALA A N 1
ATOM 2494 C CA . ALA A 1 325 ? -6.043 -18.739 18.118 1.00 98.06 325 ALA A CA 1
ATOM 2495 C C . ALA A 1 325 ? -4.793 -18.749 17.220 1.00 98.06 325 ALA A C 1
ATOM 2497 O O . ALA A 1 325 ? -3.690 -18.515 17.715 1.00 98.06 325 ALA A O 1
ATOM 2498 N N . ASP A 1 326 ? -4.965 -18.938 15.908 1.00 97.88 326 ASP A N 1
ATOM 2499 C CA . ASP A 1 326 ? -3.862 -18.900 14.940 1.00 97.88 326 ASP A CA 1
ATOM 2500 C C . ASP A 1 326 ? -3.233 -17.503 14.865 1.00 97.88 326 ASP A C 1
ATOM 2502 O O . ASP A 1 326 ? -2.006 -17.362 14.888 1.00 97.88 326 ASP A O 1
ATOM 2506 N N . VAL A 1 327 ? -4.074 -16.463 14.843 1.00 98.19 327 VAL A N 1
ATOM 2507 C CA . VAL A 1 327 ? -3.644 -15.055 14.828 1.00 98.19 327 VAL A CA 1
ATOM 2508 C C . VAL A 1 327 ? -2.892 -14.697 16.107 1.00 98.19 327 VAL A C 1
ATOM 2510 O O . VAL A 1 327 ? -1.805 -14.124 16.039 1.00 98.19 327 VAL A O 1
ATOM 2513 N N . VAL A 1 328 ? -3.425 -15.077 17.272 1.00 98.69 328 VAL A N 1
ATOM 2514 C CA . VAL A 1 328 ? -2.775 -14.852 18.571 1.00 98.69 328 VAL A CA 1
ATOM 2515 C C . VAL A 1 328 ? -1.419 -15.556 18.626 1.00 98.69 328 VAL A C 1
ATOM 2517 O O . VAL A 1 328 ? -0.429 -14.945 19.023 1.00 98.69 328 VAL A O 1
ATOM 2520 N N . ALA A 1 329 ? -1.337 -16.811 18.183 1.00 98.56 329 ALA A N 1
ATOM 2521 C CA . ALA A 1 329 ? -0.088 -17.565 18.202 1.00 98.56 329 ALA A CA 1
ATOM 2522 C C . ALA A 1 329 ? 0.981 -16.943 17.283 1.00 98.56 329 ALA A C 1
ATOM 2524 O O . ALA A 1 329 ? 2.152 -16.862 17.664 1.00 98.56 329 ALA A O 1
ATOM 2525 N N . ALA A 1 330 ? 0.596 -16.482 16.089 1.00 98.38 330 ALA A N 1
ATOM 2526 C CA . ALA A 1 330 ? 1.501 -15.782 15.177 1.00 98.38 330 ALA A CA 1
ATOM 2527 C C . ALA A 1 330 ? 1.952 -14.425 15.742 1.00 98.38 330 ALA A C 1
ATOM 2529 O O . ALA A 1 330 ? 3.141 -14.108 15.694 1.00 98.38 330 ALA A O 1
ATOM 2530 N N . ALA A 1 331 ? 1.033 -13.658 16.336 1.00 98.56 331 ALA A N 1
ATOM 2531 C CA . ALA A 1 331 ? 1.341 -12.396 17.005 1.00 98.56 331 ALA A CA 1
ATOM 2532 C C . ALA A 1 331 ? 2.336 -12.602 18.158 1.00 98.56 331 ALA A C 1
ATOM 2534 O O . ALA A 1 331 ? 3.350 -11.912 18.223 1.00 98.56 331 ALA A O 1
ATOM 2535 N N . GLN A 1 332 ? 2.119 -13.603 19.014 1.00 98.62 332 GLN A N 1
ATOM 2536 C CA . GLN A 1 332 ? 3.031 -13.927 20.114 1.00 98.62 332 GLN A CA 1
ATOM 2537 C C . GLN A 1 332 ? 4.438 -14.283 19.615 1.00 98.62 332 GLN A C 1
ATOM 2539 O O . GLN A 1 332 ? 5.419 -13.795 20.172 1.00 98.62 332 GLN A O 1
ATOM 2544 N N . ARG A 1 333 ? 4.559 -15.082 18.542 1.00 98.25 333 ARG A N 1
ATOM 2545 C CA . ARG A 1 333 ? 5.863 -15.393 17.925 1.00 98.25 333 ARG A CA 1
ATOM 2546 C C . ARG A 1 333 ? 6.555 -14.144 17.381 1.00 98.25 333 ARG A C 1
ATOM 2548 O O . ARG A 1 333 ? 7.746 -13.959 17.613 1.00 98.25 333 ARG A O 1
ATOM 2555 N N . LEU A 1 334 ? 5.812 -13.299 16.669 1.00 98.19 334 LEU A N 1
ATOM 2556 C CA . LEU A 1 334 ? 6.327 -12.077 16.056 1.00 98.19 334 LEU A CA 1
ATOM 2557 C C . LEU A 1 334 ? 6.801 -11.063 17.109 1.00 98.19 334 LEU A C 1
ATOM 2559 O O . LEU A 1 334 ? 7.926 -10.568 17.037 1.00 98.19 334 LEU A O 1
ATOM 2563 N N . PHE A 1 335 ? 5.959 -10.771 18.101 1.00 98.25 335 PHE A N 1
ATOM 2564 C CA . PHE A 1 335 ? 6.199 -9.708 19.080 1.00 98.25 335 PHE A CA 1
ATOM 2565 C C . PHE A 1 335 ? 7.103 -10.127 20.248 1.00 98.25 335 PHE A C 1
ATOM 2567 O O . PHE A 1 335 ? 7.580 -9.256 20.976 1.00 98.25 335 PHE A O 1
ATOM 2574 N N . ALA A 1 336 ? 7.413 -11.424 20.387 1.00 96.94 336 ALA A N 1
ATOM 2575 C CA . ALA A 1 336 ? 8.484 -11.918 21.258 1.00 96.94 336 ALA A CA 1
ATOM 2576 C C . ALA A 1 336 ? 9.897 -11.611 20.721 1.00 96.94 336 ALA A C 1
ATOM 2578 O O . ALA A 1 336 ? 10.882 -11.766 21.446 1.00 96.94 336 ALA A O 1
ATOM 2579 N N . GLY A 1 337 ? 10.015 -11.203 19.452 1.00 96.06 337 GLY A N 1
ATOM 2580 C CA . GLY A 1 337 ? 11.289 -10.831 18.847 1.00 96.06 337 GLY A CA 1
ATOM 2581 C C . GLY A 1 337 ? 11.866 -9.507 19.379 1.00 96.06 337 GLY A C 1
ATOM 2582 O O . GLY A 1 337 ? 11.158 -8.720 20.013 1.00 96.06 337 GLY A O 1
ATOM 2583 N N . PRO A 1 338 ? 13.149 -9.222 19.083 1.00 97.88 338 PRO A N 1
ATOM 2584 C CA . PRO A 1 338 ? 13.786 -7.945 19.397 1.00 97.88 338 PRO A CA 1
ATOM 2585 C C . PRO A 1 338 ? 13.004 -6.724 18.900 1.00 97.88 338 PRO A C 1
ATOM 2587 O O . PRO A 1 338 ? 12.508 -6.716 17.770 1.00 97.88 338 PRO A O 1
ATOM 2590 N N . GLN A 1 339 ? 12.957 -5.675 19.723 1.00 97.94 339 GLN A N 1
ATOM 2591 C CA . GLN A 1 339 ? 12.267 -4.423 19.418 1.00 97.94 339 GLN A CA 1
ATOM 2592 C C . GLN A 1 339 ? 13.232 -3.370 18.874 1.00 97.94 339 GLN A C 1
ATOM 2594 O O . GLN A 1 339 ? 14.276 -3.094 19.465 1.00 97.94 339 GLN A O 1
ATOM 2599 N N . VAL A 1 340 ? 12.839 -2.710 17.788 1.00 98.56 340 VAL A N 1
ATOM 2600 C CA . VAL A 1 340 ? 13.480 -1.487 17.296 1.00 98.56 340 VAL A CA 1
ATOM 2601 C C . VAL A 1 340 ? 12.529 -0.320 17.521 1.00 98.56 340 VAL A C 1
ATOM 2603 O O . VAL A 1 340 ? 11.433 -0.299 16.964 1.00 98.56 340 VAL A O 1
ATOM 2606 N N . ARG A 1 341 ? 12.947 0.665 18.316 1.00 98.31 341 ARG A N 1
ATOM 2607 C CA . ARG A 1 341 ? 12.191 1.892 18.580 1.00 98.31 341 ARG A CA 1
ATOM 2608 C C . ARG A 1 341 ? 12.900 3.067 17.935 1.00 98.31 341 ARG A C 1
ATOM 2610 O O . ARG A 1 341 ? 14.043 3.367 18.267 1.00 98.31 341 ARG A O 1
ATOM 2617 N N . VAL A 1 342 ? 12.222 3.741 17.015 1.00 98.06 342 VAL A N 1
ATOM 2618 C CA . VAL A 1 342 ? 12.761 4.927 16.347 1.00 98.06 342 VAL A CA 1
ATOM 2619 C C . VAL A 1 342 ? 11.836 6.106 16.576 1.00 98.06 342 VAL A C 1
ATOM 2621 O O . VAL A 1 342 ? 10.646 6.040 16.273 1.00 98.06 342 VAL A O 1
ATOM 2624 N N . GLN A 1 343 ? 12.385 7.199 17.089 1.00 96.75 343 GLN A N 1
ATOM 2625 C CA . GLN A 1 343 ? 11.646 8.423 17.348 1.00 96.75 343 GLN A CA 1
ATOM 2626 C C . GLN A 1 343 ? 12.187 9.575 16.509 1.00 96.75 343 GLN A C 1
ATOM 2628 O O . GLN A 1 343 ? 13.388 9.841 16.483 1.00 96.75 343 GLN A O 1
ATOM 2633 N N . ARG A 1 344 ? 11.275 10.314 15.875 1.00 95.12 344 ARG A N 1
ATOM 2634 C CA . ARG A 1 344 ? 11.547 11.665 15.392 1.00 95.12 344 ARG A CA 1
ATOM 2635 C C . ARG A 1 344 ? 11.111 12.683 16.436 1.00 95.12 344 ARG A C 1
ATOM 2637 O O . ARG A 1 344 ? 9.934 12.733 16.796 1.00 95.12 344 ARG A O 1
ATOM 2644 N N . ILE A 1 345 ? 12.042 13.541 16.834 1.00 93.44 345 ILE A N 1
ATOM 2645 C CA . ILE A 1 345 ? 11.773 14.774 17.576 1.00 93.44 345 ILE A CA 1
ATOM 2646 C C . ILE A 1 345 ? 11.893 15.980 16.643 1.00 93.44 345 ILE A C 1
ATOM 2648 O O . ILE A 1 345 ? 12.651 15.956 15.670 1.00 93.44 345 ILE A O 1
ATOM 2652 N N . SER A 1 346 ? 11.146 17.042 16.938 1.00 89.19 346 SER A N 1
ATOM 2653 C CA . SER A 1 346 ? 11.239 18.290 16.182 1.00 89.19 346 SER A CA 1
ATOM 2654 C C . SER A 1 346 ? 12.625 18.909 16.350 1.00 89.19 346 SER A C 1
ATOM 2656 O O . SER A 1 346 ? 13.064 19.155 17.471 1.00 89.19 346 SER A O 1
ATOM 2658 N N . GLY A 1 347 ? 13.295 19.199 15.241 1.00 88.94 347 GLY A N 1
ATOM 2659 C CA . GLY A 1 347 ? 14.597 19.859 15.246 1.00 88.94 347 GLY A CA 1
ATOM 2660 C C . GLY A 1 347 ? 15.182 19.989 13.846 1.00 88.94 347 GLY A C 1
ATOM 2661 O O . GLY A 1 347 ? 14.542 19.622 12.861 1.00 88.94 347 GLY A O 1
ATOM 2662 N N . GLU A 1 348 ? 16.397 20.518 13.768 1.00 87.12 348 GLU A N 1
ATOM 2663 C CA . GLU A 1 348 ? 17.161 20.560 12.522 1.00 87.12 348 GLU A CA 1
ATOM 2664 C C . GLU A 1 348 ? 17.815 19.194 12.264 1.00 87.12 348 GLU A C 1
ATOM 2666 O O . GLU A 1 348 ? 18.349 18.594 13.203 1.00 87.12 348 GLU A O 1
ATOM 2671 N N . PRO A 1 349 ? 17.788 18.681 11.023 1.00 85.06 349 PRO A N 1
ATOM 2672 C CA . PRO A 1 349 ? 18.480 17.446 10.690 1.00 85.06 349 PRO A CA 1
ATOM 2673 C C . PRO A 1 349 ? 19.999 17.604 10.807 1.00 85.06 349 PRO A C 1
ATOM 2675 O O . PRO A 1 349 ? 20.591 18.536 10.262 1.00 85.06 349 PRO A O 1
ATOM 2678 N N . THR A 1 350 ? 20.660 16.640 11.449 1.00 72.94 350 THR A N 1
ATOM 2679 C CA . THR A 1 350 ? 22.124 16.541 11.413 1.00 72.94 350 THR A CA 1
ATOM 2680 C C . THR A 1 350 ? 22.549 16.045 10.037 1.00 72.94 350 THR A C 1
ATOM 2682 O O . THR A 1 350 ? 22.270 14.902 9.671 1.00 72.94 350 THR A O 1
ATOM 2685 N N . ARG A 1 351 ? 23.233 16.886 9.257 1.00 68.44 351 ARG A N 1
ATOM 2686 C CA . ARG A 1 351 ? 23.653 16.538 7.899 1.00 68.44 351 ARG A CA 1
ATOM 2687 C C . ARG A 1 351 ? 25.115 16.889 7.643 1.00 68.44 351 ARG A C 1
ATOM 2689 O O . ARG A 1 351 ? 25.561 17.985 7.963 1.00 68.44 351 ARG A O 1
ATOM 2696 N N . ALA A 1 352 ? 25.843 15.975 6.999 1.00 60.69 352 ALA A N 1
ATOM 2697 C CA . ALA A 1 352 ? 27.147 16.283 6.424 1.00 60.69 352 ALA A CA 1
ATOM 2698 C C . ALA A 1 352 ? 26.978 17.255 5.242 1.00 60.69 352 ALA A C 1
ATOM 2700 O O . ALA A 1 352 ? 26.241 16.972 4.289 1.00 60.69 352 ALA A O 1
ATOM 2701 N N . THR A 1 353 ? 27.654 18.402 5.303 1.00 57.75 353 THR A N 1
ATOM 2702 C CA . THR A 1 353 ? 27.647 19.412 4.239 1.00 57.75 353 THR A CA 1
ATOM 2703 C C . THR A 1 353 ? 28.478 18.920 3.058 1.00 57.75 353 THR A C 1
ATOM 2705 O O . THR A 1 353 ? 29.655 19.236 2.930 1.00 57.75 353 THR A O 1
ATOM 2708 N N . LEU A 1 354 ? 27.870 18.118 2.189 1.00 62.56 354 LEU A N 1
ATOM 2709 C CA . LEU A 1 354 ? 28.422 17.816 0.873 1.00 62.56 354 LEU A CA 1
ATOM 2710 C C . LEU A 1 354 ? 27.847 18.829 -0.119 1.00 62.56 354 LEU A C 1
ATOM 2712 O O . LEU A 1 354 ? 26.632 18.879 -0.329 1.00 62.56 354 LEU A O 1
ATOM 2716 N N . SER A 1 355 ? 28.715 19.674 -0.677 1.00 62.38 355 SER A N 1
ATOM 2717 C CA . SER A 1 355 ? 28.348 20.631 -1.719 1.00 62.38 355 SER A CA 1
ATOM 2718 C C . SER A 1 355 ? 28.257 19.914 -3.060 1.00 62.38 355 SER A C 1
ATOM 2720 O O . SER A 1 355 ? 29.231 19.312 -3.508 1.00 62.38 355 SER A O 1
ATOM 2722 N N . PHE A 1 356 ? 27.101 20.015 -3.702 1.00 70.88 356 PHE A N 1
ATOM 2723 C CA . PHE A 1 356 ? 26.877 19.556 -5.063 1.00 70.88 356 PHE A CA 1
ATOM 2724 C C . PHE A 1 356 ? 26.592 20.775 -5.941 1.00 70.88 356 PHE A C 1
ATOM 2726 O O . PHE A 1 356 ? 25.724 21.585 -5.610 1.00 70.88 356 PHE A O 1
ATOM 2733 N N . THR A 1 357 ? 27.313 20.892 -7.053 1.00 70.88 357 THR A N 1
ATOM 2734 C CA . THR A 1 357 ? 27.054 21.900 -8.082 1.00 70.88 357 THR A CA 1
ATOM 2735 C C . THR A 1 357 ? 26.593 21.170 -9.326 1.00 70.88 357 THR A C 1
ATOM 2737 O O . THR A 1 357 ? 27.322 20.334 -9.853 1.00 70.88 357 THR A O 1
ATOM 2740 N N . LYS A 1 358 ? 25.383 21.493 -9.781 1.00 74.69 358 LYS A N 1
ATOM 2741 C CA . LYS A 1 358 ? 24.811 20.932 -11.002 1.00 74.69 358 LYS A CA 1
ATOM 2742 C C . LYS A 1 358 ? 25.700 21.252 -12.205 1.00 74.69 358 LYS A C 1
ATOM 2744 O O . LYS A 1 358 ? 26.124 22.402 -12.349 1.00 74.69 358 LYS A O 1
ATOM 2749 N N . GLY A 1 359 ? 25.960 20.261 -13.052 1.00 68.25 359 GLY A N 1
ATOM 2750 C CA . GLY A 1 359 ? 26.711 20.462 -14.287 1.00 68.25 359 GLY A CA 1
ATOM 2751 C C . GLY A 1 359 ? 25.899 21.219 -15.340 1.00 68.25 359 GLY A C 1
ATOM 2752 O O . GLY A 1 359 ? 24.668 21.293 -15.277 1.00 68.25 359 GLY A O 1
ATOM 2753 N N . GLU A 1 360 ? 26.578 21.777 -16.345 1.00 68.88 360 GLU A N 1
ATOM 2754 C CA . GLU A 1 360 ? 25.880 22.245 -17.543 1.00 68.88 360 GLU A CA 1
ATOM 2755 C C . GLU A 1 360 ? 25.314 21.040 -18.316 1.00 68.88 360 GLU A C 1
ATOM 2757 O O . GLU A 1 360 ? 26.008 20.027 -18.465 1.00 68.88 360 GLU A O 1
ATOM 2762 N N . PRO A 1 361 ? 24.067 21.110 -18.822 1.00 64.06 361 PRO A N 1
ATOM 2763 C CA . PRO A 1 361 ? 23.498 20.030 -19.614 1.00 64.06 361 PRO A CA 1
ATOM 2764 C C . PRO A 1 361 ? 24.369 19.767 -20.842 1.00 64.06 361 PRO A C 1
ATOM 2766 O O . PRO A 1 361 ? 24.600 20.661 -21.656 1.00 64.06 361 PRO A O 1
ATOM 2769 N N . THR A 1 362 ? 24.816 18.528 -21.017 1.00 60.03 362 THR A N 1
ATOM 2770 C CA . THR A 1 362 ? 25.479 18.126 -22.256 1.00 60.03 362 THR A CA 1
ATOM 2771 C C . THR A 1 362 ? 24.443 18.056 -23.377 1.00 60.03 362 THR A C 1
ATOM 2773 O O . THR A 1 362 ? 23.374 17.451 -23.243 1.00 60.03 362 THR A O 1
ATOM 2776 N N . ALA A 1 363 ? 24.731 18.718 -24.500 1.00 56.22 363 ALA A N 1
ATOM 2777 C CA . ALA A 1 363 ? 23.862 18.692 -25.667 1.00 56.22 363 ALA A CA 1
ATOM 2778 C C . ALA A 1 363 ? 23.868 17.285 -26.285 1.00 56.22 363 ALA A C 1
ATOM 2780 O O . ALA A 1 363 ? 24.784 16.902 -27.009 1.00 56.22 363 ALA A O 1
ATOM 2781 N N . ASN A 1 364 ? 22.826 16.503 -26.007 1.00 62.25 364 ASN A N 1
ATOM 2782 C CA . ASN A 1 364 ? 22.583 15.248 -26.707 1.00 62.25 364 ASN A CA 1
ATOM 2783 C C . ASN A 1 364 ? 22.171 15.564 -28.153 1.00 62.25 364 ASN A C 1
ATOM 2785 O O . ASN A 1 364 ? 21.247 16.349 -28.354 1.00 62.25 364 ASN A O 1
ATOM 2789 N N . GLY A 1 365 ? 22.847 14.959 -29.139 1.00 59.91 365 GLY A N 1
ATOM 2790 C CA . GLY A 1 365 ? 22.696 15.261 -30.570 1.00 59.91 365 GLY A CA 1
ATOM 2791 C C . GLY A 1 365 ? 21.250 15.436 -31.067 1.00 59.91 365 GLY A C 1
ATOM 2792 O O . GLY A 1 365 ? 20.307 14.814 -30.556 1.00 59.91 365 GLY A O 1
ATOM 2793 N N . ALA A 1 366 ? 21.096 16.301 -32.073 1.00 60.88 366 ALA A N 1
ATOM 2794 C CA . ALA A 1 366 ? 19.823 16.620 -32.708 1.00 60.88 366 ALA A CA 1
ATOM 2795 C C . ALA A 1 366 ? 19.362 15.453 -33.596 1.00 60.88 366 ALA A C 1
ATOM 2797 O O . ALA A 1 366 ? 20.031 15.127 -34.572 1.00 60.88 366 ALA A O 1
ATOM 2798 N N . GLY A 1 367 ? 18.237 14.824 -33.249 1.00 77.25 367 GLY A N 1
ATOM 2799 C CA . GLY A 1 367 ? 17.635 13.746 -34.042 1.00 77.25 367 GLY A CA 1
ATOM 2800 C C . GLY A 1 367 ? 17.127 12.569 -33.211 1.00 77.25 367 GLY A C 1
ATOM 2801 O O . GLY A 1 367 ? 17.638 12.289 -32.118 1.00 77.25 367 GLY A O 1
ATOM 2802 N N . HIS A 1 368 ? 16.091 11.919 -33.736 1.00 85.69 368 HIS A N 1
ATOM 2803 C CA . HIS A 1 368 ? 15.563 10.669 -33.207 1.00 85.69 368 HIS A CA 1
ATOM 2804 C C . HIS A 1 368 ? 16.442 9.481 -33.625 1.00 85.69 368 HIS A C 1
ATOM 2806 O O . HIS A 1 368 ? 17.182 9.568 -34.605 1.00 85.69 368 HIS A O 1
ATOM 2812 N N . SER A 1 369 ? 16.420 8.389 -32.862 1.00 86.75 369 SER A N 1
ATOM 2813 C CA . SER A 1 369 ? 17.109 7.155 -33.249 1.00 86.75 369 SER A CA 1
ATOM 2814 C C . SER A 1 369 ? 16.400 6.460 -34.419 1.00 86.75 369 SER A C 1
ATOM 2816 O O . SER A 1 369 ? 15.183 6.594 -34.566 1.00 86.75 369 SER A O 1
ATOM 2818 N N . PRO A 1 370 ? 17.119 5.638 -35.209 1.00 88.00 370 PRO A N 1
ATOM 2819 C CA . PRO A 1 370 ? 16.497 4.821 -36.252 1.00 88.00 370 PRO A CA 1
ATOM 2820 C C . PRO A 1 370 ? 15.375 3.915 -35.723 1.00 88.00 370 PRO A C 1
ATOM 2822 O O . PRO A 1 370 ? 14.391 3.688 -36.421 1.00 88.00 370 PRO A O 1
ATOM 2825 N N . LEU A 1 371 ? 15.502 3.428 -34.481 1.00 87.50 371 LEU A N 1
ATOM 2826 C CA . LEU A 1 371 ? 14.460 2.642 -33.821 1.00 87.50 371 LEU A CA 1
ATOM 2827 C C . LEU A 1 371 ? 13.213 3.487 -33.535 1.00 87.50 371 LEU A C 1
ATOM 2829 O O . LEU A 1 371 ? 12.097 3.047 -33.782 1.00 87.50 371 LEU A O 1
ATOM 2833 N N . PHE A 1 372 ? 13.374 4.716 -33.040 1.00 88.88 372 PHE A N 1
ATOM 2834 C CA . PHE A 1 372 ? 12.231 5.608 -32.861 1.00 88.88 372 PHE A CA 1
ATOM 2835 C C . PHE A 1 372 ? 11.520 5.873 -34.189 1.00 88.88 372 PHE A C 1
ATOM 2837 O O . PHE A 1 372 ? 10.296 5.789 -34.254 1.00 88.88 372 PHE A O 1
ATOM 2844 N N . GLU A 1 373 ? 12.276 6.179 -35.245 1.00 87.44 373 GLU A N 1
ATOM 2845 C CA . GLU A 1 373 ? 11.713 6.464 -36.566 1.00 87.44 373 GLU A CA 1
ATOM 2846 C C . GLU A 1 373 ? 10.970 5.253 -37.144 1.00 87.44 373 GLU A C 1
ATOM 2848 O O . GLU A 1 373 ? 9.862 5.409 -37.660 1.00 87.44 373 GLU A O 1
ATOM 2853 N N . SER A 1 374 ? 11.522 4.042 -37.001 1.00 86.44 374 SER A N 1
ATOM 2854 C CA . SER A 1 374 ? 10.871 2.816 -37.473 1.00 86.44 374 SER A CA 1
ATOM 2855 C C . SER A 1 374 ? 9.581 2.518 -36.709 1.00 86.44 374 SER A C 1
ATOM 2857 O O . SER A 1 374 ? 8.570 2.177 -37.323 1.00 86.44 374 SER A O 1
ATOM 2859 N N . LEU A 1 375 ? 9.575 2.710 -35.388 1.00 85.12 375 LEU A N 1
ATOM 2860 C CA . LEU A 1 375 ? 8.404 2.470 -34.547 1.00 85.12 375 LEU A CA 1
ATOM 2861 C C . LEU A 1 375 ? 7.320 3.534 -34.736 1.00 85.12 375 LEU A C 1
ATOM 2863 O O . LEU A 1 375 ? 6.136 3.205 -34.738 1.00 85.12 375 LEU A O 1
ATOM 2867 N N . ALA A 1 376 ? 7.702 4.796 -34.932 1.00 78.69 376 ALA A N 1
ATOM 2868 C CA . ALA A 1 376 ? 6.768 5.880 -35.233 1.00 78.69 376 ALA A CA 1
ATOM 2869 C C . ALA A 1 376 ? 6.088 5.703 -36.602 1.00 78.69 376 ALA A C 1
ATOM 2871 O O . ALA A 1 376 ? 4.982 6.203 -36.805 1.00 78.69 376 ALA A O 1
ATOM 2872 N N . ALA A 1 377 ? 6.732 4.985 -37.526 1.00 79.06 377 ALA A N 1
ATOM 2873 C CA . ALA A 1 377 ? 6.180 4.649 -38.833 1.00 79.06 377 ALA A CA 1
ATOM 2874 C C . ALA A 1 377 ? 5.258 3.415 -38.819 1.00 79.06 377 ALA A C 1
ATOM 2876 O O . ALA A 1 377 ? 4.601 3.147 -39.829 1.00 79.06 377 ALA A O 1
ATOM 2877 N N . LEU A 1 378 ? 5.188 2.657 -37.715 1.00 77.44 378 LEU A N 1
ATOM 2878 C CA . LEU A 1 378 ? 4.325 1.478 -37.644 1.00 77.44 378 LEU A CA 1
ATOM 2879 C C . LEU A 1 378 ? 2.845 1.888 -37.708 1.00 77.44 378 LEU A C 1
ATOM 2881 O O . LEU A 1 378 ? 2.396 2.716 -36.908 1.00 77.44 378 LEU A O 1
ATOM 2885 N N . PRO A 1 379 ? 2.053 1.301 -38.625 1.00 72.56 379 PRO A N 1
ATOM 2886 C CA . PRO A 1 379 ? 0.633 1.588 -38.703 1.00 72.56 379 PRO A CA 1
ATOM 2887 C C . PRO A 1 379 ? -0.055 1.029 -37.458 1.00 72.56 379 PRO A C 1
ATOM 2889 O O . PRO A 1 379 ? -0.096 -0.181 -37.239 1.00 72.56 379 PRO A O 1
ATOM 2892 N N . LEU A 1 380 ? -0.612 1.915 -36.639 1.00 74.50 380 LEU A N 1
ATOM 2893 C CA . LEU A 1 380 ? -1.470 1.521 -35.533 1.00 74.50 380 LEU A CA 1
ATOM 2894 C C . LEU A 1 380 ? -2.926 1.681 -35.953 1.00 74.50 380 LEU A C 1
ATOM 2896 O O . LEU A 1 380 ? -3.400 2.805 -36.115 1.00 74.50 380 LEU A O 1
ATOM 2900 N N . GLU A 1 381 ? -3.645 0.568 -36.071 1.00 74.12 381 GLU A N 1
ATOM 2901 C CA . GLU A 1 381 ? -5.085 0.577 -36.346 1.00 74.12 381 GLU A CA 1
ATOM 2902 C C . GLU A 1 381 ? -5.825 1.439 -35.318 1.00 74.12 381 GLU A C 1
ATOM 2904 O O . GLU A 1 381 ? -5.614 1.284 -34.110 1.00 74.12 381 GLU A O 1
ATOM 2909 N N . GLU A 1 382 ? -6.664 2.377 -35.769 1.00 74.38 382 GLU A N 1
ATOM 2910 C CA . GLU A 1 382 ? -7.492 3.172 -34.860 1.00 74.38 382 GLU A CA 1
ATOM 2911 C C . GLU A 1 382 ? -8.411 2.251 -34.053 1.00 74.38 382 GLU A C 1
ATOM 2913 O O . GLU A 1 382 ? -9.079 1.374 -34.601 1.00 74.38 382 GLU A O 1
ATOM 2918 N N . ALA A 1 383 ? -8.452 2.453 -32.733 1.00 71.94 383 ALA A N 1
ATOM 2919 C CA . ALA A 1 383 ? -9.383 1.710 -31.899 1.00 71.94 383 ALA A CA 1
ATOM 2920 C C . ALA A 1 383 ? -10.821 2.090 -32.296 1.00 71.94 383 ALA A C 1
ATOM 2922 O O . ALA A 1 383 ? -11.116 3.288 -32.396 1.00 71.94 383 ALA A O 1
ATOM 2923 N N . PRO A 1 384 ? -11.727 1.117 -32.496 1.00 77.44 384 PRO A N 1
ATOM 2924 C CA . PRO A 1 384 ? -13.110 1.432 -32.809 1.00 77.44 384 PRO A CA 1
ATOM 2925 C C . PRO A 1 384 ? -13.728 2.244 -31.666 1.00 77.44 384 PRO A C 1
ATOM 2927 O O . PRO A 1 384 ? -13.498 1.967 -30.486 1.00 77.44 384 PRO A O 1
ATOM 2930 N N . LEU A 1 385 ? -14.531 3.254 -32.009 1.00 82.81 385 LEU A N 1
ATOM 2931 C CA . LEU A 1 385 ? -15.294 4.004 -31.017 1.00 82.81 385 LEU A CA 1
ATOM 2932 C C . LEU A 1 385 ? -16.253 3.049 -30.294 1.00 82.81 385 LEU A C 1
ATOM 2934 O O . LEU A 1 385 ? -17.173 2.508 -30.907 1.00 82.81 385 LEU A O 1
ATOM 2938 N N . GLN A 1 386 ? -16.079 2.885 -28.983 1.00 83.25 386 GLN A N 1
ATOM 2939 C CA . GLN A 1 386 ? -17.028 2.125 -28.177 1.00 83.25 386 GLN A CA 1
ATOM 2940 C C . GLN A 1 386 ? -18.267 2.982 -27.893 1.00 83.25 386 GLN A C 1
ATOM 2942 O O . GLN A 1 386 ? -18.256 3.867 -27.035 1.00 83.25 386 GLN A O 1
ATOM 2947 N N . VAL A 1 387 ? -19.346 2.728 -28.631 1.00 89.38 387 VAL A N 1
ATOM 2948 C CA . VAL A 1 387 ? -20.649 3.360 -28.392 1.00 89.38 387 VAL A CA 1
ATOM 2949 C C . VAL A 1 387 ? -21.377 2.596 -27.288 1.00 89.38 387 VAL A C 1
ATOM 2951 O O . VAL A 1 387 ? -21.615 1.396 -27.411 1.00 89.38 387 VAL A O 1
ATOM 2954 N N . LEU A 1 388 ? -21.753 3.296 -26.215 1.00 91.06 388 LEU A N 1
ATOM 2955 C CA . LEU A 1 388 ? -22.595 2.723 -25.166 1.00 91.06 388 LEU A CA 1
ATOM 2956 C C . LEU A 1 388 ? -24.047 2.660 -25.647 1.00 91.06 388 LEU A C 1
ATOM 2958 O O . LEU A 1 388 ? -24.606 3.648 -26.116 1.00 91.06 388 LEU A O 1
ATOM 2962 N N . VAL A 1 389 ? -24.648 1.487 -25.497 1.00 92.00 389 VAL A N 1
ATOM 2963 C CA . VAL A 1 389 ? -25.995 1.152 -25.978 1.00 92.00 389 VAL A CA 1
ATOM 2964 C C . VAL A 1 389 ? -26.851 0.724 -24.791 1.00 92.00 389 VAL A C 1
ATOM 2966 O O . VAL A 1 389 ? -26.457 -0.177 -24.045 1.00 92.00 389 VAL A O 1
ATOM 2969 N N . GLU A 1 390 ? -28.008 1.364 -24.621 1.00 93.25 390 GLU A N 1
ATOM 2970 C CA . GLU A 1 390 ? -29.002 1.004 -23.605 1.00 93.25 390 GLU A CA 1
ATOM 2971 C C . GLU A 1 390 ? -29.539 -0.417 -23.842 1.00 93.25 390 GLU A C 1
ATOM 2973 O O . GLU A 1 390 ? -29.756 -0.829 -24.978 1.00 93.25 390 GLU A O 1
ATOM 2978 N N . GLY A 1 391 ? -29.708 -1.192 -22.771 1.00 91.00 391 GLY A N 1
ATOM 2979 C CA . GLY A 1 391 ? -30.081 -2.609 -22.818 1.00 91.00 391 GLY A CA 1
ATOM 2980 C C . GLY A 1 391 ? -28.908 -3.563 -23.070 1.00 91.00 391 GLY A C 1
ATOM 2981 O O . GLY A 1 391 ? -29.037 -4.750 -22.787 1.00 91.00 391 GLY A O 1
ATOM 2982 N N . VAL A 1 392 ? -27.759 -3.055 -23.535 1.00 89.69 392 VAL A N 1
ATOM 2983 C CA . VAL A 1 392 ? -26.525 -3.840 -23.730 1.00 89.69 392 VAL A CA 1
ATOM 2984 C C . VAL A 1 392 ? -25.481 -3.494 -22.669 1.00 89.69 392 VAL A C 1
ATOM 2986 O O . VAL A 1 392 ? -25.018 -4.366 -21.946 1.00 89.69 392 VAL A O 1
ATOM 2989 N N . HIS A 1 393 ? -25.119 -2.215 -22.562 1.00 90.50 393 HIS A N 1
ATOM 2990 C CA . HIS A 1 393 ? -24.044 -1.744 -21.681 1.00 90.50 393 HIS A CA 1
ATOM 2991 C C . HIS A 1 393 ? -24.569 -1.185 -20.356 1.00 90.50 393 HIS A C 1
ATOM 2993 O O . HIS A 1 393 ? -23.883 -1.232 -19.339 1.00 90.50 393 HIS A O 1
ATOM 2999 N N . TYR A 1 394 ? -25.773 -0.619 -20.373 1.00 93.25 394 TYR A N 1
ATOM 3000 C CA . TYR A 1 394 ? -26.435 -0.073 -19.196 1.00 93.25 394 TYR A CA 1
ATOM 3001 C C . TYR A 1 394 ? -27.949 -0.180 -19.351 1.00 93.25 394 TYR A C 1
ATOM 3003 O O . TYR A 1 394 ? -28.470 -0.227 -20.464 1.00 93.25 394 TYR A O 1
ATOM 3011 N N . GLN A 1 395 ? -28.662 -0.176 -18.234 1.00 94.62 395 GLN A N 1
ATOM 3012 C CA . GLN A 1 395 ? -30.110 -0.016 -18.193 1.00 94.62 395 GLN A CA 1
ATOM 3013 C C . GLN A 1 395 ? -30.445 1.377 -17.669 1.00 94.62 395 GLN A C 1
ATOM 3015 O O . GLN A 1 395 ? -29.763 1.889 -16.775 1.00 94.62 395 GLN A O 1
ATOM 3020 N N . ARG A 1 396 ? -31.493 1.988 -18.220 1.00 94.56 396 ARG A N 1
ATOM 3021 C CA . ARG A 1 396 ? -32.019 3.278 -17.778 1.00 94.56 396 ARG A CA 1
ATOM 3022 C C . ARG A 1 396 ? -33.454 3.093 -17.307 1.00 94.56 396 ARG A C 1
ATOM 3024 O O . ARG A 1 396 ? -34.253 2.447 -17.973 1.00 94.56 396 ARG A O 1
ATOM 3031 N N . ALA A 1 397 ? -33.782 3.688 -16.170 1.00 93.19 397 ALA A N 1
ATOM 3032 C CA . ALA A 1 397 ? -35.147 3.732 -15.667 1.00 93.19 397 ALA A CA 1
ATOM 3033 C C . ALA A 1 397 ? -35.481 5.138 -15.173 1.00 93.19 397 ALA A C 1
ATOM 3035 O O . ALA A 1 397 ? -34.643 5.818 -14.579 1.00 93.19 397 ALA A O 1
ATOM 3036 N N . GLU A 1 398 ? -36.711 5.578 -15.413 1.00 92.31 398 GLU A N 1
ATOM 3037 C CA . GLU A 1 398 ? -37.242 6.803 -14.820 1.00 92.31 398 GLU A CA 1
ATOM 3038 C C . GLU A 1 398 ? -37.998 6.442 -13.545 1.00 92.31 398 GLU A C 1
ATOM 3040 O O . GLU A 1 398 ? -38.860 5.564 -13.540 1.00 92.31 398 GLU A O 1
ATOM 3045 N N . GLY A 1 399 ? -37.634 7.094 -12.446 1.00 82.56 399 GLY A N 1
ATOM 3046 C CA . GLY A 1 399 ? -38.250 6.911 -11.142 1.00 82.56 399 GLY A CA 1
ATOM 3047 C C . GLY A 1 399 ? -38.757 8.232 -10.579 1.00 82.56 399 GLY A C 1
ATOM 3048 O O . GLY A 1 399 ? -38.428 9.315 -11.063 1.00 82.56 399 GLY A O 1
ATOM 3049 N N . LEU A 1 400 ? -39.515 8.145 -9.484 1.00 76.44 400 LEU A N 1
ATOM 3050 C CA . LEU A 1 400 ? -40.032 9.313 -8.753 1.00 76.44 400 LEU A CA 1
ATOM 3051 C C . LEU A 1 400 ? -38.928 10.293 -8.315 1.00 76.44 400 LEU A C 1
ATOM 3053 O O . LEU A 1 400 ? -39.193 11.473 -8.104 1.00 76.44 400 LEU A O 1
ATOM 3057 N N . SER A 1 401 ? -37.697 9.799 -8.181 1.00 74.44 401 SER A N 1
ATOM 3058 C CA . SER A 1 401 ? -36.535 10.535 -7.680 1.00 74.44 401 SER A CA 1
ATOM 3059 C C . SER A 1 401 ? -35.575 11.004 -8.783 1.00 74.44 401 SER A C 1
ATOM 3061 O O . SER A 1 401 ? -34.523 11.553 -8.460 1.00 74.44 401 SER A O 1
ATOM 3063 N N . GLY A 1 402 ? -35.893 10.775 -10.065 1.00 85.44 402 GLY A N 1
ATOM 3064 C CA . GLY A 1 402 ? -35.047 11.136 -11.208 1.00 85.44 402 GLY A CA 1
ATOM 3065 C C . GLY A 1 402 ? -34.735 9.960 -12.137 1.00 85.44 402 GLY A C 1
ATOM 3066 O O . GLY A 1 402 ? -35.500 9.004 -12.240 1.00 85.44 402 GLY A O 1
ATOM 3067 N N . VAL A 1 403 ? -33.604 10.042 -12.843 1.00 90.62 403 VAL A N 1
ATOM 3068 C CA . VAL A 1 403 ? -33.153 9.005 -13.785 1.00 90.62 403 VAL A CA 1
ATOM 3069 C C . VAL A 1 403 ? -32.155 8.077 -13.101 1.00 90.62 403 VAL A C 1
ATOM 3071 O O . VAL A 1 403 ? -31.189 8.528 -12.487 1.00 90.62 403 VAL A O 1
ATOM 3074 N N . HIS A 1 404 ? -32.381 6.778 -13.239 1.00 91.50 404 HIS A N 1
ATOM 3075 C CA . HIS A 1 404 ? -31.563 5.715 -12.681 1.00 91.50 404 HIS A CA 1
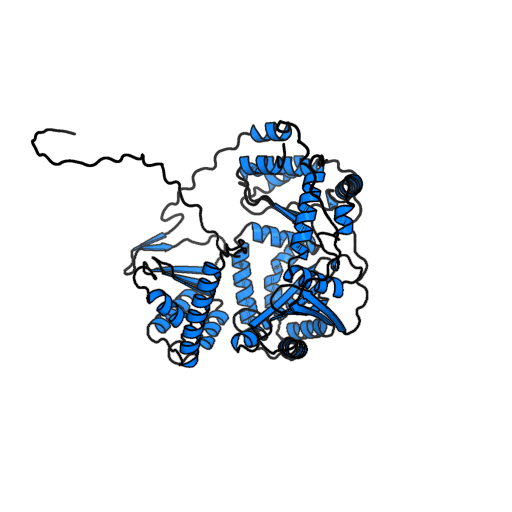ATOM 3076 C C . HIS A 1 404 ? -30.780 5.051 -13.811 1.00 91.50 404 HIS A C 1
ATOM 3078 O O . HIS A 1 404 ? -31.350 4.734 -14.855 1.00 91.50 404 HIS A O 1
ATOM 3084 N N . TYR A 1 405 ? -29.488 4.825 -13.583 1.00 93.25 405 TYR A N 1
ATOM 3085 C CA . TYR A 1 405 ? -28.625 4.064 -14.481 1.00 93.25 405 TYR A CA 1
ATOM 3086 C C . TYR A 1 405 ? -28.084 2.855 -13.726 1.00 93.25 405 TYR A C 1
ATOM 3088 O O . TYR A 1 405 ? -27.530 3.014 -12.637 1.00 93.25 405 TYR A O 1
ATOM 3096 N N . ALA A 1 406 ? -28.236 1.668 -14.302 1.00 92.25 406 ALA A N 1
ATOM 3097 C CA . ALA A 1 406 ? -27.660 0.433 -13.787 1.00 92.25 406 ALA A CA 1
ATOM 3098 C C . ALA A 1 406 ? -26.652 -0.114 -14.797 1.00 92.25 406 ALA A C 1
ATOM 3100 O O . ALA A 1 406 ? -26.943 -0.197 -15.990 1.00 92.25 406 ALA A O 1
ATOM 3101 N N . VAL A 1 407 ? -25.464 -0.470 -14.315 1.00 91.12 407 VAL A N 1
ATOM 3102 C CA . VAL A 1 407 ? -24.379 -1.022 -15.131 1.00 91.12 407 VAL A CA 1
ATOM 3103 C C . VAL A 1 407 ? -24.004 -2.371 -14.523 1.00 91.12 407 VAL A C 1
ATOM 3105 O O . VAL A 1 407 ? -23.580 -2.388 -13.365 1.00 91.12 407 VAL A O 1
ATOM 3108 N N . PRO A 1 408 ? -24.181 -3.493 -15.241 1.00 84.75 408 PRO A N 1
ATOM 3109 C CA . PRO A 1 408 ? -23.752 -4.789 -14.737 1.00 84.75 408 PRO A CA 1
ATOM 3110 C C . PRO A 1 408 ? -22.223 -4.812 -14.625 1.00 84.75 408 PRO A C 1
ATOM 3112 O O . PRO A 1 408 ? -21.526 -4.412 -15.558 1.00 84.75 408 PRO A O 1
ATOM 3115 N N . SER A 1 409 ? -21.695 -5.275 -13.489 1.00 81.12 409 SER A N 1
ATOM 3116 C CA . SER A 1 409 ? -20.259 -5.547 -13.372 1.00 81.12 409 SER A CA 1
ATOM 3117 C C . SER A 1 409 ? -19.959 -6.891 -14.038 1.00 81.12 409 SER A C 1
ATOM 3119 O O . SER A 1 409 ? -20.530 -7.897 -13.621 1.00 81.12 409 SER A O 1
ATOM 3121 N N . PRO A 1 410 ? -19.070 -6.952 -15.044 1.00 74.50 410 PRO A N 1
ATOM 3122 C CA . PRO A 1 410 ? -18.669 -8.224 -15.640 1.00 74.50 410 PRO A CA 1
ATOM 3123 C C . PRO A 1 410 ? -17.614 -8.964 -14.800 1.00 74.50 410 PRO A C 1
ATOM 3125 O O . PRO A 1 410 ? -17.270 -10.095 -15.128 1.00 74.50 410 PRO A O 1
ATOM 3128 N N . TYR A 1 411 ? -17.076 -8.333 -13.747 1.00 73.31 411 TYR A N 1
ATOM 3129 C CA . TYR A 1 411 ? -15.900 -8.829 -13.022 1.00 73.31 411 TYR A CA 1
ATOM 3130 C C . TYR A 1 411 ? -16.205 -9.294 -11.597 1.00 73.31 411 TYR A C 1
ATOM 3132 O O . TYR A 1 411 ? -15.621 -10.275 -11.142 1.00 73.31 411 TYR A O 1
ATOM 3140 N N . ASN A 1 412 ? -17.114 -8.620 -10.885 1.00 70.69 412 ASN A N 1
ATOM 3141 C CA . ASN A 1 412 ? -17.400 -8.921 -9.483 1.00 70.69 412 ASN A CA 1
ATOM 3142 C C . ASN A 1 412 ? -18.861 -9.304 -9.261 1.00 70.69 412 ASN A C 1
ATOM 3144 O O . ASN A 1 412 ? -19.719 -8.456 -9.027 1.00 70.69 412 ASN A O 1
ATOM 3148 N N . ASN A 1 413 ? -19.115 -10.611 -9.228 1.00 71.00 413 ASN A N 1
ATOM 3149 C CA . ASN A 1 413 ? -20.404 -11.147 -8.803 1.00 71.00 413 ASN A CA 1
ATOM 3150 C C . ASN A 1 413 ? -20.590 -10.900 -7.293 1.00 71.00 413 ASN A C 1
ATOM 3152 O O . ASN A 1 413 ? -19.790 -11.376 -6.481 1.00 71.00 413 ASN A O 1
ATOM 3156 N N . GLY A 1 414 ? -21.623 -10.142 -6.914 1.00 83.31 414 GLY A N 1
ATOM 3157 C CA . GLY A 1 414 ? -22.008 -9.895 -5.519 1.00 83.31 414 GLY A CA 1
ATOM 3158 C C . GLY A 1 414 ? -21.424 -8.641 -4.858 1.00 83.31 414 GLY A C 1
ATOM 3159 O O . GLY A 1 414 ? -21.691 -8.423 -3.682 1.00 83.31 414 GLY A O 1
ATOM 3160 N N . LEU A 1 415 ? -20.658 -7.798 -5.568 1.00 89.00 415 LEU A N 1
ATOM 3161 C CA . LEU A 1 415 ? -20.318 -6.448 -5.089 1.00 89.00 415 LEU A CA 1
ATOM 3162 C C . LEU A 1 415 ? -21.127 -5.406 -5.844 1.00 89.00 415 LEU A C 1
ATOM 3164 O O . LEU A 1 415 ? -21.217 -5.442 -7.068 1.00 89.00 415 LEU A O 1
ATOM 3168 N N . SER A 1 416 ? -21.656 -4.431 -5.117 1.00 90.94 416 SER A N 1
ATOM 3169 C CA . SER A 1 416 ? -22.425 -3.339 -5.697 1.00 90.94 416 SER A CA 1
ATOM 3170 C C . SER A 1 416 ? -21.957 -1.991 -5.185 1.00 90.94 416 SER A C 1
ATOM 3172 O O . SER A 1 416 ? -21.555 -1.839 -4.031 1.00 90.94 416 SER A O 1
ATOM 3174 N N . ARG A 1 417 ? -22.054 -0.984 -6.057 1.00 92.44 417 ARG A N 1
ATOM 3175 C CA . ARG A 1 417 ? -21.877 0.423 -5.706 1.00 92.44 417 ARG A CA 1
ATOM 3176 C C . ARG A 1 417 ? -23.131 1.196 -6.078 1.00 92.44 417 ARG A C 1
ATOM 3178 O O . ARG A 1 417 ? -23.433 1.360 -7.256 1.00 92.44 417 ARG A O 1
ATOM 3185 N N . LEU A 1 418 ? -23.807 1.747 -5.078 1.00 94.00 418 LEU A N 1
ATOM 3186 C CA . LEU A 1 418 ? -24.919 2.667 -5.278 1.00 94.00 418 LEU A CA 1
ATOM 3187 C C . LEU A 1 418 ? -24.436 4.098 -5.073 1.00 94.00 418 LEU A C 1
ATOM 3189 O O . LEU A 1 418 ? -23.862 4.423 -4.037 1.00 94.00 418 LEU A O 1
ATOM 3193 N N . THR A 1 419 ? -24.699 4.965 -6.050 1.00 94.75 419 THR A N 1
ATOM 3194 C CA . THR A 1 419 ? -24.402 6.397 -5.952 1.00 94.75 419 THR A CA 1
ATOM 3195 C C . THR A 1 419 ? -25.678 7.208 -6.113 1.00 94.75 419 THR A C 1
ATOM 3197 O O . THR A 1 419 ? -26.311 7.168 -7.165 1.00 94.75 419 THR A O 1
ATOM 3200 N N . LEU A 1 420 ? -26.025 7.996 -5.097 1.00 92.31 420 LEU A N 1
ATOM 3201 C CA . LEU A 1 420 ? -27.091 8.991 -5.168 1.00 92.31 420 LEU A CA 1
ATOM 3202 C C . LEU A 1 420 ? -26.472 10.377 -5.342 1.00 92.31 420 LEU A C 1
ATOM 3204 O O . LEU A 1 420 ? -25.713 10.842 -4.491 1.00 92.31 420 LEU A O 1
ATOM 3208 N N . ASN A 1 421 ? -26.798 11.045 -6.450 1.00 92.56 421 ASN A N 1
ATOM 3209 C CA . ASN A 1 421 ? -26.379 12.419 -6.710 1.00 92.56 421 ASN A CA 1
ATOM 3210 C C . ASN A 1 421 ? -27.547 13.365 -6.430 1.00 92.56 421 ASN A C 1
ATOM 3212 O O . ASN A 1 421 ? -28.542 13.375 -7.147 1.00 92.56 421 ASN A O 1
ATOM 3216 N N . LEU A 1 422 ? -27.404 14.178 -5.390 1.00 90.56 422 LEU A N 1
ATOM 3217 C CA . LEU A 1 422 ? -28.316 15.265 -5.069 1.00 90.56 422 LEU A CA 1
ATOM 3218 C C . LEU A 1 422 ? -27.803 16.534 -5.746 1.00 90.56 422 LEU A C 1
ATOM 3220 O O . LEU A 1 422 ? -26.675 16.951 -5.478 1.00 90.56 422 LEU A O 1
ATOM 3224 N N . GLU A 1 423 ? -28.620 17.201 -6.556 1.00 91.00 423 GLU A N 1
ATOM 3225 C CA . GLU A 1 423 ? -28.290 18.493 -7.187 1.00 91.00 423 GLU A CA 1
ATOM 3226 C C . GLU A 1 423 ? -28.379 19.670 -6.197 1.00 91.00 423 GLU A C 1
ATOM 3228 O O . GLU A 1 423 ? -28.944 20.727 -6.467 1.00 91.00 423 GLU A O 1
ATOM 3233 N N . ARG A 1 424 ? -27.836 19.477 -4.992 1.00 91.75 424 ARG A N 1
ATOM 3234 C CA . ARG A 1 424 ? -27.764 20.485 -3.939 1.00 91.75 424 ARG A CA 1
ATOM 3235 C C . ARG A 1 424 ? -26.406 20.442 -3.254 1.00 91.75 424 ARG A C 1
ATOM 3237 O O . ARG A 1 424 ? -25.808 19.388 -3.054 1.00 91.75 424 ARG A O 1
ATOM 3244 N N . GLY A 1 425 ? -25.908 21.610 -2.874 1.00 92.44 425 GLY A N 1
ATOM 3245 C CA . GLY A 1 425 ? -24.599 21.766 -2.247 1.00 92.44 425 GLY A CA 1
ATOM 3246 C C . GLY A 1 425 ? -24.434 23.147 -1.627 1.00 92.44 425 GLY A C 1
ATOM 3247 O O . GLY A 1 425 ? -25.369 23.949 -1.620 1.00 92.44 425 GLY A O 1
ATOM 3248 N N . GLY A 1 426 ? -23.228 23.447 -1.142 1.00 91.06 426 GLY A N 1
ATOM 3249 C CA . GLY A 1 426 ? -22.951 24.672 -0.378 1.00 91.06 426 GLY A CA 1
ATOM 3250 C C . GLY A 1 426 ? -23.142 25.995 -1.138 1.00 91.06 426 GLY A C 1
ATOM 3251 O O . GLY A 1 426 ? -23.142 27.057 -0.528 1.00 91.06 426 GLY A O 1
ATOM 3252 N N . GLY A 1 427 ? -23.259 25.957 -2.468 1.00 91.19 427 GLY A N 1
ATOM 3253 C CA . GLY A 1 427 ? -23.558 27.120 -3.308 1.00 91.19 427 GLY A CA 1
ATOM 3254 C C . GLY A 1 427 ? -25.043 27.469 -3.375 1.00 91.19 427 GLY A C 1
ATOM 3255 O O . GLY A 1 427 ? -25.359 28.613 -3.679 1.00 91.19 427 GLY A O 1
ATOM 3256 N N . HIS A 1 428 ? -25.920 26.508 -3.080 1.00 93.88 428 HIS A N 1
ATOM 3257 C CA . HIS A 1 428 ? -27.362 26.728 -2.956 1.00 93.88 428 HIS A CA 1
ATOM 3258 C C . HIS A 1 428 ? -27.712 27.253 -1.564 1.00 93.88 428 HIS A C 1
ATOM 3260 O O . HIS A 1 428 ? -28.548 28.135 -1.417 1.00 93.88 428 HIS A O 1
ATOM 3266 N N . ASP A 1 429 ? -27.045 26.708 -0.547 1.00 92.06 429 ASP A N 1
ATOM 3267 C CA . ASP A 1 429 ? -27.207 27.089 0.849 1.00 92.06 429 ASP A CA 1
ATOM 3268 C C . ASP A 1 429 ? -25.859 26.909 1.574 1.00 92.06 429 ASP A C 1
ATOM 3270 O O . ASP A 1 429 ? -25.369 25.777 1.679 1.00 92.06 429 ASP A O 1
ATOM 3274 N N . PRO A 1 430 ? -25.237 27.990 2.084 1.00 87.75 430 PRO A N 1
ATOM 3275 C CA . PRO A 1 430 ? -23.956 27.923 2.787 1.00 87.75 430 PRO A CA 1
ATOM 3276 C C . PRO A 1 430 ? -23.959 27.013 4.024 1.00 87.75 430 PRO A C 1
ATOM 3278 O O . PRO A 1 430 ? -22.892 26.551 4.441 1.00 87.75 430 PRO A O 1
ATOM 3281 N N . THR A 1 431 ? -25.130 26.750 4.611 1.00 90.00 431 THR A N 1
ATOM 3282 C CA . THR A 1 431 ? -25.296 25.878 5.781 1.00 90.00 431 THR A CA 1
ATOM 3283 C C . THR A 1 431 ? -25.395 24.401 5.406 1.00 90.00 431 THR A C 1
ATOM 3285 O O . THR A 1 431 ? -25.059 23.547 6.223 1.00 90.00 431 THR A O 1
ATOM 3288 N N . PHE A 1 432 ? -25.731 24.071 4.154 1.00 90.94 432 PHE A N 1
ATOM 3289 C CA . PHE A 1 432 ? -25.935 22.689 3.710 1.00 90.94 432 PHE A CA 1
ATOM 3290 C C . PHE A 1 432 ? -24.700 21.812 3.938 1.00 90.94 432 PHE A C 1
ATOM 3292 O O . PHE A 1 432 ? -24.776 20.721 4.493 1.00 90.94 432 PHE A O 1
ATOM 3299 N N . GLY A 1 433 ? -23.521 22.323 3.575 1.00 87.38 433 GLY A N 1
ATOM 3300 C CA . GLY A 1 433 ? -22.263 21.606 3.785 1.00 87.38 433 GLY A CA 1
ATOM 3301 C C . GLY A 1 433 ? -21.846 21.489 5.258 1.00 87.38 433 GLY A C 1
ATOM 3302 O O . GLY A 1 433 ? -20.899 20.760 5.546 1.00 87.38 433 GLY A O 1
ATOM 3303 N N . LEU A 1 434 ? -22.478 22.228 6.176 1.00 87.56 434 LEU A N 1
ATOM 3304 C CA . LEU A 1 434 ? -22.335 22.038 7.624 1.00 87.56 434 LEU A CA 1
ATOM 3305 C C . LEU A 1 434 ? -23.347 21.006 8.128 1.00 87.56 434 LEU A C 1
ATOM 3307 O O . LEU A 1 434 ? -22.956 20.115 8.873 1.00 87.56 434 LEU A O 1
ATOM 3311 N N . ALA A 1 435 ? -24.595 21.070 7.657 1.00 89.69 435 ALA A N 1
ATOM 3312 C CA . ALA A 1 435 ? -25.632 20.092 7.974 1.00 89.69 435 ALA A CA 1
ATOM 3313 C C . ALA A 1 435 ? -25.215 18.667 7.579 1.00 89.69 435 ALA A C 1
ATOM 3315 O O . ALA A 1 435 ? -25.326 17.759 8.393 1.00 89.69 435 ALA A O 1
ATOM 3316 N N . ILE A 1 436 ? -24.637 18.482 6.384 1.00 90.81 436 ILE A N 1
ATOM 3317 C CA . ILE A 1 436 ? -24.101 17.180 5.954 1.00 90.81 436 ILE A CA 1
ATOM 3318 C C . ILE A 1 436 ? -22.990 16.687 6.889 1.00 90.81 436 ILE A C 1
ATOM 3320 O O . ILE A 1 436 ? -23.002 15.524 7.261 1.00 90.81 436 ILE A O 1
ATOM 3324 N N . ARG A 1 437 ? -22.072 17.560 7.328 1.00 87.44 437 ARG A N 1
ATOM 3325 C CA . ARG A 1 437 ? -21.000 17.163 8.264 1.00 87.44 437 ARG A CA 1
ATOM 3326 C C . ARG A 1 437 ? -21.530 16.771 9.635 1.00 87.44 437 ARG A C 1
ATOM 3328 O O . ARG A 1 437 ? -20.981 15.870 10.253 1.00 87.44 437 ARG A O 1
ATOM 3335 N N . LEU A 1 438 ? -22.548 17.476 10.127 1.00 88.81 438 LEU A N 1
ATOM 3336 C CA . LEU A 1 438 ? -23.208 17.121 11.382 1.00 88.81 438 LEU A CA 1
ATOM 3337 C C . LEU A 1 438 ? -23.924 15.779 11.241 1.00 88.81 438 LEU A C 1
ATOM 3339 O O . LEU A 1 438 ? -23.768 14.913 12.092 1.00 88.81 438 LEU A O 1
ATOM 3343 N N . TRP A 1 439 ? -24.642 15.577 10.137 1.00 91.06 439 TRP A N 1
ATOM 3344 C CA . TRP A 1 439 ? -25.310 14.314 9.847 1.00 91.06 439 TRP A CA 1
ATOM 3345 C C . TRP A 1 439 ? -24.329 13.139 9.731 1.00 91.06 439 TRP A C 1
ATOM 3347 O O . TRP A 1 439 ? -24.580 12.102 10.328 1.00 91.06 439 TRP A O 1
ATOM 3357 N N . GLU A 1 440 ? -23.177 13.308 9.070 1.00 88.38 440 GLU A N 1
ATOM 3358 C CA . GLU A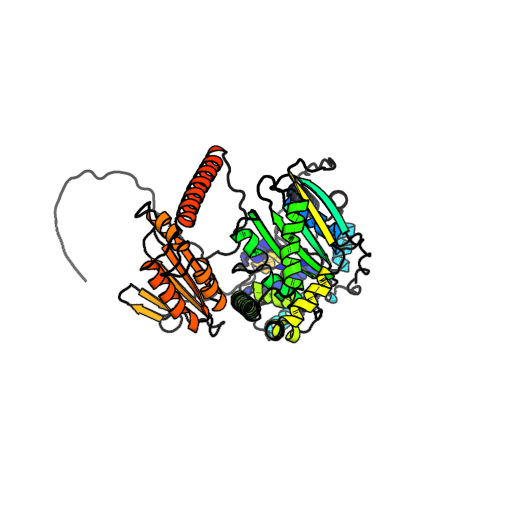 1 440 ? -22.098 12.301 9.014 1.00 88.38 440 GLU A CA 1
ATOM 3359 C C . GLU A 1 440 ? -21.557 11.906 10.396 1.00 88.38 440 GLU A C 1
ATOM 3361 O O . GLU A 1 440 ? -20.967 10.836 10.537 1.00 88.38 440 GLU A O 1
ATOM 3366 N N . ARG A 1 441 ? -21.772 12.738 11.418 1.00 87.31 441 ARG A N 1
ATOM 3367 C CA . ARG A 1 441 ? -21.364 12.487 12.803 1.00 87.31 441 ARG A CA 1
ATOM 3368 C C . ARG A 1 441 ? -22.513 12.051 13.713 1.00 87.31 441 ARG A C 1
ATOM 3370 O O . ARG A 1 441 ? -22.287 11.835 14.894 1.00 87.31 441 ARG A O 1
ATOM 3377 N N . SER A 1 442 ? -23.734 11.917 13.194 1.00 90.75 442 SER A N 1
ATOM 3378 C CA . SER A 1 442 ? -24.888 11.515 14.003 1.00 90.75 442 SER A CA 1
ATOM 3379 C C . SER A 1 442 ? -24.994 9.998 14.160 1.00 90.75 442 SER A C 1
ATOM 3381 O O . SER A 1 442 ? -24.668 9.256 13.244 1.00 90.75 442 SER A O 1
ATOM 3383 N N . GLY A 1 443 ? -25.560 9.527 15.258 1.00 92.50 443 GLY A N 1
ATOM 3384 C CA . GLY A 1 443 ? -26.170 8.206 15.345 1.00 92.50 443 GLY A CA 1
ATOM 3385 C C . GLY A 1 443 ? -27.553 8.152 14.682 1.00 92.50 443 GLY A C 1
ATOM 3386 O O . GLY A 1 443 ? -27.933 9.058 13.923 1.00 92.50 443 GLY A O 1
ATOM 3387 N N . VAL A 1 444 ? -28.320 7.106 14.999 1.00 94.50 444 VAL A N 1
ATOM 3388 C CA . VAL A 1 444 ? -29.698 6.882 14.529 1.00 94.50 444 VAL A CA 1
ATOM 3389 C C . VAL A 1 444 ? -30.576 6.338 15.658 1.00 94.50 444 VAL A C 1
ATOM 3391 O O . VAL A 1 444 ? -30.304 5.277 16.219 1.00 94.50 444 VAL A O 1
ATOM 3394 N N . GLY A 1 445 ? -31.652 7.051 15.998 1.00 92.88 445 GLY A N 1
ATOM 3395 C CA . GLY A 1 445 ? -32.536 6.649 17.096 1.00 92.88 445 GLY A CA 1
ATOM 3396 C C . GLY A 1 445 ? -31.796 6.594 18.440 1.00 92.88 445 GLY A C 1
ATOM 3397 O O . GLY A 1 445 ? -31.352 7.618 18.942 1.00 92.88 445 GLY A O 1
ATOM 3398 N N . GLU A 1 446 ? -31.658 5.414 19.039 1.00 90.12 446 GLU A N 1
ATOM 3399 C CA . GLU A 1 446 ? -30.892 5.237 20.289 1.00 90.12 446 GLU A CA 1
ATOM 3400 C C . GLU A 1 446 ? -29.426 4.845 20.052 1.00 90.12 446 GLU A C 1
ATOM 3402 O O . GLU A 1 446 ? -28.616 4.887 20.975 1.00 90.12 446 GLU A O 1
ATOM 3407 N N . LYS A 1 447 ? -29.069 4.483 18.815 1.00 91.50 447 LYS A N 1
ATOM 3408 C CA . LYS A 1 447 ? -27.710 4.072 18.450 1.00 91.50 447 LYS A CA 1
ATOM 3409 C C . LYS A 1 447 ? -26.817 5.290 18.288 1.00 91.50 447 LYS A C 1
ATOM 3411 O O . LYS A 1 447 ? -27.221 6.258 17.632 1.00 91.50 447 LYS A O 1
ATOM 3416 N N . ARG A 1 448 ? -25.598 5.226 18.822 1.00 89.56 448 ARG A N 1
ATOM 3417 C CA . ARG A 1 448 ? -24.570 6.252 18.610 1.00 89.56 448 ARG A CA 1
ATOM 3418 C C . ARG A 1 448 ? -23.902 6.077 17.247 1.00 89.56 448 ARG A C 1
ATOM 3420 O O . ARG A 1 448 ? -24.216 5.151 16.500 1.00 89.56 448 ARG A O 1
ATOM 3427 N N . LEU A 1 449 ? -23.006 7.000 16.899 1.00 86.75 449 LEU A N 1
ATOM 3428 C CA . LEU A 1 449 ? -22.250 6.926 15.650 1.00 86.75 449 LEU A CA 1
ATOM 3429 C C . LEU A 1 449 ? -21.418 5.642 15.577 1.00 86.75 449 LEU A C 1
ATOM 3431 O O . LEU A 1 449 ? -21.420 4.997 14.533 1.00 86.75 449 LEU A O 1
ATOM 3435 N N . GLU A 1 450 ? -20.770 5.257 16.678 1.00 84.31 450 GLU A N 1
ATOM 3436 C CA . GLU A 1 450 ? -19.901 4.077 16.710 1.00 84.31 450 GLU A CA 1
ATOM 3437 C C . GLU A 1 450 ? -20.694 2.806 16.387 1.00 84.31 450 GLU A C 1
ATOM 3439 O O . GLU A 1 450 ? -20.283 2.019 15.546 1.00 84.31 450 GLU A O 1
ATOM 3444 N N . ASP A 1 451 ? -21.902 2.666 16.943 1.00 89.19 451 ASP A N 1
ATOM 3445 C CA . ASP A 1 451 ? -22.770 1.512 16.676 1.00 89.19 451 ASP A CA 1
ATOM 3446 C C . ASP A 1 451 ? -23.226 1.449 15.204 1.00 89.19 451 ASP A C 1
ATOM 3448 O O . ASP A 1 451 ? -23.489 0.374 14.658 1.00 89.19 451 ASP A O 1
ATOM 3452 N N . VAL A 1 452 ? -23.370 2.610 14.552 1.00 90.81 452 VAL A N 1
ATOM 3453 C CA . VAL A 1 452 ? -23.715 2.712 13.125 1.00 90.81 452 VAL A CA 1
ATOM 3454 C C . VAL A 1 452 ? -22.524 2.315 12.256 1.00 90.81 452 VAL A C 1
ATOM 3456 O O . VAL A 1 452 ? -22.701 1.558 11.299 1.00 90.81 452 VAL A O 1
ATOM 3459 N N . GLU A 1 453 ? -21.332 2.816 12.577 1.00 88.56 453 GLU A N 1
ATOM 3460 C CA . GLU A 1 453 ? -20.087 2.491 11.875 1.00 88.56 453 GLU A CA 1
ATOM 3461 C C . GLU A 1 453 ? -19.742 1.002 12.031 1.00 88.56 453 GLU A C 1
ATOM 3463 O O . GLU A 1 453 ? -19.487 0.337 11.026 1.00 88.56 453 GLU A O 1
ATOM 3468 N N . ASP A 1 454 ? -19.878 0.445 13.235 1.00 88.62 454 ASP A N 1
ATOM 3469 C CA . ASP A 1 454 ? -19.679 -0.979 13.518 1.00 88.62 454 ASP A CA 1
ATOM 3470 C C . ASP A 1 454 ? -20.671 -1.862 12.753 1.00 88.62 454 ASP A C 1
ATOM 3472 O O . ASP A 1 454 ? -20.294 -2.889 12.182 1.00 88.62 454 ASP A O 1
ATOM 3476 N N . ALA A 1 455 ? -21.948 -1.469 12.689 1.00 92.31 455 ALA A N 1
ATOM 3477 C CA . ALA A 1 455 ? -22.957 -2.221 11.946 1.00 92.31 455 ALA A CA 1
ATOM 3478 C C . ALA A 1 455 ? -22.679 -2.235 10.433 1.00 92.31 455 ALA A C 1
ATOM 3480 O O . ALA A 1 455 ? -22.871 -3.265 9.781 1.00 92.31 455 ALA A O 1
ATOM 3481 N N . LEU A 1 456 ? -22.238 -1.104 9.868 1.00 93.75 456 LEU A N 1
ATOM 3482 C CA . LEU A 1 456 ? -21.821 -1.004 8.466 1.00 93.75 456 LEU A CA 1
ATOM 3483 C C . LEU A 1 456 ? -20.575 -1.861 8.209 1.00 93.75 456 LEU A C 1
ATOM 3485 O O . LEU A 1 456 ? -20.569 -2.663 7.272 1.00 93.75 456 LEU A O 1
ATOM 3489 N N . TYR A 1 457 ? -19.569 -1.749 9.080 1.00 92.12 457 TYR A N 1
ATOM 3490 C CA . TYR A 1 457 ? -18.313 -2.487 8.993 1.00 92.12 457 TYR A CA 1
ATOM 3491 C C . TYR A 1 457 ? -18.540 -4.000 9.041 1.00 92.12 457 TYR A C 1
ATOM 3493 O O . TYR A 1 457 ? -18.094 -4.715 8.148 1.00 92.12 457 TYR A O 1
ATOM 3501 N N . ARG A 1 458 ? -19.318 -4.505 10.004 1.00 92.19 458 ARG A N 1
ATOM 3502 C CA . ARG A 1 458 ? -19.638 -5.943 10.121 1.00 92.19 458 ARG A CA 1
ATOM 3503 C C . ARG A 1 458 ? -20.386 -6.504 8.910 1.00 92.19 458 ARG A C 1
ATOM 3505 O O . ARG A 1 458 ? -20.327 -7.702 8.658 1.00 92.19 458 ARG A O 1
ATOM 3512 N N . LYS A 1 459 ? -21.080 -5.655 8.147 1.00 94.19 459 LYS A N 1
ATOM 3513 C CA . LYS A 1 459 ? -21.749 -6.027 6.890 1.00 94.19 459 LYS A CA 1
ATOM 3514 C C . LYS A 1 459 ? -20.903 -5.766 5.642 1.00 94.19 459 LYS A C 1
ATOM 3516 O O . LYS A 1 459 ? -21.398 -5.963 4.535 1.00 94.19 459 LYS A O 1
ATOM 3521 N N . GLY A 1 460 ? -19.657 -5.319 5.798 1.00 93.88 460 GLY A N 1
ATOM 3522 C CA . GLY A 1 460 ? -18.762 -5.020 4.683 1.00 93.88 460 GLY A CA 1
ATOM 3523 C C . GLY A 1 460 ? -19.219 -3.833 3.832 1.00 93.88 460 GLY A C 1
ATOM 3524 O O . GLY A 1 460 ? -18.893 -3.758 2.647 1.00 93.88 460 GLY A O 1
ATOM 3525 N N . VAL A 1 461 ? -20.025 -2.928 4.394 1.00 95.06 461 VAL A N 1
ATOM 3526 C CA . VAL A 1 461 ? -20.551 -1.771 3.667 1.00 95.06 461 VAL A CA 1
ATOM 3527 C C . VAL A 1 461 ? -19.729 -0.539 4.000 1.00 95.06 461 VAL A C 1
ATOM 3529 O O . VAL A 1 461 ? -19.737 -0.040 5.121 1.00 95.06 461 VAL A O 1
ATOM 3532 N N . SER A 1 462 ? -19.090 0.021 2.981 1.00 92.50 462 SER A N 1
ATOM 3533 C CA . SER A 1 462 ? -18.557 1.375 3.038 1.00 92.50 462 SER A CA 1
ATOM 3534 C C . SER A 1 462 ? -19.648 2.385 2.687 1.00 92.50 462 SER A C 1
ATOM 3536 O O . SER A 1 462 ? -20.408 2.204 1.731 1.00 92.50 462 SER A O 1
ATOM 3538 N N . PHE A 1 463 ? -19.713 3.466 3.458 1.00 92.75 463 PHE A N 1
ATOM 3539 C CA . PHE A 1 463 ? -20.591 4.601 3.209 1.00 92.75 463 PHE A CA 1
ATOM 3540 C C . PHE A 1 463 ? -19.762 5.884 3.184 1.00 92.75 463 PHE A C 1
ATOM 3542 O O . PHE A 1 463 ? -18.924 6.108 4.056 1.00 92.75 463 PHE A O 1
ATOM 3549 N N . GLY A 1 464 ? -19.989 6.735 2.187 1.00 92.19 464 GLY A N 1
ATOM 3550 C CA . GLY A 1 464 ? -19.279 8.001 2.053 1.00 92.19 464 GLY A CA 1
ATOM 3551 C C . GLY A 1 464 ? -20.158 9.105 1.490 1.00 92.19 464 GLY A C 1
ATOM 3552 O O . GLY A 1 464 ? -21.018 8.865 0.638 1.00 92.19 464 GLY A O 1
ATOM 3553 N N . VAL A 1 465 ? -19.909 10.338 1.932 1.00 92.81 465 VAL A N 1
ATOM 3554 C CA . VAL A 1 465 ? -20.583 11.532 1.418 1.00 92.81 465 VAL A CA 1
ATOM 3555 C C . VAL A 1 465 ? -19.552 12.528 0.898 1.00 92.81 465 VAL A C 1
ATOM 3557 O O . VAL A 1 465 ? -18.517 12.794 1.504 1.00 92.81 465 VAL A O 1
ATOM 3560 N N . SER A 1 466 ? -19.842 13.121 -0.256 1.00 91.75 466 SER A N 1
ATOM 3561 C CA . SER A 1 466 ? -19.046 14.196 -0.839 1.00 91.75 466 SER A CA 1
ATOM 3562 C C . SER A 1 466 ? -19.957 15.357 -1.202 1.00 91.75 466 SER A C 1
ATOM 3564 O O . SER A 1 466 ? -20.701 15.300 -2.179 1.00 91.75 466 SER A O 1
ATOM 3566 N N . SER A 1 467 ? -19.915 16.422 -0.400 1.00 90.94 467 SER A N 1
ATOM 3567 C CA . SER A 1 467 ? -20.692 17.640 -0.646 1.00 90.94 467 SER A CA 1
ATOM 3568 C C . SER A 1 467 ? -19.834 18.718 -1.309 1.00 90.94 467 SER A C 1
ATOM 3570 O O . SER A 1 467 ? -18.869 19.233 -0.732 1.00 90.94 467 SER A O 1
ATOM 3572 N N . GLY A 1 468 ? -20.190 19.054 -2.548 1.00 90.81 468 GLY A N 1
ATOM 3573 C CA . GLY A 1 468 ? -19.581 20.108 -3.346 1.00 90.81 468 GLY A CA 1
ATOM 3574 C C . GLY A 1 468 ? -20.374 21.416 -3.315 1.00 90.81 468 GLY A C 1
ATOM 3575 O O . GLY A 1 468 ? -21.293 21.622 -2.521 1.00 90.81 468 GLY A O 1
ATOM 3576 N N . ARG A 1 469 ? -20.016 22.340 -4.215 1.00 93.38 469 ARG A N 1
ATOM 3577 C CA . ARG A 1 469 ? -20.746 23.609 -4.361 1.00 93.38 469 ARG A CA 1
ATOM 3578 C C . ARG A 1 469 ? -22.158 23.389 -4.914 1.00 93.38 469 ARG A C 1
ATOM 3580 O O . ARG A 1 469 ? -23.096 24.002 -4.424 1.00 93.38 469 ARG A O 1
ATOM 3587 N N . TRP A 1 470 ? -22.300 22.519 -5.908 1.00 94.31 470 TRP A N 1
ATOM 3588 C CA . TRP A 1 470 ? -23.546 22.374 -6.668 1.00 94.31 470 TRP A CA 1
ATOM 3589 C C . TRP A 1 470 ? -24.248 21.039 -6.457 1.00 94.31 470 TRP A C 1
ATOM 3591 O O . TRP A 1 470 ? -25.453 20.965 -6.627 1.00 94.31 470 TRP A O 1
ATOM 3601 N N . ALA A 1 471 ? -23.518 20.007 -6.049 1.00 93.50 471 ALA A N 1
ATOM 3602 C CA . ALA A 1 471 ? -24.077 18.683 -5.853 1.00 93.50 471 ALA A CA 1
ATOM 3603 C C . ALA A 1 471 ? -23.477 18.023 -4.618 1.00 93.50 471 ALA A C 1
ATOM 3605 O O . ALA A 1 471 ? -22.363 18.360 -4.200 1.00 93.50 471 ALA A O 1
ATOM 3606 N N . THR A 1 472 ? -24.218 17.072 -4.070 1.00 94.00 472 THR A N 1
ATOM 3607 C CA . THR A 1 472 ? -23.810 16.220 -2.963 1.00 94.00 472 THR A CA 1
ATOM 3608 C C . THR A 1 472 ? -24.018 14.779 -3.374 1.00 94.00 472 THR A C 1
ATOM 3610 O O . THR A 1 472 ? -25.098 14.406 -3.817 1.00 94.00 472 THR A O 1
ATOM 3613 N N . ARG A 1 473 ? -22.961 13.985 -3.259 1.00 94.75 473 ARG A N 1
ATOM 3614 C CA . ARG A 1 473 ? -22.941 12.579 -3.634 1.00 94.75 473 ARG A CA 1
ATOM 3615 C C . ARG A 1 473 ? -22.929 11.727 -2.379 1.00 94.75 473 ARG A C 1
ATOM 3617 O O . ARG A 1 473 ? -22.089 11.962 -1.516 1.00 94.75 473 ARG A O 1
ATOM 3624 N N . LEU A 1 474 ? -23.830 10.759 -2.304 1.00 94.56 474 LEU A N 1
ATOM 3625 C CA . LEU A 1 474 ? -23.820 9.701 -1.303 1.00 94.56 474 LEU A CA 1
ATOM 3626 C C . LEU A 1 474 ? -23.468 8.401 -2.017 1.00 94.56 474 LEU A C 1
ATOM 3628 O O . LEU A 1 474 ? -24.076 8.091 -3.044 1.00 94.56 474 LEU A O 1
ATOM 3632 N N . THR A 1 475 ? -22.502 7.665 -1.487 1.00 96.12 475 THR A N 1
ATOM 3633 C CA . THR A 1 475 ? -22.024 6.418 -2.081 1.00 96.12 475 THR A CA 1
ATOM 3634 C C . THR A 1 475 ? -22.059 5.312 -1.040 1.00 96.12 475 THR A C 1
ATOM 3636 O O . THR A 1 475 ? -21.494 5.467 0.041 1.00 96.12 475 THR A O 1
ATOM 3639 N N . TRP A 1 476 ? -22.675 4.190 -1.398 1.00 95.94 476 TRP A N 1
ATOM 3640 C CA . TRP A 1 476 ? -22.566 2.920 -0.686 1.00 95.94 476 TRP A CA 1
ATOM 3641 C C . TRP A 1 476 ? -21.816 1.938 -1.572 1.00 95.94 476 TRP A C 1
ATOM 3643 O O . TRP A 1 476 ? -22.098 1.867 -2.770 1.00 95.94 476 TRP A O 1
ATOM 3653 N N . ALA A 1 477 ? -20.879 1.188 -1.007 1.00 93.69 477 ALA A N 1
ATOM 3654 C CA . ALA A 1 477 ? -20.232 0.087 -1.706 1.00 93.69 477 ALA A CA 1
ATOM 3655 C C . ALA A 1 477 ? -19.978 -1.081 -0.754 1.00 93.69 477 ALA A C 1
ATOM 3657 O O . ALA A 1 477 ? -19.505 -0.862 0.360 1.00 93.69 477 ALA A O 1
ATOM 3658 N N . GLY A 1 478 ? -20.284 -2.296 -1.197 1.00 93.81 478 GLY A N 1
ATOM 3659 C CA . GLY A 1 478 ? -20.188 -3.511 -0.391 1.00 93.81 478 GLY A CA 1
ATOM 3660 C C . GLY A 1 478 ? -20.919 -4.685 -1.050 1.00 93.81 478 GLY A C 1
ATOM 3661 O O . GLY A 1 478 ? -21.213 -4.607 -2.250 1.00 93.81 478 GLY A O 1
ATOM 3662 N N . PRO A 1 479 ? -21.228 -5.746 -0.285 1.00 93.94 479 PRO A N 1
ATOM 3663 C CA . PRO A 1 479 ? -22.041 -6.862 -0.754 1.00 93.94 479 PRO A CA 1
ATOM 3664 C C . PRO A 1 479 ? -23.404 -6.383 -1.263 1.00 93.94 479 PRO A C 1
ATOM 3666 O O . PRO A 1 479 ? -24.049 -5.551 -0.619 1.00 93.94 479 PRO A O 1
ATOM 3669 N N . GLU A 1 480 ? -23.839 -6.883 -2.417 1.00 92.19 480 GLU A N 1
ATOM 3670 C CA . GLU A 1 480 ? -25.078 -6.461 -3.084 1.00 92.19 480 GLU A CA 1
ATOM 3671 C C . GLU A 1 480 ? -26.307 -6.623 -2.182 1.00 92.19 480 GLU A C 1
ATOM 3673 O O . GLU A 1 480 ? -27.111 -5.699 -2.041 1.00 92.19 480 GLU A O 1
ATOM 3678 N N . GLU A 1 481 ? -26.390 -7.742 -1.470 1.00 94.19 481 GLU A N 1
ATOM 3679 C CA . GLU A 1 481 ? -27.442 -8.055 -0.508 1.00 94.19 481 GLU A CA 1
ATOM 3680 C C . GLU A 1 481 ? -27.478 -7.105 0.702 1.00 94.19 481 GLU A C 1
ATOM 3682 O O . GLU A 1 481 ? -28.515 -6.961 1.352 1.00 94.19 481 GLU A O 1
ATOM 3687 N N . ALA A 1 482 ? -26.367 -6.425 1.007 1.00 96.06 482 ALA A N 1
ATOM 3688 C CA . ALA A 1 482 ? -26.264 -5.503 2.135 1.00 96.06 482 ALA A CA 1
ATOM 3689 C C . ALA A 1 482 ? -26.635 -4.055 1.766 1.00 96.06 482 ALA A C 1
ATOM 3691 O O . ALA A 1 482 ? -26.959 -3.261 2.657 1.00 96.06 482 ALA A O 1
ATOM 3692 N N . ILE A 1 483 ? -26.628 -3.696 0.475 1.00 95.62 483 ILE A N 1
ATOM 3693 C CA . ILE A 1 483 ? -26.893 -2.323 0.018 1.00 95.62 483 ILE A CA 1
ATOM 3694 C C . ILE A 1 483 ? -28.299 -1.829 0.402 1.00 95.62 483 ILE A C 1
ATOM 3696 O O . ILE A 1 483 ? -28.379 -0.726 0.952 1.00 95.62 483 ILE A O 1
ATOM 3700 N N . PRO A 1 484 ? -29.404 -2.582 0.198 1.00 95.94 484 PRO A N 1
ATOM 3701 C CA . PRO A 1 484 ? -30.739 -2.109 0.577 1.00 95.94 484 PRO A CA 1
ATOM 3702 C C . PRO A 1 484 ? -30.845 -1.764 2.067 1.00 95.94 484 PRO A C 1
ATOM 3704 O O . PRO A 1 484 ? -31.322 -0.687 2.425 1.00 95.94 484 PRO A O 1
ATOM 3707 N N . TRP A 1 485 ? -30.302 -2.629 2.930 1.00 97.38 485 TRP A N 1
ATOM 3708 C CA . TRP A 1 485 ? -30.251 -2.395 4.374 1.00 97.38 485 TRP A CA 1
ATOM 3709 C C . TRP A 1 485 ? -29.472 -1.117 4.724 1.00 97.38 485 TRP A C 1
ATOM 3711 O O . TRP A 1 485 ? -29.927 -0.320 5.544 1.00 97.38 485 TRP A O 1
ATOM 3721 N N . ALA A 1 486 ? -28.324 -0.879 4.084 1.00 96.81 486 ALA A N 1
ATOM 3722 C CA . ALA A 1 486 ? -27.503 0.298 4.362 1.00 96.81 486 ALA A CA 1
ATOM 3723 C C . ALA A 1 486 ? -28.160 1.610 3.898 1.00 96.81 486 ALA A C 1
ATOM 3725 O O . ALA A 1 486 ? -27.997 2.657 4.532 1.00 96.81 486 ALA A O 1
ATOM 3726 N N . VAL A 1 487 ? -28.931 1.562 2.808 1.00 95.19 487 VAL A N 1
ATOM 3727 C CA . VAL A 1 487 ? -29.744 2.693 2.340 1.00 95.19 487 VAL A CA 1
ATOM 3728 C C . VAL A 1 487 ? -30.878 2.987 3.319 1.00 95.19 487 VAL A C 1
ATOM 3730 O O . VAL A 1 487 ? -31.134 4.153 3.626 1.00 95.19 487 VAL A O 1
ATOM 3733 N N . ASP A 1 488 ? -31.538 1.956 3.844 1.00 95.69 488 ASP A N 1
ATOM 3734 C CA . ASP A 1 488 ? -32.593 2.121 4.845 1.00 95.69 488 ASP A CA 1
ATOM 3735 C C . ASP A 1 488 ? -32.049 2.672 6.163 1.00 95.69 488 ASP A C 1
ATOM 3737 O O . ASP A 1 488 ? -32.637 3.603 6.716 1.00 95.69 488 ASP A O 1
ATOM 3741 N N . LEU A 1 489 ? -30.871 2.214 6.595 1.00 95.62 489 LEU A N 1
ATOM 3742 C CA . LEU A 1 489 ? -30.162 2.777 7.743 1.00 95.62 489 LEU A CA 1
ATOM 3743 C C . LEU A 1 489 ? -29.855 4.267 7.541 1.00 95.62 489 LEU A C 1
ATOM 3745 O O . LEU A 1 489 ? -30.115 5.084 8.424 1.00 95.62 489 LEU A O 1
ATOM 3749 N N . ALA A 1 490 ? -29.351 4.656 6.366 1.00 93.81 490 ALA A N 1
ATOM 3750 C CA . ALA A 1 490 ? -29.088 6.061 6.055 1.00 93.81 490 ALA A CA 1
ATOM 3751 C C . ALA A 1 490 ? -30.378 6.900 6.009 1.00 93.81 490 ALA A C 1
ATOM 3753 O O . ALA A 1 490 ? -30.392 8.047 6.463 1.00 93.81 490 ALA A O 1
ATOM 3754 N N . ARG A 1 491 ? -31.478 6.333 5.501 1.00 93.12 491 ARG A N 1
ATOM 3755 C CA . ARG A 1 491 ? -32.803 6.969 5.479 1.00 93.12 491 ARG A CA 1
ATOM 3756 C C . ARG A 1 491 ? -33.352 7.178 6.886 1.00 93.12 491 ARG A C 1
ATOM 3758 O O . ARG A 1 491 ? -33.898 8.242 7.174 1.00 93.12 491 ARG A O 1
ATOM 3765 N N . GLU A 1 492 ? -33.211 6.188 7.760 1.00 95.06 492 GLU A N 1
ATOM 3766 C CA . GLU A 1 492 ? -33.599 6.299 9.163 1.00 95.06 492 GLU A CA 1
ATOM 3767 C C . GLU A 1 492 ? -32.743 7.348 9.876 1.00 95.06 492 GLU A C 1
ATOM 3769 O O . GLU A 1 492 ? -33.288 8.244 10.520 1.00 95.06 492 GLU A O 1
ATOM 3774 N N . ARG A 1 493 ? -31.423 7.325 9.657 1.00 94.38 493 ARG A N 1
ATOM 3775 C CA . ARG A 1 493 ? -30.475 8.315 10.184 1.00 94.38 493 ARG A CA 1
ATOM 3776 C C . ARG A 1 493 ? -30.815 9.739 9.748 1.00 94.38 493 ARG A C 1
ATOM 3778 O O . ARG A 1 493 ? -30.644 10.667 10.525 1.00 94.38 493 ARG A O 1
ATOM 3785 N N . LEU A 1 494 ? -31.311 9.936 8.525 1.00 91.38 494 LEU A N 1
ATOM 3786 C CA . LEU A 1 494 ? -31.793 11.244 8.055 1.00 91.38 494 LEU A CA 1
ATOM 3787 C C . LEU A 1 494 ? -33.073 11.704 8.769 1.00 91.38 494 LEU A C 1
ATOM 3789 O O . LEU A 1 494 ? -33.275 12.903 8.935 1.00 91.38 494 LEU A O 1
ATOM 3793 N N . ARG A 1 495 ? -33.951 10.777 9.168 1.00 93.88 495 ARG A N 1
ATOM 3794 C CA . ARG A 1 495 ? -35.238 11.089 9.818 1.00 93.88 495 ARG A CA 1
ATOM 3795 C C . ARG A 1 495 ? -35.126 11.234 11.332 1.00 93.88 495 ARG A C 1
ATOM 3797 O O . ARG A 1 495 ? -35.874 12.009 11.919 1.00 93.88 495 ARG A O 1
ATOM 3804 N N . ARG A 1 496 ? -34.237 10.464 11.956 1.00 95.06 496 ARG A N 1
ATOM 3805 C CA . ARG A 1 496 ? -34.029 10.401 13.408 1.00 95.06 496 ARG A CA 1
ATOM 3806 C C . ARG A 1 496 ? -32.530 10.465 13.740 1.00 95.06 496 ARG A C 1
ATOM 3808 O O . ARG A 1 496 ? -32.008 9.507 14.313 1.00 95.06 496 ARG A O 1
ATOM 3815 N N . PRO A 1 497 ? -31.819 11.539 13.346 1.00 94.06 497 PRO A N 1
ATOM 3816 C CA . PRO A 1 497 ? -30.413 11.688 13.691 1.00 94.06 497 PRO A CA 1
ATOM 3817 C C . PRO A 1 497 ? -30.267 11.890 15.199 1.00 94.06 497 PRO A C 1
ATOM 3819 O O . PRO A 1 497 ? -31.003 12.677 15.795 1.00 94.06 497 PRO A O 1
ATOM 3822 N N . THR A 1 498 ? -29.274 11.235 15.789 1.00 91.62 498 THR A N 1
ATOM 3823 C CA . THR A 1 498 ? -28.955 11.388 17.215 1.00 91.62 498 THR A CA 1
ATOM 3824 C C . THR A 1 498 ? -27.587 12.024 17.347 1.00 91.62 498 THR A C 1
ATOM 3826 O O . THR A 1 498 ? -26.608 11.509 16.820 1.00 91.62 498 THR A O 1
ATOM 3829 N N . LEU A 1 499 ? -27.514 13.179 17.996 1.00 86.62 499 LEU A N 1
ATOM 3830 C CA . LEU A 1 499 ? -26.277 13.927 18.203 1.00 86.62 499 LEU A CA 1
ATOM 3831 C C . LEU A 1 499 ? -26.193 14.284 19.678 1.00 86.62 499 LEU A C 1
ATOM 3833 O O . LEU A 1 499 ? -27.072 14.977 20.185 1.00 86.62 499 LEU A O 1
ATOM 3837 N N . ASP A 1 500 ? -25.150 13.820 20.354 1.00 81.50 500 ASP A N 1
ATOM 3838 C CA . ASP A 1 500 ? -24.856 14.273 21.707 1.00 81.50 500 ASP A CA 1
ATOM 3839 C C . ASP A 1 500 ? -24.143 15.640 21.689 1.00 81.50 500 ASP A C 1
ATOM 3841 O O . ASP A 1 500 ? -23.493 16.033 20.710 1.00 81.50 500 ASP A O 1
ATOM 3845 N N . ASP A 1 501 ? -24.253 16.377 22.797 1.00 84.12 501 ASP A N 1
ATOM 3846 C CA . ASP A 1 501 ? -23.690 17.725 22.942 1.00 84.12 501 ASP A CA 1
ATOM 3847 C C . ASP A 1 501 ? -22.160 17.767 22.825 1.00 84.12 501 ASP A C 1
ATOM 3849 O O . ASP A 1 501 ? -21.578 18.812 22.510 1.00 84.12 501 ASP A O 1
ATOM 3853 N N . THR A 1 502 ? -21.476 16.657 23.101 1.00 82.00 502 THR A N 1
ATOM 3854 C CA . THR A 1 502 ? -20.019 16.566 22.970 1.00 82.00 502 THR A CA 1
ATOM 3855 C C . THR A 1 502 ? -19.640 16.475 21.499 1.00 82.00 502 THR A C 1
ATOM 3857 O O . THR A 1 502 ? -18.870 17.313 21.025 1.00 82.00 502 THR A O 1
ATOM 3860 N N . THR A 1 503 ? -20.250 15.557 20.750 1.00 77.19 503 THR A N 1
ATOM 3861 C CA . THR A 1 503 ? -20.071 15.414 19.299 1.00 77.19 503 THR A CA 1
ATOM 3862 C C . THR A 1 503 ? -20.421 16.708 18.568 1.00 77.19 503 THR A C 1
ATOM 3864 O O . THR A 1 503 ? -19.664 17.170 17.710 1.00 77.19 503 THR A O 1
ATOM 3867 N N . HIS A 1 504 ? -21.520 17.367 18.943 1.00 83.00 504 HIS A N 1
ATOM 3868 C CA . HIS A 1 504 ? -21.900 18.648 18.351 1.00 83.00 504 HIS A CA 1
ATOM 3869 C C . HIS A 1 504 ? -20.823 19.730 18.561 1.00 83.00 504 HIS A C 1
ATOM 3871 O O . HIS A 1 504 ? -20.410 20.385 17.596 1.00 83.00 504 HIS A O 1
ATOM 3877 N N . ARG A 1 505 ? -20.312 19.891 19.791 1.00 85.44 505 ARG A N 1
ATOM 3878 C CA . ARG A 1 505 ? -19.235 20.851 20.098 1.00 85.44 505 ARG A CA 1
ATOM 3879 C C . ARG A 1 505 ? -17.945 20.533 19.348 1.00 85.44 505 ARG A C 1
ATOM 3881 O O . ARG A 1 505 ? -17.358 21.438 18.755 1.00 85.44 505 ARG A O 1
ATOM 3888 N N . GLN A 1 506 ? -17.547 19.264 19.299 1.00 79.25 506 GLN A N 1
ATOM 3889 C CA . GLN A 1 506 ? -16.350 18.827 18.578 1.00 79.25 506 GLN A CA 1
ATOM 3890 C C . GLN A 1 506 ? -16.434 19.148 17.080 1.00 79.25 506 GLN A C 1
ATOM 3892 O O . GLN A 1 506 ? -15.477 19.663 16.503 1.00 79.25 506 GLN A O 1
ATOM 3897 N N . VAL A 1 507 ? -17.592 18.938 16.440 1.00 80.38 507 VAL A N 1
ATOM 3898 C CA . VAL A 1 507 ? -17.780 19.301 15.024 1.00 80.38 507 VAL A CA 1
ATOM 3899 C C . VAL A 1 507 ? -17.632 20.809 14.805 1.00 80.38 507 VAL A C 1
ATOM 3901 O O . VAL A 1 507 ? -17.025 21.232 13.815 1.00 80.38 507 VAL A O 1
ATOM 3904 N N . ILE A 1 508 ? -18.149 21.636 15.717 1.00 85.75 508 ILE A N 1
ATOM 3905 C CA . ILE A 1 508 ? -17.985 23.095 15.650 1.00 85.75 508 ILE A CA 1
ATOM 3906 C C . ILE A 1 508 ? -16.502 23.473 15.763 1.00 85.75 508 ILE A C 1
ATOM 3908 O O . ILE A 1 508 ? -16.000 24.243 14.934 1.00 85.75 508 ILE A O 1
ATOM 3912 N N . GLU A 1 509 ? -15.790 22.923 16.746 1.00 84.56 509 GLU A N 1
ATOM 3913 C CA . GLU A 1 509 ? -14.361 23.174 16.960 1.00 84.56 509 GLU A CA 1
ATOM 3914 C C . GLU A 1 509 ? -13.515 22.756 15.754 1.00 84.56 509 GLU A C 1
ATOM 3916 O O . GLU A 1 509 ? -12.674 23.535 15.293 1.00 84.56 509 GLU A O 1
ATOM 3921 N N . ASP A 1 510 ? -13.791 21.591 15.168 1.00 78.06 510 ASP A N 1
ATOM 3922 C CA . ASP A 1 510 ? -13.146 21.104 13.947 1.00 78.06 510 ASP A CA 1
ATOM 3923 C C . ASP A 1 510 ? -13.364 22.062 12.771 1.00 78.06 510 ASP A C 1
ATOM 3925 O O . ASP A 1 510 ? -12.433 22.396 12.025 1.00 78.06 510 ASP A O 1
ATOM 3929 N N . VAL A 1 511 ? -14.596 22.548 12.591 1.00 82.44 511 VAL A N 1
ATOM 3930 C CA . VAL A 1 511 ? -14.931 23.506 11.531 1.00 82.44 511 VAL A CA 1
ATOM 3931 C C . VAL A 1 511 ? -14.194 24.830 11.740 1.00 82.44 511 VAL A C 1
ATOM 3933 O O . VAL A 1 511 ? -13.638 25.378 10.778 1.00 82.44 511 VAL A O 1
ATOM 3936 N N . ILE A 1 512 ? -14.153 25.349 12.969 1.00 85.50 512 ILE A N 1
ATOM 3937 C CA . ILE A 1 512 ? -13.440 26.588 13.310 1.00 85.50 512 ILE A CA 1
ATOM 3938 C C . ILE A 1 512 ? -11.937 26.416 13.085 1.00 85.50 512 ILE A C 1
ATOM 3940 O O . ILE A 1 512 ? -11.314 27.261 12.433 1.00 85.50 512 ILE A O 1
ATOM 3944 N N . THR A 1 513 ? -11.360 25.316 13.561 1.00 80.12 513 THR A N 1
ATOM 3945 C CA . THR A 1 513 ? -9.933 25.002 13.433 1.00 80.12 513 THR A CA 1
ATOM 3946 C C . THR A 1 513 ? -9.528 24.912 11.967 1.00 80.12 513 THR A C 1
ATOM 3948 O O . THR A 1 513 ? -8.651 25.659 11.526 1.00 80.12 513 THR A O 1
ATOM 3951 N N . ARG A 1 514 ? -10.253 24.138 11.147 1.00 75.75 514 ARG A N 1
ATOM 3952 C CA . ARG A 1 514 ? -10.002 24.046 9.695 1.00 75.75 514 ARG A CA 1
ATOM 3953 C C . ARG A 1 514 ? -10.122 25.397 8.989 1.00 75.75 514 ARG A C 1
ATOM 3955 O O . ARG A 1 514 ? -9.376 25.676 8.046 1.00 75.75 514 ARG A O 1
ATOM 3962 N N . ARG A 1 515 ? -11.054 26.263 9.409 1.00 80.94 515 ARG A N 1
ATOM 3963 C CA . ARG A 1 515 ? -11.179 27.631 8.867 1.00 80.94 515 ARG A CA 1
ATOM 3964 C C . ARG A 1 515 ? -9.974 28.496 9.242 1.00 80.94 515 ARG A C 1
ATOM 3966 O O . ARG A 1 515 ? -9.458 29.200 8.371 1.00 80.94 515 ARG A O 1
ATOM 3973 N N . ARG A 1 516 ? -9.499 28.422 10.489 1.00 78.94 516 ARG A N 1
ATOM 3974 C CA . ARG A 1 516 ? -8.285 29.119 10.953 1.00 78.94 516 ARG A CA 1
ATOM 3975 C C . ARG A 1 516 ? -7.053 28.650 10.182 1.00 78.94 516 ARG A C 1
ATOM 3977 O O . ARG A 1 516 ? -6.314 29.488 9.671 1.00 78.94 516 ARG A O 1
ATOM 3984 N N . GLU A 1 517 ? -6.883 27.344 10.002 1.00 72.50 517 GLU A N 1
ATOM 3985 C CA . GLU A 1 517 ? -5.793 26.766 9.208 1.00 72.50 517 GLU A CA 1
ATOM 3986 C C . GLU A 1 517 ? -5.841 27.206 7.744 1.00 72.50 517 GLU A C 1
ATOM 3988 O O . GLU A 1 517 ? -4.832 27.649 7.198 1.00 72.50 517 GLU A O 1
ATOM 3993 N N . ARG A 1 518 ? -7.016 27.159 7.098 1.00 70.94 518 ARG A N 1
ATOM 3994 C CA . ARG A 1 518 ? -7.180 27.659 5.721 1.00 70.94 518 ARG A CA 1
ATOM 3995 C C . ARG A 1 518 ? -6.840 29.141 5.605 1.00 70.94 518 ARG A C 1
ATOM 3997 O O . ARG A 1 518 ? -6.239 29.538 4.609 1.00 70.94 518 ARG A O 1
ATOM 4004 N N . ARG A 1 519 ? -7.216 29.957 6.596 1.00 74.31 519 ARG A N 1
ATOM 4005 C CA . ARG A 1 519 ? -6.881 31.387 6.626 1.00 74.31 519 ARG A CA 1
ATOM 4006 C C . ARG A 1 519 ? -5.373 31.588 6.763 1.00 74.31 519 ARG A C 1
ATOM 4008 O O . ARG A 1 519 ? -4.823 32.322 5.953 1.00 74.31 519 ARG A O 1
ATOM 4015 N N . ARG A 1 520 ? -4.720 30.874 7.689 1.00 67.94 520 ARG A N 1
ATOM 4016 C CA . ARG A 1 520 ? -3.257 30.888 7.870 1.00 67.94 520 ARG A CA 1
ATOM 4017 C C . ARG A 1 520 ? -2.514 30.461 6.601 1.00 67.94 520 ARG A C 1
ATOM 4019 O O . ARG A 1 520 ? -1.598 31.152 6.178 1.00 67.94 520 ARG A O 1
ATOM 4026 N N . ARG A 1 521 ? -2.951 29.382 5.939 1.00 56.50 521 ARG A N 1
ATOM 4027 C CA . ARG A 1 521 ? -2.361 28.911 4.670 1.00 56.50 521 ARG A CA 1
ATOM 4028 C C . ARG A 1 521 ? -2.519 29.924 3.534 1.00 56.50 521 ARG A C 1
ATOM 4030 O O . ARG A 1 521 ? -1.594 30.103 2.752 1.00 56.50 521 ARG A O 1
ATOM 4037 N N . ARG A 1 522 ? -3.666 30.611 3.458 1.00 55.38 522 ARG A N 1
ATOM 4038 C CA . ARG A 1 522 ? -3.900 31.685 2.477 1.00 55.38 522 ARG A CA 1
ATOM 4039 C C . ARG A 1 522 ? -3.049 32.925 2.751 1.00 55.38 522 ARG A C 1
ATOM 4041 O O . ARG A 1 522 ? -2.532 33.496 1.802 1.00 55.38 522 ARG A O 1
ATOM 4048 N N . SER A 1 523 ? -2.899 33.333 4.012 1.00 52.59 523 SER A N 1
ATOM 4049 C CA . SER A 1 523 ? -2.064 34.482 4.386 1.00 52.59 523 SER A CA 1
ATOM 4050 C C . SER A 1 523 ? -0.565 34.194 4.280 1.00 52.59 523 SER A C 1
ATOM 4052 O O . SER A 1 523 ? 0.202 35.110 4.031 1.00 52.59 523 SER A O 1
ATOM 4054 N N . ALA A 1 524 ? -0.150 32.933 4.419 1.00 47.56 524 ALA A N 1
ATOM 4055 C CA . ALA A 1 524 ? 1.247 32.509 4.315 1.00 47.56 524 ALA A CA 1
ATOM 4056 C C . ALA A 1 524 ? 1.723 32.240 2.870 1.00 47.56 524 ALA A C 1
ATOM 4058 O O . ALA A 1 524 ? 2.783 31.654 2.684 1.00 47.56 524 ALA A O 1
ATOM 4059 N N . GLY A 1 525 ? 0.938 32.587 1.837 1.00 35.91 525 GLY A N 1
ATOM 4060 C CA . GLY A 1 525 ? 1.321 32.358 0.433 1.00 35.91 525 GLY A CA 1
ATOM 4061 C C . GLY A 1 525 ? 1.535 30.882 0.057 1.00 35.91 525 GLY A C 1
ATOM 4062 O O . GLY A 1 525 ? 2.102 30.589 -0.994 1.00 35.91 525 GLY A O 1
ATOM 4063 N N . TRP A 1 526 ? 1.079 29.946 0.897 1.00 36.75 526 TRP A N 1
ATOM 4064 C CA . TRP A 1 526 ? 1.353 28.518 0.771 1.00 36.75 526 TRP A CA 1
ATOM 4065 C C . TRP A 1 526 ? 0.606 27.947 -0.443 1.00 36.75 526 TRP A C 1
ATOM 4067 O O . TRP A 1 526 ? -0.591 27.644 -0.384 1.00 36.75 526 TRP A O 1
ATOM 4077 N N . ARG A 1 527 ? 1.300 27.812 -1.578 1.00 33.50 527 ARG A N 1
ATOM 4078 C CA . ARG A 1 527 ? 0.845 26.954 -2.678 1.00 33.50 527 ARG A CA 1
ATOM 4079 C C . ARG A 1 527 ? 1.025 25.509 -2.211 1.00 33.50 527 ARG A C 1
ATOM 4081 O O . ARG A 1 527 ? 2.122 25.170 -1.778 1.00 33.50 527 ARG A O 1
ATOM 4088 N N . PRO A 1 528 ? -0.004 24.650 -2.268 1.00 31.06 528 PRO A N 1
ATOM 4089 C CA . PRO A 1 528 ? 0.207 23.256 -1.935 1.00 31.06 528 PRO A CA 1
ATOM 4090 C C . PRO A 1 528 ? 1.189 22.671 -2.951 1.00 31.06 528 PRO A C 1
ATOM 4092 O O . PRO A 1 528 ? 0.860 22.571 -4.135 1.00 31.06 528 PRO A O 1
ATOM 4095 N N . CYS A 1 529 ? 2.367 22.247 -2.487 1.00 28.38 529 CYS A N 1
ATOM 4096 C CA . CYS A 1 529 ? 3.041 21.120 -3.115 1.00 28.38 529 CYS A CA 1
ATOM 4097 C C . CYS A 1 529 ? 1.997 20.010 -3.216 1.00 28.38 529 CYS A C 1
ATOM 4099 O O . CYS A 1 529 ? 1.301 19.716 -2.240 1.00 28.38 529 CYS A O 1
ATOM 4101 N N . ALA A 1 530 ? 1.818 19.475 -4.419 1.00 25.94 530 ALA A N 1
ATOM 4102 C CA . ALA A 1 530 ? 0.861 18.425 -4.703 1.00 25.94 530 ALA A CA 1
ATOM 4103 C C . ALA A 1 530 ? 1.213 17.173 -3.884 1.00 25.94 530 ALA A C 1
ATOM 4105 O O . ALA A 1 530 ? 1.908 16.277 -4.352 1.00 25.94 530 ALA A O 1
ATOM 4106 N N . ALA A 1 531 ? 0.723 17.110 -2.647 1.00 25.67 531 ALA A N 1
ATOM 4107 C CA . ALA A 1 531 ? 0.609 15.872 -1.911 1.00 25.67 531 ALA A CA 1
ATOM 4108 C C . ALA A 1 531 ? -0.327 14.983 -2.729 1.00 25.67 531 ALA A C 1
ATOM 4110 O O . ALA A 1 531 ? -1.487 15.340 -2.968 1.00 25.67 531 ALA A O 1
ATOM 4111 N N . ARG A 1 532 ? 0.220 13.867 -3.221 1.00 24.52 532 ARG A N 1
ATOM 4112 C CA . ARG A 1 532 ? -0.519 12.785 -3.868 1.00 24.52 532 ARG A CA 1
ATOM 4113 C C . ARG A 1 532 ? -1.739 12.461 -3.003 1.00 24.52 532 ARG A C 1
ATOM 4115 O O . ARG A 1 532 ? -1.614 11.825 -1.965 1.00 24.52 532 ARG A O 1
ATOM 4122 N N . ARG A 1 533 ? -2.919 12.914 -3.432 1.00 23.84 533 ARG A N 1
ATOM 4123 C CA . ARG A 1 533 ? -4.176 12.292 -3.024 1.00 23.84 533 ARG A CA 1
ATOM 4124 C C . ARG A 1 533 ? -4.202 10.935 -3.706 1.00 23.84 533 ARG A C 1
ATOM 4126 O O . ARG A 1 533 ? -4.312 10.858 -4.929 1.00 23.84 533 ARG A O 1
ATOM 4133 N N . SER A 1 534 ? -3.994 9.897 -2.915 1.00 25.72 534 SER A N 1
ATOM 4134 C CA . SER A 1 534 ? -4.386 8.538 -3.243 1.00 25.72 534 SER A CA 1
ATOM 4135 C C . SER A 1 534 ? -5.889 8.507 -3.546 1.00 25.72 534 SER A C 1
ATOM 4137 O O . SER A 1 534 ? -6.670 9.146 -2.846 1.00 25.72 534 SER A O 1
ATOM 4139 N N . GLY A 1 535 ? -6.258 7.785 -4.608 1.00 27.30 535 GLY A N 1
ATOM 4140 C CA . GLY A 1 535 ? -7.623 7.312 -4.860 1.00 27.30 535 GLY A CA 1
ATOM 4141 C C . GLY A 1 535 ? -8.662 8.378 -5.210 1.00 27.30 535 GLY A C 1
ATOM 4142 O O . GLY A 1 535 ? -9.475 8.723 -4.369 1.00 27.30 535 GLY A O 1
ATOM 4143 N N . ASP A 1 536 ? -8.600 8.911 -6.433 1.00 24.92 536 ASP A N 1
ATOM 4144 C CA . ASP A 1 536 ? -9.765 9.227 -7.285 1.00 24.92 536 ASP A CA 1
ATOM 4145 C C . ASP A 1 536 ? -9.273 10.036 -8.493 1.00 24.92 536 ASP A C 1
ATOM 4147 O O . ASP A 1 536 ? -8.977 11.233 -8.404 1.00 24.92 536 ASP A O 1
ATOM 4151 N N . ARG A 1 537 ? -9.157 9.378 -9.648 1.00 23.14 537 ARG A N 1
ATOM 4152 C CA . ARG A 1 537 ? -9.062 10.051 -10.948 1.00 23.14 537 ARG A CA 1
ATOM 4153 C C . ARG A 1 537 ? -10.076 9.429 -11.895 1.00 23.14 537 ARG A C 1
ATOM 4155 O O . ARG A 1 537 ? -9.724 8.604 -12.727 1.00 23.14 537 ARG A O 1
ATOM 4162 N N . ASP A 1 538 ? -11.313 9.893 -11.774 1.00 24.33 538 ASP A N 1
ATOM 4163 C CA . ASP A 1 538 ? -12.295 9.801 -12.846 1.00 24.33 538 ASP A CA 1
ATOM 4164 C C . ASP A 1 538 ? -12.060 10.910 -13.887 1.00 24.33 538 ASP A C 1
ATOM 4166 O O . ASP A 1 538 ? -12.057 12.102 -13.570 1.00 24.33 538 ASP A O 1
ATOM 4170 N N . LEU A 1 539 ? -11.913 10.446 -15.131 1.00 23.95 539 LEU A N 1
ATOM 4171 C CA . LEU A 1 539 ? -12.387 10.999 -16.406 1.00 23.95 539 LEU A CA 1
ATOM 4172 C C . LEU A 1 539 ? -11.818 12.344 -16.940 1.00 23.95 539 LEU A C 1
ATOM 4174 O O . LEU A 1 539 ? -11.888 13.390 -16.289 1.00 23.95 539 LEU A O 1
ATOM 4178 N N . PRO A 1 540 ? -11.320 12.367 -18.198 1.00 23.45 540 PRO A N 1
ATOM 4179 C CA . PRO A 1 540 ? -10.902 13.592 -18.870 1.00 23.45 540 PRO A CA 1
ATOM 4180 C C . PRO A 1 540 ? -12.112 14.452 -19.264 1.00 23.45 540 PRO A C 1
ATOM 4182 O O . PRO A 1 540 ? -13.080 13.988 -19.862 1.00 23.45 540 PRO A O 1
ATOM 4185 N N . ARG A 1 541 ? -12.029 15.751 -18.956 1.00 22.95 541 ARG A N 1
ATOM 4186 C CA . ARG A 1 541 ? -12.957 16.769 -19.461 1.00 22.95 541 ARG A CA 1
ATOM 4187 C C . ARG A 1 541 ? -12.891 16.816 -20.988 1.00 22.95 541 ARG A C 1
ATOM 4189 O O . ARG A 1 541 ? -11.839 17.116 -21.545 1.00 22.95 541 ARG A O 1
ATOM 4196 N N . ALA A 1 542 ? -14.032 16.581 -21.627 1.00 24.20 542 ALA A N 1
ATOM 4197 C CA . ALA A 1 542 ? -14.238 16.776 -23.053 1.00 24.20 542 ALA A CA 1
ATOM 4198 C C . ALA A 1 542 ? -13.884 18.207 -23.503 1.00 24.20 542 ALA A C 1
ATOM 4200 O O . ALA A 1 542 ? -14.107 19.193 -22.790 1.00 24.20 542 ALA A O 1
ATOM 4201 N N . HIS A 1 543 ? -13.333 18.282 -24.712 1.00 23.61 543 HIS A N 1
ATOM 4202 C CA . HIS A 1 543 ? -12.958 19.485 -25.442 1.00 23.61 543 HIS A CA 1
ATOM 4203 C C . HIS A 1 543 ? -14.071 20.549 -25.457 1.00 23.61 543 HIS A C 1
ATOM 4205 O O . HIS A 1 543 ? -15.188 20.297 -25.902 1.00 23.61 543 HIS A O 1
ATOM 4211 N N . ARG A 1 544 ? -13.741 21.782 -25.051 1.00 24.02 544 ARG A N 1
ATOM 4212 C CA . ARG A 1 544 ? -14.478 22.979 -25.482 1.00 24.02 544 ARG A CA 1
ATOM 4213 C C . ARG A 1 544 ? -13.837 23.496 -26.769 1.00 24.02 544 ARG A C 1
ATOM 4215 O O . ARG A 1 544 ? -12.682 23.914 -26.748 1.00 24.02 544 ARG A O 1
ATOM 4222 N N . ALA A 1 545 ? -14.597 23.478 -27.860 1.00 23.22 545 ALA A N 1
ATOM 4223 C CA . ALA A 1 545 ? -14.279 24.190 -29.095 1.00 23.22 545 ALA A CA 1
ATOM 4224 C C . ALA A 1 545 ? -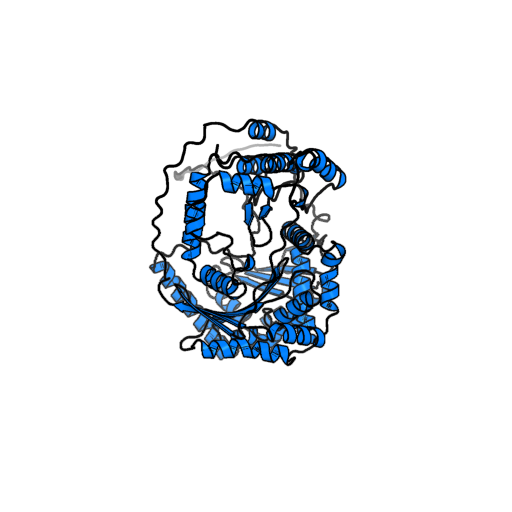14.188 25.719 -28.851 1.00 23.22 545 ALA A C 1
ATOM 4226 O O . ALA A 1 545 ? -14.856 26.234 -27.946 1.00 23.22 545 ALA A O 1
ATOM 4227 N N . PRO A 1 546 ? -13.383 26.468 -29.628 1.00 24.89 546 PRO A N 1
ATOM 4228 C CA . PRO A 1 546 ? -13.140 27.885 -29.382 1.00 24.89 546 PRO A CA 1
ATOM 4229 C C . PRO A 1 546 ? -14.288 28.747 -29.929 1.00 24.89 546 PRO A C 1
ATOM 4231 O O . PRO A 1 546 ? -14.499 28.826 -31.137 1.00 24.89 546 PRO A O 1
ATOM 4234 N N . GLN A 1 547 ? -15.013 29.447 -29.050 1.00 26.03 547 GLN A N 1
ATOM 4235 C CA . GLN A 1 547 ? -15.900 30.533 -29.472 1.00 26.03 547 GLN A CA 1
ATOM 4236 C C . GLN A 1 547 ? -15.115 31.843 -29.605 1.00 26.03 547 GLN A C 1
ATOM 4238 O O . GLN A 1 547 ? -14.448 32.307 -28.678 1.00 26.03 547 GLN A O 1
ATOM 4243 N N . ARG A 1 548 ? -15.208 32.403 -30.813 1.00 24.83 548 ARG A N 1
ATOM 4244 C CA . ARG A 1 548 ? -14.668 33.686 -31.265 1.00 24.83 548 ARG A CA 1
ATOM 4245 C C . ARG A 1 548 ? -15.021 34.829 -30.306 1.00 24.83 548 ARG A C 1
ATOM 4247 O O . ARG A 1 548 ? -16.169 34.982 -29.901 1.00 24.83 548 ARG A O 1
ATOM 4254 N N . ARG A 1 549 ? -14.033 35.681 -30.017 1.00 24.30 549 ARG A N 1
ATOM 4255 C CA . ARG A 1 549 ? -14.242 37.009 -29.425 1.00 24.30 549 ARG A CA 1
ATOM 4256 C C . ARG A 1 549 ? -14.897 37.919 -30.466 1.00 24.30 549 ARG A C 1
ATOM 4258 O O . ARG A 1 549 ? -14.337 38.117 -31.537 1.00 24.30 549 ARG A O 1
ATOM 4265 N N . GLY A 1 550 ? -16.043 38.492 -30.123 1.00 24.70 550 GLY A N 1
ATOM 4266 C CA . GLY A 1 550 ? -16.674 39.580 -30.862 1.00 24.70 550 GLY A CA 1
ATOM 4267 C C . GLY A 1 550 ? -17.439 40.463 -29.887 1.00 24.70 550 GLY A C 1
ATOM 4268 O O . GLY A 1 550 ? -18.544 40.126 -29.478 1.00 24.70 550 GLY A O 1
ATOM 4269 N N . SER A 1 551 ? -16.818 41.560 -29.465 1.00 24.80 551 SER A N 1
ATOM 4270 C CA . SER A 1 551 ? -17.438 42.626 -28.683 1.00 24.80 551 SER A CA 1
ATOM 4271 C C . SER A 1 551 ? -17.814 43.777 -29.612 1.00 24.80 551 SER A C 1
ATOM 4273 O O . SER A 1 551 ? -16.912 44.415 -30.144 1.00 24.80 551 SER A O 1
ATOM 4275 N N . ALA A 1 552 ? -19.106 44.065 -29.767 1.00 26.80 552 ALA A N 1
ATOM 4276 C CA . ALA A 1 552 ? -19.653 45.423 -29.868 1.00 26.80 552 ALA A CA 1
ATOM 4277 C C . ALA A 1 552 ? -21.192 45.366 -29.883 1.00 26.80 552 ALA A C 1
ATOM 4279 O O . ALA A 1 552 ? -21.790 44.461 -30.454 1.00 26.80 552 ALA A O 1
ATOM 4280 N N . ARG A 1 553 ? -21.788 46.319 -29.164 1.00 25.56 553 ARG A N 1
ATOM 4281 C CA . ARG A 1 553 ? -23.193 46.468 -28.741 1.00 25.56 553 ARG A CA 1
ATOM 4282 C C . ARG A 1 553 ? -24.210 46.540 -29.898 1.00 25.56 553 ARG A C 1
ATOM 4284 O O . ARG A 1 553 ? -23.843 47.041 -30.956 1.00 25.56 553 ARG A O 1
ATOM 4291 N N . PRO A 1 554 ? -25.495 46.190 -29.679 1.00 26.34 554 PRO A N 1
ATOM 4292 C CA . PRO A 1 554 ? -26.572 46.591 -30.574 1.00 26.34 554 PRO A CA 1
ATOM 4293 C C . PRO A 1 554 ? -27.201 47.915 -30.113 1.00 26.34 554 PRO A C 1
ATOM 4295 O O . PRO A 1 554 ? -27.522 48.083 -28.935 1.00 26.34 554 PRO A O 1
ATOM 4298 N N . ASP A 1 555 ? -27.384 48.825 -31.065 1.00 23.97 555 ASP A N 1
ATOM 4299 C CA . ASP A 1 555 ? -28.298 49.960 -30.961 1.00 23.97 555 ASP A CA 1
ATOM 4300 C C . ASP A 1 555 ? -29.634 49.585 -31.624 1.00 23.97 555 ASP A C 1
ATOM 4302 O O . ASP A 1 555 ? -29.685 48.823 -32.594 1.00 23.97 555 ASP A O 1
ATOM 4306 N N . LEU A 1 556 ? -30.723 50.065 -31.037 1.00 27.89 556 LEU A N 1
ATOM 4307 C CA . LEU A 1 556 ? -32.101 49.717 -31.351 1.00 27.89 556 LEU A CA 1
ATOM 4308 C C . LEU A 1 556 ? -32.630 50.587 -32.493 1.00 27.89 556 LEU A C 1
ATOM 4310 O O . LEU A 1 556 ? -32.801 51.789 -32.329 1.00 27.89 556 LEU A O 1
ATOM 4314 N N . SER A 1 557 ? -33.052 49.974 -33.598 1.00 22.30 557 SER A N 1
ATOM 4315 C CA . SER A 1 557 ? -34.212 50.469 -34.355 1.00 22.30 557 SER A CA 1
ATOM 4316 C C . SER A 1 557 ? -34.829 49.385 -35.253 1.00 22.30 557 SER A C 1
ATOM 4318 O O . SER A 1 557 ? -34.187 48.742 -36.074 1.00 22.30 557 SER A O 1
ATOM 4320 N N . ARG A 1 558 ? -36.123 49.169 -35.002 1.00 25.72 558 ARG A N 1
ATOM 4321 C CA . ARG A 1 558 ? -37.154 48.429 -35.758 1.00 25.72 558 ARG A CA 1
ATOM 4322 C C . ARG A 1 558 ? -37.335 48.961 -37.206 1.00 25.72 558 ARG A C 1
ATOM 4324 O O . ARG A 1 558 ? -36.875 50.067 -37.466 1.00 25.72 558 ARG A O 1
ATOM 4331 N N . PRO A 1 559 ? -38.259 48.405 -38.032 1.00 40.81 559 PRO A N 1
ATOM 4332 C CA . PRO A 1 559 ? -38.699 47.010 -38.243 1.00 40.81 559 PRO A CA 1
ATOM 4333 C C . PRO A 1 559 ? -38.935 46.690 -39.755 1.00 40.81 559 PRO A C 1
ATOM 4335 O O . PRO A 1 559 ? -38.632 47.507 -40.614 1.00 40.81 559 PRO A O 1
ATOM 4338 N N . ALA A 1 560 ? -39.615 45.557 -40.025 1.00 24.77 560 ALA A N 1
ATOM 4339 C CA . ALA A 1 560 ? -40.429 45.205 -41.215 1.00 24.77 560 ALA A CA 1
ATOM 4340 C C . ALA A 1 560 ? -39.779 44.139 -42.131 1.00 24.77 560 ALA A C 1
ATOM 4342 O O . ALA A 1 560 ? -38.753 44.375 -42.745 1.00 24.77 560 ALA A O 1
ATOM 4343 N N . LEU A 1 561 ? -40.230 42.877 -42.097 1.00 26.06 561 LEU A N 1
ATOM 4344 C CA . LEU A 1 561 ? -41.449 42.281 -42.693 1.00 26.06 561 LEU A CA 1
ATOM 4345 C C . LEU A 1 561 ? -41.130 41.548 -44.006 1.00 26.06 561 LEU A C 1
ATOM 4347 O O . LEU A 1 561 ? -40.521 42.107 -44.908 1.00 26.06 561 LEU A O 1
ATOM 4351 N N . LYS A 1 562 ? -41.743 40.361 -44.111 1.00 26.59 562 LYS A N 1
ATOM 4352 C CA . LYS A 1 562 ? -41.955 39.512 -45.295 1.00 26.59 562 LYS A CA 1
ATOM 4353 C C . LYS A 1 562 ? -40.754 38.691 -45.765 1.00 26.59 562 LYS A C 1
ATOM 4355 O O . LYS A 1 562 ? -39.641 39.170 -45.814 1.00 26.59 562 LYS A O 1
ATOM 4360 N N . ALA A 1 563 ? -40.923 37.474 -46.259 1.00 27.89 563 ALA A N 1
ATOM 4361 C CA . ALA A 1 563 ? -41.984 36.471 -46.218 1.00 27.89 563 ALA A CA 1
ATOM 4362 C C . ALA A 1 563 ? -41.448 35.275 -47.028 1.00 27.89 563 ALA A C 1
ATOM 4364 O O . ALA A 1 563 ? -40.614 35.468 -47.906 1.00 27.89 563 ALA A O 1
ATOM 4365 N N . ARG A 1 564 ? -42.096 34.116 -46.838 1.00 28.38 564 ARG A N 1
ATOM 4366 C CA . ARG A 1 564 ? -42.197 32.972 -47.770 1.00 28.38 564 ARG A CA 1
ATOM 4367 C C . ARG A 1 564 ? -40.981 32.040 -47.829 1.00 28.38 564 ARG A C 1
ATOM 4369 O O . ARG A 1 564 ? -39.894 32.439 -48.200 1.00 28.38 564 ARG A O 1
ATOM 4376 N N . ARG A 1 565 ? -41.168 30.815 -47.311 1.00 28.23 565 ARG A N 1
ATOM 4377 C CA . ARG A 1 565 ? -41.660 29.586 -48.004 1.00 28.23 565 ARG A CA 1
ATOM 4378 C C . ARG A 1 565 ? -40.486 28.926 -48.734 1.00 28.23 565 ARG A C 1
ATOM 4380 O O . ARG A 1 565 ? -39.752 29.614 -49.411 1.00 28.23 565 ARG A O 1
ATOM 4387 N N . ALA A 1 566 ? -40.304 27.620 -48.763 1.00 31.06 566 ALA A N 1
ATOM 4388 C CA . ALA A 1 566 ? -40.958 26.467 -48.166 1.00 31.06 566 ALA A CA 1
ATOM 4389 C C . ALA A 1 566 ? -40.110 25.275 -48.632 1.00 31.06 566 ALA A C 1
ATOM 4391 O O . ALA A 1 566 ? -39.806 25.213 -49.823 1.00 31.06 566 ALA A O 1
ATOM 4392 N N . ARG A 1 567 ? -39.776 24.355 -47.737 1.00 36.62 567 ARG A N 1
ATOM 4393 C CA . ARG A 1 567 ? -40.016 22.906 -47.807 1.00 36.62 567 ARG A CA 1
ATOM 4394 C C . ARG A 1 567 ? -39.252 22.241 -46.677 1.00 36.62 567 ARG A C 1
ATOM 4396 O O . ARG A 1 567 ? -38.128 22.708 -46.396 1.00 36.62 567 ARG A O 1
#

Nearest PDB structures (foldseek):
  5euf-assembly1_A  TM=8.949E-01  e=8.592E-16  Helicobacter pylori
  5euf-assembly1_B  TM=8.719E-01  e=7.946E-15  Helicobacter pylori
  3eoq-assembly1_A  TM=8.735E-01  e=2.418E-15  Thermus thermophilus
  7v4y-assembly1_A  TM=8.995E-01  e=6.292E-14  Thermus thermophilus HB8
  7v4y-assembly1_B  TM=8.585E-01  e=1.440E-13  Thermus thermophilus HB8

pLDDT: mean 84.51, std 18.32, range [22.3, 98.69]